Protein AF-0000000086763550 (afdb_homodimer)

Organism: NCBI:txid165716

Radius of gyration: 72.83 Å; Cα contacts (8 Å, |Δi|>4): 331; chains: 2; bounding box: 32×262×118 Å

Structure (mmCIF, N/CA/C/O backbone):
data_AF-0000000086763550-model_v1
#
loop_
_entity.id
_entity.type
_entity.pdbx_description
1 polymer 'Polyribonucleotide phosphorylase, putative'
#
loop_
_atom_site.group_PDB
_atom_site.id
_atom_site.type_symbol
_atom_site.label_atom_id
_atom_site.label_alt_id
_atom_site.label_comp_id
_atom_site.label_asym_id
_atom_site.label_entity_id
_atom_site.label_seq_id
_atom_site.pdbx_PDB_ins_code
_atom_site.Cartn_x
_atom_site.Cartn_y
_atom_site.Cartn_z
_atom_site.occupancy
_atom_site.B_iso_or_equiv
_atom_site.auth_seq_id
_atom_site.auth_comp_id
_atom_site.auth_asym_id
_atom_site.auth_atom_id
_atom_site.pdbx_PDB_model_num
ATOM 1 N N . MET A 1 1 ? -0.466 -129.5 -67.875 1 29.97 1 MET A N 1
ATOM 2 C CA . MET A 1 1 ? -0.306 -128.125 -68.312 1 29.97 1 MET A CA 1
ATOM 3 C C . MET A 1 1 ? -0.679 -127.188 -67.25 1 29.97 1 MET A C 1
ATOM 5 O O . MET A 1 1 ? -1.836 -127.125 -66.812 1 29.97 1 MET A O 1
ATOM 9 N N . TYR A 1 2 ? 0.276 -126.875 -66.25 1 31.41 2 TYR A N 1
ATOM 10 C CA . TYR A 1 2 ? 0.241 -126.25 -64.938 1 31.41 2 TYR A CA 1
ATOM 11 C C . TYR A 1 2 ? -0.113 -124.75 -65.062 1 31.41 2 TYR A C 1
ATOM 13 O O . TYR A 1 2 ? 0.456 -124.062 -65.938 1 31.41 2 TYR A O 1
ATOM 21 N N . VAL A 1 3 ? -1.407 -124.312 -64.75 1 32.66 3 VAL A N 1
ATOM 22 C CA . VAL A 1 3 ? -2.02 -123 -64.812 1 32.66 3 VAL A CA 1
ATOM 23 C C . VAL A 1 3 ? -1.313 -122.062 -63.875 1 32.66 3 VAL A C 1
ATOM 25 O O . VAL A 1 3 ? -1.359 -122.25 -62.656 1 32.66 3 VAL A O 1
ATOM 28 N N . ASP A 1 4 ? -0.134 -121.562 -64.188 1 29.72 4 ASP A N 1
ATOM 29 C CA . ASP A 1 4 ? 0.731 -120.75 -63.312 1 29.72 4 ASP A CA 1
ATOM 30 C C . ASP A 1 4 ? 0.117 -119.375 -63.031 1 29.72 4 ASP A C 1
ATOM 32 O O . ASP A 1 4 ? 0.32 -118.438 -63.812 1 29.72 4 ASP A O 1
ATOM 36 N N . ALA A 1 5 ? -1.202 -119.062 -63.062 1 32.97 5 ALA A N 1
ATOM 37 C CA . ALA A 1 5 ? -1.624 -117.688 -62.938 1 32.97 5 ALA A CA 1
ATOM 38 C C . ALA A 1 5 ? -1.071 -117.062 -61.656 1 32.97 5 ALA A C 1
ATOM 40 O O . ALA A 1 5 ? -1.042 -117.688 -60.625 1 32.97 5 ALA A O 1
ATOM 41 N N . CYS A 1 6 ? -0.292 -115.875 -61.812 1 31.69 6 CYS A N 1
ATOM 42 C CA . CYS A 1 6 ? 0.46 -114.75 -61.25 1 31.69 6 CYS A CA 1
ATOM 43 C C . CYS A 1 6 ? -0.348 -114 -60.156 1 31.69 6 CYS A C 1
ATOM 45 O O . CYS A 1 6 ? -1.503 -113.688 -60.406 1 31.69 6 CYS A O 1
ATOM 47 N N . ASN A 1 7 ? -0.096 -114.25 -58.938 1 28.45 7 ASN A N 1
ATOM 48 C CA . ASN A 1 7 ? -0.62 -113.625 -57.719 1 28.45 7 ASN A CA 1
ATOM 49 C C . ASN A 1 7 ? -0.439 -112.125 -57.75 1 28.45 7 ASN A C 1
ATOM 51 O O . ASN A 1 7 ? 0.687 -111.625 -57.812 1 28.45 7 ASN A O 1
ATOM 55 N N . GLY A 1 8 ? -1.292 -111.25 -58.344 1 27.84 8 GLY A N 1
ATOM 56 C CA . GLY A 1 8 ? -1.342 -109.812 -58.375 1 27.84 8 GLY A CA 1
ATOM 57 C C . GLY A 1 8 ? -1.235 -109.188 -57 1 27.84 8 GLY A C 1
ATOM 58 O O . GLY A 1 8 ? -2.186 -109.25 -56.219 1 27.84 8 GLY A O 1
ATOM 59 N N . ASN A 1 9 ? -0.075 -109.25 -56.25 1 28.41 9 ASN A N 1
ATOM 60 C CA . ASN A 1 9 ? 0.141 -108.625 -54.969 1 28.41 9 ASN A CA 1
ATOM 61 C C . ASN A 1 9 ? -0.168 -107.125 -55.062 1 28.41 9 ASN A C 1
ATOM 63 O O . ASN A 1 9 ? 0.519 -106.375 -55.781 1 28.41 9 ASN A O 1
ATOM 67 N N . ALA A 1 10 ? -1.388 -106.688 -54.938 1 32.94 10 ALA A N 1
ATOM 68 C CA . ALA A 1 10 ? -1.876 -105.312 -54.781 1 32.94 10 ALA A CA 1
ATOM 69 C C . ALA A 1 10 ? -1.142 -104.562 -53.656 1 32.94 10 ALA A C 1
ATOM 71 O O . ALA A 1 10 ? -1.272 -104.938 -52.469 1 32.94 10 ALA A O 1
ATOM 72 N N . ASP A 1 11 ? 0.169 -104.25 -53.781 1 31.52 11 ASP A N 1
ATOM 73 C CA . ASP A 1 11 ? 0.888 -103.375 -52.875 1 31.52 11 ASP A CA 1
ATOM 74 C C . ASP A 1 11 ? 0.04 -102.188 -52.5 1 31.52 11 ASP A C 1
ATOM 76 O O . ASP A 1 11 ? -0.298 -101.375 -53.375 1 31.52 11 ASP A O 1
ATOM 80 N N . ILE A 1 12 ? -0.885 -102.25 -51.625 1 34.03 12 ILE A N 1
ATOM 81 C CA . ILE A 1 12 ? -1.55 -101.188 -50.906 1 34.03 12 ILE A CA 1
ATOM 82 C C . ILE A 1 12 ? -0.507 -100.25 -50.344 1 34.03 12 ILE A C 1
ATOM 84 O O . ILE A 1 12 ? 0.128 -100.562 -49.312 1 34.03 12 ILE A O 1
ATOM 88 N N . GLY A 1 13 ? 0.462 -99.75 -51.031 1 33.81 13 GLY A N 1
ATOM 89 C CA . GLY A 1 13 ? 1.235 -98.625 -50.438 1 33.81 13 GLY A CA 1
ATOM 90 C C . GLY A 1 13 ? 0.395 -97.688 -49.594 1 33.81 13 GLY A C 1
ATOM 91 O O . GLY A 1 13 ? -0.793 -97.5 -49.875 1 33.81 13 GLY A O 1
ATOM 92 N N . SER A 1 14 ? 0.55 -97.625 -48.25 1 36.88 14 SER A N 1
ATOM 93 C CA . SER A 1 14 ? 0.006 -96.75 -47.188 1 36.88 14 SER A CA 1
ATOM 94 C C . SER A 1 14 ? -0.235 -95.375 -47.719 1 36.88 14 SER A C 1
ATOM 96 O O . SER A 1 14 ? 0.7 -94.688 -48.125 1 36.88 14 SER A O 1
ATOM 98 N N . ASP A 1 15 ? -1.229 -94.938 -48.344 1 38.06 15 ASP A N 1
ATOM 99 C CA . ASP A 1 15 ? -1.785 -93.688 -48.812 1 38.06 15 ASP A CA 1
ATOM 100 C C . ASP A 1 15 ? -1.676 -92.562 -47.75 1 38.06 15 ASP A C 1
ATOM 102 O O . ASP A 1 15 ? -2.68 -92.188 -47.156 1 38.06 15 ASP A O 1
ATOM 106 N N . ALA A 1 16 ? -0.923 -92.75 -46.75 1 44 16 ALA A N 1
ATOM 107 C CA . ALA A 1 16 ? -0.792 -91.688 -45.781 1 44 16 ALA A CA 1
ATOM 108 C C . ALA A 1 16 ? -0.787 -90.312 -46.5 1 44 16 ALA A C 1
ATOM 110 O O . ALA A 1 16 ? -0.871 -89.25 -45.875 1 44 16 ALA A O 1
ATOM 111 N N . ASN A 1 17 ? -0.381 -90.188 -47.75 1 47.38 17 ASN A N 1
ATOM 112 C CA . ASN A 1 17 ? -0.369 -89 -48.594 1 47.38 17 ASN A CA 1
ATOM 113 C C . ASN A 1 17 ? -1.782 -88.562 -48.969 1 47.38 17 ASN A C 1
ATOM 115 O O . ASN A 1 17 ? -1.975 -87.875 -49.969 1 47.38 17 ASN A O 1
ATOM 119 N N . GLN A 1 18 ? -2.768 -89.062 -48.5 1 54.84 18 GLN A N 1
ATOM 120 C CA . GLN A 1 18 ? -4.137 -88.812 -48.938 1 54.84 18 GLN A CA 1
ATOM 121 C C . GLN A 1 18 ? -4.594 -87.375 -48.562 1 54.84 18 GLN A C 1
ATOM 123 O O . GLN A 1 18 ? -4.559 -87 -47.375 1 54.84 18 GLN A O 1
ATOM 128 N N . GLY A 1 19 ? -4.406 -86.375 -49.438 1 77.81 19 GLY A N 1
ATOM 129 C CA . GLY A 1 19 ? -5.066 -85.062 -49.469 1 77.81 19 GLY A CA 1
ATOM 130 C C . GLY A 1 19 ? -4.129 -83.938 -49.812 1 77.81 19 GLY A C 1
ATOM 131 O O . GLY A 1 19 ? -4.535 -82.75 -49.781 1 77.81 19 GLY A O 1
ATOM 132 N N . LEU A 1 20 ? -2.826 -84.312 -50.031 1 88.25 20 LEU A N 1
ATOM 133 C CA . LEU A 1 20 ? -1.896 -83.25 -50.375 1 88.25 20 LEU A CA 1
ATOM 134 C C . LEU A 1 20 ? -1.926 -83 -51.875 1 88.25 20 LEU A C 1
ATOM 136 O O . LEU A 1 20 ? -2.113 -83.875 -52.688 1 88.25 20 LEU A O 1
ATOM 140 N N . PRO A 1 21 ? -1.755 -81.875 -52.281 1 92.31 21 PRO A N 1
ATOM 141 C CA . PRO A 1 21 ? -1.783 -81.5 -53.719 1 92.31 21 PRO A CA 1
ATOM 142 C C . PRO A 1 21 ? -0.464 -81.812 -54.438 1 92.31 21 PRO A C 1
ATOM 144 O O . PRO A 1 21 ? -0.236 -81.375 -55.562 1 92.31 21 PRO A O 1
ATOM 147 N N . PHE A 1 22 ? 0.459 -82.5 -53.812 1 92.25 22 PHE A N 1
ATOM 148 C CA . PHE A 1 22 ? 1.73 -82.938 -54.406 1 92.25 22 PHE A CA 1
ATOM 149 C C . PHE A 1 22 ? 2.18 -84.25 -53.812 1 92.25 22 PHE A C 1
ATOM 151 O O . PHE A 1 22 ? 1.569 -84.75 -52.875 1 92.25 22 PHE A O 1
ATOM 158 N N . VAL A 1 23 ? 3.203 -84.875 -54.406 1 90.62 23 VAL A N 1
ATOM 159 C CA . VAL A 1 23 ? 3.812 -86.125 -53.875 1 90.62 23 VAL A CA 1
ATOM 160 C C . VAL A 1 23 ? 5.141 -85.75 -53.219 1 90.62 23 VAL A C 1
ATOM 162 O O . VAL A 1 23 ? 5.953 -85 -53.75 1 90.62 23 VAL A O 1
ATOM 165 N N . LYS A 1 24 ? 5.266 -86.25 -52.031 1 91.38 24 LYS A N 1
ATOM 166 C CA . LYS A 1 24 ? 6.516 -86.062 -51.312 1 91.38 24 LYS A CA 1
ATOM 167 C C . LYS A 1 24 ? 7.648 -86.875 -51.906 1 91.38 24 LYS A C 1
ATOM 169 O O . LYS A 1 24 ? 7.688 -88.062 -51.719 1 91.38 24 LYS A O 1
ATOM 174 N N . THR A 1 25 ? 8.477 -86.188 -52.594 1 92.38 25 THR A N 1
ATOM 175 C CA . THR A 1 25 ? 9.57 -86.938 -53.219 1 92.38 25 THR A CA 1
ATOM 176 C C . THR A 1 25 ? 10.914 -86.438 -52.688 1 92.38 25 THR A C 1
ATOM 178 O O . THR A 1 25 ? 11.906 -87.188 -52.719 1 92.38 25 THR A O 1
ATOM 181 N N . SER A 1 26 ? 10.953 -85.312 -52.25 1 92.81 26 SER A N 1
ATOM 182 C CA . SER A 1 26 ? 12.203 -84.688 -51.844 1 92.81 26 SER A CA 1
ATOM 183 C C . SER A 1 26 ? 12.711 -85.312 -50.531 1 92.81 26 SER A C 1
ATOM 185 O O . SER A 1 26 ? 11.945 -85.438 -49.562 1 92.81 26 SER A O 1
ATOM 187 N N . PRO A 1 27 ? 13.984 -85.562 -50.469 1 92.62 27 PRO A N 1
ATOM 188 C CA . PRO A 1 27 ? 14.555 -86.062 -49.219 1 92.62 27 PRO A CA 1
ATOM 189 C C . PRO A 1 27 ? 14.586 -85 -48.125 1 92.62 27 PRO A C 1
ATOM 191 O O . PRO A 1 27 ? 14.766 -85.312 -46.938 1 92.62 27 PRO A O 1
ATOM 194 N N . LEU A 1 28 ? 14.273 -83.812 -48.5 1 94.06 28 LEU A N 1
ATOM 195 C CA . LEU A 1 28 ? 14.328 -82.75 -47.562 1 94.06 28 LEU A CA 1
ATOM 196 C C . LEU A 1 28 ? 13.203 -82.812 -46.531 1 94.06 28 LEU A C 1
ATOM 198 O O . LEU A 1 28 ? 13.281 -82.25 -45.469 1 94.06 28 LEU A O 1
ATOM 202 N N . TRP A 1 29 ? 12.242 -83.5 -46.844 1 94.44 29 TRP A N 1
ATOM 203 C CA . TRP A 1 29 ? 11.094 -83.625 -45.938 1 94.44 29 TRP A CA 1
ATOM 204 C C . TRP A 1 29 ? 11.508 -84.25 -44.594 1 94.44 29 TRP A C 1
ATOM 206 O O . TRP A 1 29 ? 11.094 -83.75 -43.531 1 94.44 29 TRP A O 1
ATOM 216 N N . GLU A 1 30 ? 12.32 -85.188 -44.719 1 92.56 30 GLU A N 1
ATOM 217 C CA . GLU A 1 30 ? 12.766 -85.812 -43.5 1 92.56 30 GLU A CA 1
ATOM 218 C C . GLU A 1 30 ? 13.523 -84.875 -42.594 1 92.56 30 GLU A C 1
ATOM 220 O O . GLU A 1 30 ? 13.289 -84.812 -41.375 1 92.56 30 GLU A O 1
ATOM 225 N N . THR A 1 31 ? 14.359 -84.125 -43.25 1 93.81 31 THR A N 1
ATOM 226 C CA . THR A 1 31 ? 15.141 -83.125 -42.5 1 93.81 31 THR A CA 1
ATOM 227 C C . THR A 1 31 ? 14.234 -82.062 -41.875 1 93.81 31 THR A C 1
ATOM 229 O O . THR A 1 31 ? 14.375 -81.75 -40.688 1 93.81 31 THR A O 1
ATOM 232 N N . ILE A 1 32 ? 13.352 -81.625 -42.562 1 92.75 32 ILE A N 1
ATOM 233 C CA . ILE A 1 32 ? 12.469 -80.5 -42.125 1 92.75 32 ILE A CA 1
ATOM 234 C C . ILE A 1 32 ? 11.547 -81 -41.031 1 92.75 32 ILE A C 1
ATOM 236 O O . ILE A 1 32 ? 11.398 -80.375 -39.969 1 92.75 32 ILE A O 1
ATOM 240 N N . GLU A 1 33 ? 10.984 -82.188 -41.25 1 90.94 33 GLU A N 1
ATOM 241 C CA . GLU A 1 33 ? 10.016 -82.75 -40.281 1 90.94 33 GLU A CA 1
ATOM 242 C C . GLU A 1 33 ? 10.688 -83.125 -38.969 1 90.94 33 GLU A C 1
ATOM 244 O O . GLU A 1 33 ? 10.023 -83.25 -37.938 1 90.94 33 GLU A O 1
ATOM 249 N N . SER A 1 34 ? 12.055 -83.25 -39.031 1 91.88 34 SER A N 1
ATOM 250 C CA . SER A 1 34 ? 12.805 -83.625 -37.844 1 91.88 34 SER A CA 1
ATOM 251 C C . SER A 1 34 ? 13.258 -82.438 -37.031 1 91.88 34 SER A C 1
ATOM 253 O O . SER A 1 34 ? 13.812 -82.562 -35.969 1 91.88 34 SER A O 1
ATOM 255 N N . MET A 1 35 ? 12.961 -81.312 -37.594 1 91.75 35 MET A N 1
ATOM 256 C CA . MET A 1 35 ? 13.336 -80.125 -36.875 1 91.75 35 MET A CA 1
ATOM 257 C C . MET A 1 35 ? 12.602 -80.062 -35.531 1 91.75 35 MET A C 1
ATOM 259 O O . MET A 1 35 ? 11.461 -80.5 -35.406 1 91.75 35 MET A O 1
ATOM 263 N N . GLU A 1 36 ? 13.211 -79.438 -34.562 1 88.94 36 GLU A N 1
ATOM 264 C CA . GLU A 1 36 ? 12.703 -79.375 -33.219 1 88.94 36 GLU A CA 1
ATOM 265 C C . GLU A 1 36 ? 11.32 -78.688 -33.156 1 88.94 36 GLU A C 1
ATOM 267 O O . GLU A 1 36 ? 10.43 -79.188 -32.438 1 88.94 36 GLU A O 1
ATOM 272 N N . VAL A 1 37 ? 11.109 -77.75 -33.969 1 91 37 VAL A N 1
ATOM 273 C CA . VAL A 1 37 ? 9.867 -76.938 -33.969 1 91 37 VAL A CA 1
ATOM 274 C C . VAL A 1 37 ? 8.695 -77.875 -34.312 1 91 37 VAL A C 1
ATOM 276 O O . VAL A 1 37 ? 7.613 -77.75 -33.719 1 91 37 VAL A O 1
ATOM 279 N N . PHE A 1 38 ? 8.883 -78.75 -35.156 1 93.25 38 PHE A N 1
ATOM 280 C CA . PHE A 1 38 ? 7.801 -79.625 -35.594 1 93.25 38 PHE A CA 1
ATOM 281 C C . PHE A 1 38 ? 7.621 -80.812 -34.656 1 93.25 38 PHE A C 1
ATOM 283 O O . PHE A 1 38 ? 6.605 -81.5 -34.719 1 93.25 38 PHE A O 1
ATOM 290 N N . GLN A 1 39 ? 8.633 -81 -33.781 1 90.62 39 GLN A N 1
ATOM 291 C CA . GLN A 1 39 ? 8.484 -82 -32.719 1 90.62 39 GLN A CA 1
ATOM 292 C C . GLN A 1 39 ? 7.621 -81.438 -31.578 1 90.62 39 GLN A C 1
ATOM 294 O O . GLN A 1 39 ? 6.789 -82.188 -31.031 1 90.62 39 GLN A O 1
ATOM 299 N N . VAL A 1 40 ? 7.801 -80.25 -31.344 1 88.44 40 VAL A N 1
ATOM 300 C CA . VAL A 1 40 ? 7.105 -79.625 -30.203 1 88.44 40 VAL A CA 1
ATOM 301 C C . VAL A 1 40 ? 5.754 -79.062 -30.656 1 88.44 40 VAL A C 1
ATOM 303 O O . VAL A 1 40 ? 4.824 -78.938 -29.859 1 88.44 40 VAL A O 1
ATOM 306 N N . MET A 1 41 ? 5.711 -78.812 -31.969 1 90.56 41 MET A N 1
ATOM 307 C CA . MET A 1 41 ? 4.469 -78.312 -32.562 1 90.56 41 MET A CA 1
ATOM 308 C C . MET A 1 41 ? 4.172 -79.062 -33.875 1 90.56 41 MET A C 1
ATOM 310 O O . MET A 1 41 ? 4.355 -78.5 -34.969 1 90.56 41 MET A O 1
ATOM 314 N N . PRO A 1 42 ? 3.641 -80.188 -33.688 1 90.75 42 PRO A N 1
ATOM 315 C CA . PRO A 1 42 ? 3.377 -80.938 -34.906 1 90.75 42 PRO A CA 1
ATOM 316 C C . PRO A 1 42 ? 2.359 -80.25 -35.812 1 90.75 42 PRO A C 1
ATOM 318 O O . PRO A 1 42 ? 1.391 -79.625 -35.344 1 90.75 42 PRO A O 1
ATOM 321 N N . GLN A 1 43 ? 2.699 -80.25 -37.062 1 93.38 43 GLN A N 1
ATOM 322 C CA . GLN A 1 43 ? 1.847 -79.625 -38.062 1 93.38 43 GLN A CA 1
ATOM 323 C C . GLN A 1 43 ? 1.411 -80.625 -39.125 1 93.38 43 GLN A C 1
ATOM 325 O O . GLN A 1 43 ? 2.168 -81.562 -39.5 1 93.38 43 GLN A O 1
ATOM 330 N N . LYS A 1 44 ? 0.159 -80.375 -39.5 1 91.88 44 LYS A N 1
ATOM 331 C CA . LYS A 1 44 ? -0.355 -81.125 -40.625 1 91.88 44 LYS A CA 1
ATOM 332 C C . LYS A 1 44 ? -1.051 -80.25 -41.656 1 91.88 44 LYS A C 1
ATOM 334 O O . LYS A 1 44 ? -2.26 -80.375 -41.844 1 91.88 44 LYS A O 1
ATOM 339 N N . PRO A 1 45 ? -0.238 -79.5 -42.312 1 94.75 45 PRO A N 1
ATOM 340 C CA . PRO A 1 45 ? -0.848 -78.625 -43.281 1 94.75 45 PRO A CA 1
ATOM 341 C C . PRO A 1 45 ? -1.436 -79.312 -44.5 1 94.75 45 PRO A C 1
ATOM 343 O O . PRO A 1 45 ? -0.908 -80.375 -44.906 1 94.75 45 PRO A O 1
ATOM 346 N N . HIS A 1 46 ? -2.496 -78.75 -44.969 1 93.88 46 HIS A N 1
ATOM 347 C CA . HIS A 1 46 ? -3.15 -79.375 -46.125 1 93.88 46 HIS A CA 1
ATOM 348 C C . HIS A 1 46 ? -2.611 -78.812 -47.438 1 93.88 46 HIS A C 1
ATOM 350 O O . HIS A 1 46 ? -2.775 -79.375 -48.5 1 93.88 46 HIS A O 1
ATOM 356 N N . PHE A 1 47 ? -2.039 -77.75 -47.5 1 95.81 47 PHE A N 1
ATOM 357 C CA . PHE A 1 47 ? -1.396 -77.062 -48.625 1 95.81 47 PHE A CA 1
ATOM 358 C C . PHE A 1 47 ? -2.365 -76.875 -49.812 1 95.81 47 PHE A C 1
ATOM 360 O O . PHE A 1 47 ? -1.958 -76.938 -50.969 1 95.81 47 PHE A O 1
ATOM 367 N N . ARG A 1 48 ? -3.574 -76.688 -49.531 1 94.12 48 ARG A N 1
ATOM 368 C CA . ARG A 1 48 ? -4.609 -76.688 -50.562 1 94.12 48 ARG A CA 1
ATOM 369 C C . ARG A 1 48 ? -4.383 -75.5 -51.531 1 94.12 48 ARG A C 1
ATOM 371 O O . ARG A 1 48 ? -4.508 -75.688 -52.75 1 94.12 48 ARG A O 1
ATOM 378 N N . PRO A 1 49 ? -4.008 -74.438 -51.031 1 93.94 49 PRO A N 1
ATOM 379 C CA . PRO A 1 49 ? -3.83 -73.312 -51.938 1 93.94 49 PRO A CA 1
ATOM 380 C C . PRO A 1 49 ? -2.766 -73.562 -53 1 93.94 49 PRO A C 1
ATOM 382 O O . PRO A 1 49 ? -2.766 -72.938 -54.031 1 93.94 49 PRO A O 1
ATOM 385 N N . LEU A 1 50 ? -1.923 -74.5 -52.812 1 94.19 50 LEU A N 1
ATOM 386 C CA . LEU A 1 50 ? -0.853 -74.75 -53.781 1 94.19 50 LEU A CA 1
ATOM 387 C C . LEU A 1 50 ? -1.396 -75.438 -55.031 1 94.19 50 LEU A C 1
ATOM 389 O O . LEU A 1 50 ? -0.696 -75.562 -56.031 1 94.19 50 LEU A O 1
ATOM 393 N N . GLY A 1 51 ? -2.602 -75.875 -54.938 1 92.06 51 GLY A N 1
ATOM 394 C CA . GLY A 1 51 ? -3.244 -76.5 -56.062 1 92.06 51 GLY A CA 1
ATOM 395 C C . GLY A 1 51 ? -3.363 -75.625 -57.281 1 92.06 51 GLY A C 1
ATOM 396 O O . GLY A 1 51 ? -3.51 -76.062 -58.406 1 92.06 51 GLY A O 1
ATOM 397 N N . THR A 1 52 ? -3.27 -74.375 -57.031 1 91.88 52 THR A N 1
ATOM 398 C CA . THR A 1 52 ? -3.42 -73.375 -58.125 1 91.88 52 THR A CA 1
ATOM 399 C C . THR A 1 52 ? -2.094 -73.188 -58.844 1 91.88 52 THR A C 1
ATOM 401 O O . THR A 1 52 ? -2.045 -72.562 -59.875 1 91.88 52 THR A O 1
ATOM 404 N N . TYR A 1 53 ? -1.023 -73.812 -58.344 1 93.12 53 TYR A N 1
ATOM 405 C CA . TYR A 1 53 ? 0.299 -73.688 -58.938 1 93.12 53 TYR A CA 1
ATOM 406 C C . TYR A 1 53 ? 0.626 -74.812 -59.875 1 93.12 53 TYR A C 1
ATOM 408 O O . TYR A 1 53 ? -0.082 -75.812 -59.875 1 93.12 53 TYR A O 1
ATOM 416 N N . LYS A 1 54 ? 1.742 -74.688 -60.531 1 94.75 54 LYS A N 1
ATOM 417 C CA . LYS A 1 54 ? 2.221 -75.75 -61.375 1 94.75 54 LYS A CA 1
ATOM 418 C C . LYS A 1 54 ? 2.635 -76.938 -60.531 1 94.75 54 LYS A C 1
ATOM 420 O O . LYS A 1 54 ? 3.264 -76.812 -59.5 1 94.75 54 LYS A O 1
ATOM 425 N N . LYS A 1 55 ? 2.408 -78.188 -61.062 1 90.69 55 LYS A N 1
ATOM 426 C CA . LYS A 1 55 ? 2.643 -79.375 -60.312 1 90.69 55 LYS A CA 1
ATOM 427 C C . LYS A 1 55 ? 4.105 -79.5 -59.906 1 90.69 55 LYS A C 1
ATOM 429 O O . LYS A 1 55 ? 4.402 -79.938 -58.781 1 90.69 55 LYS A O 1
ATOM 434 N N . GLY A 1 56 ? 4.996 -79.125 -60.688 1 90.44 56 GLY A N 1
ATOM 435 C CA . GLY A 1 56 ? 6.418 -79.25 -60.438 1 90.44 56 GLY A CA 1
ATOM 436 C C . GLY A 1 56 ? 6.914 -78.312 -59.344 1 90.44 56 GLY A C 1
ATOM 437 O O . GLY A 1 56 ? 7.988 -78.562 -58.781 1 90.44 56 GLY A O 1
ATOM 438 N N . SER A 1 57 ? 6.086 -77.375 -59.031 1 93.94 57 SER A N 1
ATOM 439 C CA . SER A 1 57 ? 6.539 -76.312 -58.094 1 93.94 57 SER A CA 1
ATOM 440 C C . SER A 1 57 ? 5.895 -76.5 -56.719 1 93.94 57 SER A C 1
ATOM 442 O O . SER A 1 57 ? 6.34 -75.938 -55.75 1 93.94 57 SER A O 1
ATOM 444 N N . ARG A 1 58 ? 4.922 -77.438 -56.688 1 95.88 58 ARG A N 1
ATOM 445 C CA . ARG A 1 58 ? 4.086 -77.5 -55.5 1 95.88 58 ARG A CA 1
ATOM 446 C C . ARG A 1 58 ? 4.879 -78.062 -54.312 1 95.88 58 ARG A C 1
ATOM 448 O O . ARG A 1 58 ? 4.793 -77.5 -53.188 1 95.88 58 ARG A O 1
ATOM 455 N N . GLU A 1 59 ? 5.609 -79.125 -54.531 1 95.62 59 GLU A N 1
ATOM 456 C CA . GLU A 1 59 ? 6.383 -79.688 -53.438 1 95.62 59 GLU A CA 1
ATOM 457 C C . GLU A 1 59 ? 7.387 -78.688 -52.875 1 95.62 59 GLU A C 1
ATOM 459 O O . GLU A 1 59 ? 7.527 -78.562 -51.656 1 95.62 59 GLU A O 1
ATOM 464 N N . GLY A 1 60 ? 8.062 -78 -53.75 1 94.56 60 GLY A N 1
ATOM 465 C CA . GLY A 1 60 ? 9.016 -77 -53.312 1 94.56 60 GLY A CA 1
ATOM 466 C C . GLY A 1 60 ? 8.375 -75.875 -52.531 1 94.56 60 GLY A C 1
ATOM 467 O O . GLY A 1 60 ? 8.938 -75.438 -51.5 1 94.56 60 GLY A O 1
ATOM 468 N N . LEU A 1 61 ? 7.242 -75.438 -53 1 95.81 61 LEU A N 1
ATOM 469 C CA . LEU A 1 61 ? 6.523 -74.375 -52.281 1 95.81 61 LEU A CA 1
ATOM 470 C C . LEU A 1 61 ? 6.074 -74.875 -50.906 1 95.81 61 LEU A C 1
ATOM 472 O O . LEU A 1 61 ? 6.113 -74.125 -49.938 1 95.81 61 LEU A O 1
ATOM 476 N N . ALA A 1 62 ? 5.66 -76.062 -50.875 1 96.25 62 ALA A N 1
ATOM 477 C CA . ALA A 1 62 ? 5.266 -76.625 -49.594 1 96.25 62 ALA A CA 1
ATOM 478 C C . ALA A 1 62 ? 6.441 -76.688 -48.625 1 96.25 62 ALA A C 1
ATOM 480 O O . ALA A 1 62 ? 6.301 -76.312 -47.438 1 96.25 62 ALA A O 1
ATOM 481 N N . ILE A 1 63 ? 7.566 -77.125 -49.094 1 95.88 63 ILE A N 1
ATOM 482 C CA . ILE A 1 63 ? 8.781 -77.125 -48.281 1 95.88 63 ILE A CA 1
ATOM 483 C C . ILE A 1 63 ? 9.102 -75.75 -47.812 1 95.88 63 ILE A C 1
ATOM 485 O O . ILE A 1 63 ? 9.469 -75.5 -46.625 1 95.88 63 ILE A O 1
ATOM 489 N N . GLY A 1 64 ? 8.93 -74.812 -48.688 1 96.06 64 GLY A N 1
ATOM 490 C CA . GLY A 1 64 ? 9.117 -73.438 -48.312 1 96.06 64 GLY A CA 1
ATOM 491 C C . GLY A 1 64 ? 8.234 -73 -47.156 1 96.06 64 GLY A C 1
ATOM 492 O O . GLY A 1 64 ? 8.688 -72.25 -46.25 1 96.06 64 GLY A O 1
ATOM 493 N N . CYS A 1 65 ? 7.023 -73.375 -47.219 1 97 65 CYS A N 1
ATOM 494 C CA . CYS A 1 65 ? 6.09 -73 -46.156 1 97 65 CYS A CA 1
ATOM 495 C C . CYS A 1 65 ? 6.543 -73.625 -44.812 1 97 65 CYS A C 1
ATOM 497 O O . CYS A 1 65 ? 6.48 -72.938 -43.781 1 97 65 CYS A O 1
ATOM 499 N N . MET A 1 66 ? 7.047 -74.875 -44.875 1 96.5 66 MET A N 1
ATOM 500 C CA . MET A 1 66 ? 7.539 -75.5 -43.688 1 96.5 66 MET A CA 1
ATOM 501 C C . MET A 1 66 ? 8.711 -74.75 -43.062 1 96.5 66 MET A C 1
ATOM 503 O O . MET A 1 66 ? 8.75 -74.5 -41.875 1 96.5 66 MET A O 1
ATOM 507 N N . VAL A 1 67 ? 9.539 -74.375 -43.938 1 95.94 67 VAL A N 1
ATOM 508 C CA . VAL A 1 67 ? 10.711 -73.625 -43.5 1 95.94 67 VAL A CA 1
ATOM 509 C C . VAL A 1 67 ? 10.281 -72.312 -42.938 1 95.94 67 VAL A C 1
ATOM 511 O O . VAL A 1 67 ? 10.781 -71.875 -41.875 1 95.94 67 VAL A O 1
ATOM 514 N N . THR A 1 68 ? 9.414 -71.625 -43.594 1 96.81 68 THR A N 1
ATOM 515 C CA . THR A 1 68 ? 8.898 -70.375 -43.125 1 96.81 68 THR A CA 1
ATOM 516 C C . THR A 1 68 ? 8.266 -70.5 -41.75 1 96.81 68 THR A C 1
ATOM 518 O O . THR A 1 68 ? 8.484 -69.688 -40.875 1 96.81 68 THR A O 1
ATOM 521 N N . PHE A 1 69 ? 7.465 -71.5 -41.562 1 96.62 69 PHE A N 1
ATOM 522 C CA . PHE A 1 69 ? 6.836 -71.75 -40.25 1 96.62 69 PHE A CA 1
ATOM 523 C C . PHE A 1 69 ? 7.887 -71.812 -39.156 1 96.62 69 PHE A C 1
ATOM 525 O O . PHE A 1 69 ? 7.773 -71.188 -38.125 1 96.62 69 PHE A O 1
ATOM 532 N N . SER A 1 70 ? 8.891 -72.625 -39.469 1 95 70 SER A N 1
ATOM 533 C CA . SER A 1 70 ? 9.945 -72.812 -38.5 1 95 70 SER A CA 1
ATOM 534 C C . SER A 1 70 ? 10.609 -71.5 -38.156 1 95 70 SER A C 1
ATOM 536 O O . SER A 1 70 ? 10.805 -71.188 -36.969 1 95 70 SER A O 1
ATOM 538 N N . SER A 1 71 ? 10.883 -70.688 -39.156 1 95.44 71 SER A N 1
ATOM 539 C CA . SER A 1 71 ? 11.555 -69.438 -38.969 1 95.44 71 SER A CA 1
ATOM 540 C C . SER A 1 71 ? 10.688 -68.438 -38.188 1 95.44 71 SER A C 1
ATOM 542 O O . SER A 1 71 ? 11.18 -67.75 -37.312 1 95.44 71 SER A O 1
ATOM 544 N N . ILE A 1 72 ? 9.438 -68.438 -38.531 1 95.69 72 ILE A N 1
ATOM 545 C CA . ILE A 1 72 ? 8.539 -67.438 -37.906 1 95.69 72 ILE A CA 1
ATOM 546 C C . ILE A 1 72 ? 8.312 -67.812 -36.438 1 95.69 72 ILE A C 1
ATOM 548 O O . ILE A 1 72 ? 8.18 -66.938 -35.594 1 95.69 72 ILE A O 1
ATOM 552 N N . ILE A 1 73 ? 8.289 -69.125 -36.125 1 94.38 73 ILE A N 1
ATOM 553 C CA . ILE A 1 73 ? 8.125 -69.5 -34.75 1 94.38 73 ILE A CA 1
ATOM 554 C C . ILE A 1 73 ? 9.352 -69.125 -33.938 1 94.38 73 ILE A C 1
ATOM 556 O O . ILE A 1 73 ? 9.219 -68.625 -32.812 1 94.38 73 ILE A O 1
ATOM 560 N N . THR A 1 74 ? 10.492 -69.25 -34.531 1 91.69 74 THR A N 1
ATOM 561 C CA . THR A 1 74 ? 11.711 -68.812 -33.875 1 91.69 74 THR A CA 1
ATOM 562 C C . THR A 1 74 ? 11.672 -67.312 -33.656 1 91.69 74 THR A C 1
ATOM 564 O O . THR A 1 74 ? 11.969 -66.812 -32.562 1 91.69 74 THR A O 1
ATOM 567 N N . LYS A 1 75 ? 11.273 -66.562 -34.625 1 93.38 75 LYS A N 1
ATOM 568 C CA . LYS A 1 75 ? 11.188 -65.125 -34.531 1 93.38 75 LYS A CA 1
ATOM 569 C C . LYS A 1 75 ? 10.211 -64.688 -33.438 1 93.38 75 LYS A C 1
ATOM 571 O O . LYS A 1 75 ? 10.438 -63.688 -32.75 1 93.38 75 LYS A O 1
ATOM 576 N N . THR A 1 76 ? 9.133 -65.375 -33.375 1 94 76 THR A N 1
ATOM 577 C CA . THR A 1 76 ? 8.117 -65.062 -32.375 1 94 76 THR A CA 1
ATOM 578 C C . THR A 1 76 ? 8.695 -65.188 -30.969 1 94 76 THR A C 1
ATOM 580 O O . THR A 1 76 ? 8.406 -64.375 -30.109 1 94 76 THR A O 1
ATOM 583 N N . SER A 1 77 ? 9.484 -66.188 -30.766 1 90.25 77 SER A N 1
ATOM 584 C CA . SER A 1 77 ? 10.055 -66.438 -29.438 1 90.25 77 SER A CA 1
ATOM 585 C C . SER A 1 77 ? 11.086 -65.375 -29.094 1 90.25 77 SER A C 1
ATOM 587 O O . SER A 1 77 ? 11.469 -65.25 -27.922 1 90.25 77 SER A O 1
ATOM 589 N N . GLU A 1 78 ? 11.539 -64.562 -30.016 1 92.56 78 GLU A N 1
ATOM 590 C CA . GLU A 1 78 ? 12.57 -63.562 -29.812 1 92.56 78 GLU A CA 1
ATOM 591 C C . GLU A 1 78 ? 11.969 -62.156 -29.688 1 92.56 78 GLU A C 1
ATOM 593 O O . GLU A 1 78 ? 12.695 -61.156 -29.5 1 92.56 78 GLU A O 1
ATOM 598 N N . VAL A 1 79 ? 10.672 -62.125 -29.766 1 94.62 79 VAL A N 1
ATOM 599 C CA . VAL A 1 79 ? 10 -60.812 -29.734 1 94.62 79 VAL A CA 1
ATOM 600 C C . VAL A 1 79 ? 10.25 -60.125 -28.391 1 94.62 79 VAL A C 1
ATOM 602 O O . VAL A 1 79 ? 10.172 -60.781 -27.328 1 94.62 79 VAL A O 1
ATOM 605 N N . GLN A 1 80 ? 10.586 -58.812 -28.438 1 94.31 80 GLN A N 1
ATOM 606 C CA . GLN A 1 80 ? 10.859 -58.031 -27.25 1 94.31 80 GLN A CA 1
ATOM 607 C C . GLN A 1 80 ? 9.945 -56.812 -27.172 1 94.31 80 GLN A C 1
ATOM 609 O O . GLN A 1 80 ? 9.391 -56.375 -28.188 1 94.31 80 GLN A O 1
ATOM 614 N N . PHE A 1 81 ? 9.914 -56.375 -25.984 1 93.94 81 PHE A N 1
ATOM 615 C CA . PHE A 1 81 ? 9.023 -55.219 -25.734 1 93.94 81 PHE A CA 1
ATOM 616 C C . PHE A 1 81 ? 9.438 -54.031 -26.578 1 93.94 81 PHE A C 1
ATOM 618 O O . PHE A 1 81 ? 8.578 -53.312 -27.094 1 93.94 81 PHE A O 1
ATOM 625 N N . ASP A 1 82 ? 10.727 -53.812 -26.766 1 92.31 82 ASP A N 1
ATOM 626 C CA . ASP A 1 82 ? 11.234 -52.625 -27.422 1 92.31 82 ASP A CA 1
ATOM 627 C C . ASP A 1 82 ? 11.195 -52.781 -28.938 1 92.31 82 ASP A C 1
ATOM 629 O O . ASP A 1 82 ? 11.492 -51.812 -29.672 1 92.31 82 ASP A O 1
ATOM 633 N N . ASP A 1 83 ? 10.742 -53.938 -29.422 1 93.88 83 ASP A N 1
ATOM 634 C CA . ASP A 1 83 ? 10.562 -54.062 -30.859 1 93.88 83 ASP A CA 1
ATOM 635 C C . ASP A 1 83 ? 9.414 -53.188 -31.359 1 93.88 83 ASP A C 1
ATOM 637 O O . ASP A 1 83 ? 8.438 -52.969 -30.641 1 93.88 83 ASP A O 1
ATOM 641 N N . PRO A 1 84 ? 9.609 -52.656 -32.531 1 93.88 84 PRO A N 1
ATOM 642 C CA . PRO A 1 84 ? 8.5 -51.875 -33.094 1 93.88 84 PRO A CA 1
ATOM 643 C C . PRO A 1 84 ? 7.219 -52.688 -33.25 1 93.88 84 PRO A C 1
ATOM 645 O O . PRO A 1 84 ? 7.277 -53.906 -33.438 1 93.88 84 PRO A O 1
ATOM 648 N N . ARG A 1 85 ? 6.117 -52.031 -33.062 1 92.94 85 ARG A N 1
ATOM 649 C CA . ARG A 1 85 ? 4.812 -52.656 -33.281 1 92.94 85 ARG A CA 1
ATOM 650 C C . ARG A 1 85 ? 4.75 -53.375 -34.625 1 92.94 85 ARG A C 1
ATOM 652 O O . ARG A 1 85 ? 4.16 -54.469 -34.719 1 92.94 85 ARG A O 1
ATOM 659 N N . SER A 1 86 ? 5.402 -52.844 -35.656 1 94.56 86 SER A N 1
ATOM 660 C CA . SER A 1 86 ? 5.391 -53.375 -37.031 1 94.56 86 SER A CA 1
ATOM 661 C C . SER A 1 86 ? 6.004 -54.781 -37.062 1 94.56 86 SER A C 1
ATOM 663 O O . SER A 1 86 ? 5.617 -55.594 -37.906 1 94.56 86 SER A O 1
ATOM 665 N N . THR A 1 87 ? 6.949 -54.969 -36.156 1 95.56 87 THR A N 1
ATOM 666 C CA . THR A 1 87 ? 7.578 -56.281 -36.094 1 95.56 87 THR A CA 1
ATOM 667 C C . THR A 1 87 ? 6.547 -57.375 -35.781 1 95.56 87 THR A C 1
ATOM 669 O O . THR A 1 87 ? 6.465 -58.375 -36.469 1 95.56 87 THR A O 1
ATOM 672 N N . ILE A 1 88 ? 5.746 -57.188 -34.75 1 96.5 88 ILE A N 1
ATOM 673 C CA . ILE A 1 88 ? 4.727 -58.156 -34.344 1 96.5 88 ILE A CA 1
ATOM 674 C C . ILE A 1 88 ? 3.664 -58.281 -35.438 1 96.5 88 ILE A C 1
ATOM 676 O O . ILE A 1 88 ? 3.217 -59.375 -35.75 1 96.5 88 ILE A O 1
ATOM 680 N N . GLU A 1 89 ? 3.34 -57.156 -36.062 1 96.31 89 GLU A N 1
ATOM 681 C CA . GLU A 1 89 ? 2.355 -57.188 -37.125 1 96.31 89 GLU A CA 1
ATOM 682 C C . GLU A 1 89 ? 2.836 -58 -38.312 1 96.31 89 GLU A C 1
ATOM 684 O O . GLU A 1 89 ? 2.055 -58.75 -38.938 1 96.31 89 GLU A O 1
ATOM 689 N N . ASP A 1 90 ? 4.117 -57.875 -38.625 1 96.69 90 ASP A N 1
ATOM 690 C CA . ASP A 1 90 ? 4.707 -58.625 -39.719 1 96.69 90 ASP A CA 1
ATOM 691 C C . ASP A 1 90 ? 4.637 -60.125 -39.438 1 96.69 90 ASP A C 1
ATOM 693 O O . ASP A 1 90 ? 4.309 -60.906 -40.312 1 96.69 90 ASP A O 1
ATOM 697 N N . ILE A 1 91 ? 4.984 -60.5 -38.25 1 97.62 91 ILE A N 1
ATOM 698 C CA . ILE A 1 91 ? 4.906 -61.906 -37.844 1 97.62 91 ILE A CA 1
ATOM 699 C C . ILE A 1 91 ? 3.467 -62.406 -37.969 1 97.62 91 ILE A C 1
ATOM 701 O O . ILE A 1 91 ? 3.213 -63.469 -38.562 1 97.62 91 ILE A O 1
ATOM 705 N N . LEU A 1 92 ? 2.557 -61.625 -37.469 1 97.19 92 LEU A N 1
ATOM 706 C CA . LEU A 1 92 ? 1.143 -62 -37.531 1 97.19 92 LEU A CA 1
ATOM 707 C C . LEU A 1 92 ? 0.693 -62.156 -39 1 97.19 92 LEU A C 1
ATOM 709 O O . LEU A 1 92 ? -0.04 -63.094 -39.312 1 97.19 92 LEU A O 1
ATOM 713 N N . GLY A 1 93 ? 1.137 -61.312 -39.844 1 96.75 93 GLY A N 1
ATOM 714 C CA . GLY A 1 93 ? 0.827 -61.406 -41.281 1 96.75 93 GLY A CA 1
ATOM 715 C C . GLY A 1 93 ? 1.325 -62.688 -41.875 1 96.75 93 GLY A C 1
ATOM 716 O O . GLY A 1 93 ? 0.599 -63.344 -42.625 1 96.75 93 GLY A O 1
ATOM 717 N N . THR A 1 94 ? 2.543 -63.094 -41.562 1 97.56 94 THR A N 1
ATOM 718 C CA . THR A 1 94 ? 3.125 -64.312 -42.062 1 97.56 94 THR A CA 1
ATOM 719 C C . THR A 1 94 ? 2.357 -65.562 -41.562 1 97.56 94 THR A C 1
ATOM 721 O O . THR A 1 94 ? 2.088 -66.5 -42.312 1 97.56 94 THR A O 1
ATOM 724 N N . LEU A 1 95 ? 1.96 -65.5 -40.281 1 97.06 95 LEU A N 1
ATOM 725 C CA . LEU A 1 95 ? 1.189 -66.562 -39.719 1 97.06 95 LEU A CA 1
ATOM 726 C C . LEU A 1 95 ? -0.167 -66.75 -40.375 1 97.06 95 LEU A C 1
ATOM 728 O O . LEU A 1 95 ? -0.64 -67.812 -40.625 1 97.06 95 LEU A O 1
ATOM 732 N N . LEU A 1 96 ? -0.754 -65.625 -40.656 1 96.31 96 LEU A N 1
ATOM 733 C CA . LEU A 1 96 ? -2.035 -65.625 -41.375 1 96.31 96 LEU A CA 1
ATOM 734 C C . LEU A 1 96 ? -1.905 -66.312 -42.719 1 96.31 96 LEU A C 1
ATOM 736 O O . LEU A 1 96 ? -2.752 -67.125 -43.094 1 96.31 96 LEU A O 1
ATOM 740 N N . ASP A 1 97 ? -0.832 -66.062 -43.438 1 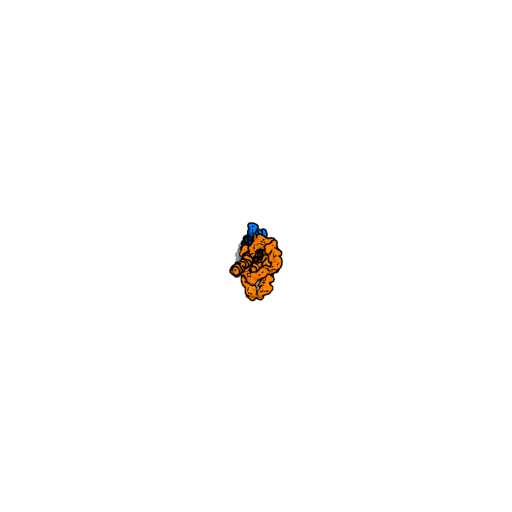96.44 97 ASP A N 1
ATOM 741 C CA . ASP A 1 97 ? -0.565 -66.688 -44.719 1 96.44 97 ASP A CA 1
ATOM 742 C C . ASP A 1 97 ? -0.395 -68.25 -44.562 1 96.44 97 ASP A C 1
ATOM 744 O O . ASP A 1 97 ? -0.931 -69 -45.344 1 96.44 97 ASP A O 1
ATOM 748 N N . LEU A 1 98 ? 0.301 -68.625 -43.531 1 97.69 98 LEU A N 1
ATOM 749 C CA . LEU A 1 98 ? 0.552 -70.062 -43.281 1 97.69 98 LEU A CA 1
ATOM 750 C C . LEU A 1 98 ? -0.73 -70.75 -42.875 1 97.69 98 LEU A C 1
ATOM 752 O O . LEU A 1 98 ? -0.947 -71.938 -43.25 1 97.69 98 LEU A O 1
ATOM 756 N N . GLU A 1 99 ? -1.499 -70.062 -42.094 1 97.06 99 GLU A N 1
ATOM 757 C CA . GLU A 1 99 ? -2.779 -70.625 -41.688 1 97.06 99 GLU A CA 1
ATOM 758 C C . GLU A 1 99 ? -3.633 -71 -42.906 1 97.06 99 GLU A C 1
ATOM 760 O O . GLU A 1 99 ? -4.352 -72 -42.875 1 97.06 99 GLU A O 1
ATOM 765 N N . ALA A 1 100 ? -3.566 -70.25 -43.938 1 95.19 100 ALA A N 1
ATOM 766 C CA . ALA A 1 100 ? -4.297 -70.5 -45.156 1 95.19 100 ALA A CA 1
ATOM 767 C C . ALA A 1 100 ? -3.861 -71.812 -45.781 1 95.19 100 ALA A C 1
ATOM 769 O O . ALA A 1 100 ? -4.633 -72.5 -46.5 1 95.19 100 ALA A O 1
ATOM 770 N N . HIS A 1 101 ? -2.615 -72.25 -45.5 1 96.25 101 HIS A N 1
ATOM 771 C CA . HIS A 1 101 ? -2.086 -73.5 -46.031 1 96.25 101 HIS A CA 1
ATOM 772 C C . HIS A 1 101 ? -2.34 -74.625 -45.062 1 96.25 101 HIS A C 1
ATOM 774 O O . HIS A 1 101 ? -1.929 -75.75 -45.344 1 96.25 101 HIS A O 1
ATOM 780 N N . GLY A 1 102 ? -3.035 -74.312 -43.906 1 96.06 102 GLY A N 1
ATOM 781 C CA . GLY A 1 102 ? -3.467 -75.375 -43 1 96.06 102 GLY A CA 1
ATOM 782 C C . GLY A 1 102 ? -2.588 -75.5 -41.781 1 96.06 102 GLY A C 1
ATOM 783 O O . GLY A 1 102 ? -2.736 -76.438 -41 1 96.06 102 GLY A O 1
ATOM 784 N N . PHE A 1 103 ? -1.61 -74.562 -41.656 1 96.5 103 PHE A N 1
ATOM 785 C CA . PHE A 1 103 ? -0.814 -74.625 -40.438 1 96.5 103 PHE A CA 1
ATOM 786 C C . PHE A 1 103 ? -1.659 -74.25 -39.219 1 96.5 103 PHE A C 1
ATOM 788 O O . PHE A 1 103 ? -2.498 -73.312 -39.312 1 96.5 103 PHE A O 1
ATOM 795 N N . ASP A 1 104 ? -1.484 -74.938 -38.125 1 95.38 104 ASP A N 1
ATOM 796 C CA . ASP A 1 104 ? -2.105 -74.5 -36.875 1 95.38 104 ASP A CA 1
ATOM 797 C C . ASP A 1 104 ? -1.281 -73.438 -36.156 1 95.38 104 ASP A C 1
ATOM 799 O O . ASP A 1 104 ? -0.274 -73.75 -35.531 1 95.38 104 ASP A O 1
ATOM 803 N N . VAL A 1 105 ? -1.752 -72.25 -36.281 1 94.75 105 VAL A N 1
ATOM 804 C CA . VAL A 1 105 ? -0.976 -71.125 -35.75 1 94.75 105 VAL A CA 1
ATOM 805 C C . VAL A 1 105 ? -1.794 -70.375 -34.688 1 94.75 105 VAL A C 1
ATOM 807 O O . VAL A 1 105 ? -1.412 -69.312 -34.25 1 94.75 105 VAL A O 1
ATOM 810 N N . LYS A 1 106 ? -2.951 -70.875 -34.281 1 94.38 106 LYS A N 1
ATOM 811 C CA . LYS A 1 106 ? -3.916 -70.188 -33.438 1 94.38 106 LYS A CA 1
ATOM 812 C C . LYS A 1 106 ? -3.279 -69.688 -32.125 1 94.38 106 LYS A C 1
ATOM 814 O O . LYS A 1 106 ? -3.381 -68.562 -31.75 1 94.38 106 LYS A O 1
ATOM 819 N N . MET A 1 107 ? -2.59 -70.562 -31.453 1 92.75 107 MET A N 1
ATOM 820 C CA . MET A 1 107 ? -2.008 -70.25 -30.156 1 92.75 107 MET A CA 1
ATOM 821 C C . MET A 1 107 ? -0.995 -69.125 -30.25 1 92.75 107 MET A C 1
ATOM 823 O O . MET A 1 107 ? -1.021 -68.188 -29.453 1 92.75 107 MET A O 1
ATOM 827 N N . VAL A 1 108 ? -0.151 -69.25 -31.297 1 95.06 108 VAL A N 1
ATOM 828 C CA . VAL A 1 108 ? 0.895 -68.25 -31.484 1 95.06 108 VAL A CA 1
ATOM 829 C C . VAL A 1 108 ? 0.266 -66.938 -31.891 1 95.06 108 VAL A C 1
ATOM 831 O O . VAL A 1 108 ? 0.63 -65.875 -31.359 1 95.06 108 VAL A O 1
ATOM 834 N N . ARG A 1 109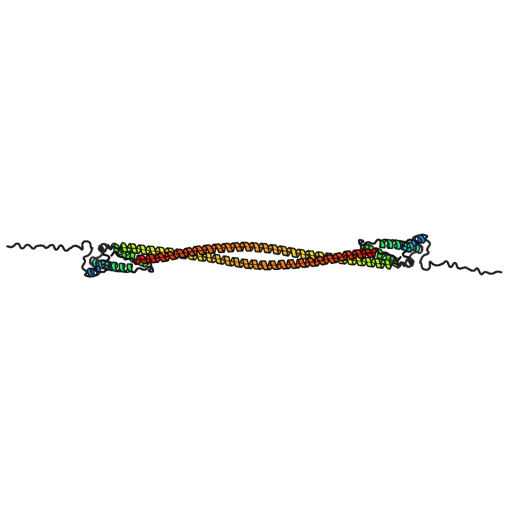 ? -0.691 -67 -32.75 1 96.06 109 ARG A N 1
ATOM 835 C CA . ARG A 1 109 ? -1.398 -65.812 -33.219 1 96.06 109 ARG A CA 1
ATOM 836 C C . ARG A 1 109 ? -2.086 -65.125 -32.031 1 96.06 109 ARG A C 1
ATOM 838 O O . ARG A 1 109 ? -1.974 -63.906 -31.906 1 96.06 109 ARG A O 1
ATOM 845 N N . ASP A 1 110 ? -2.766 -65.875 -31.219 1 95.88 110 ASP A N 1
ATOM 846 C CA . ASP A 1 110 ? -3.494 -65.312 -30.094 1 95.88 110 ASP A CA 1
ATOM 847 C C . ASP A 1 110 ? -2.543 -64.625 -29.125 1 95.88 110 ASP A C 1
ATOM 849 O O . ASP A 1 110 ? -2.836 -63.531 -28.625 1 95.88 110 ASP A O 1
ATOM 853 N N . ARG A 1 111 ? -1.419 -65.25 -28.906 1 96.12 111 ARG A N 1
ATOM 854 C CA . ARG A 1 111 ? -0.457 -64.688 -27.984 1 96.12 111 ARG A CA 1
ATOM 855 C C . ARG A 1 111 ? 0.154 -63.406 -28.547 1 96.12 111 ARG A C 1
ATOM 857 O O . ARG A 1 111 ? 0.299 -62.406 -27.828 1 96.12 111 ARG A O 1
ATOM 864 N N . LEU A 1 112 ? 0.47 -63.438 -29.797 1 97.12 112 LEU A N 1
ATOM 865 C CA . LEU A 1 112 ? 1.008 -62.25 -30.438 1 97.12 112 LEU A CA 1
ATOM 866 C C . LEU A 1 112 ? -0.006 -61.094 -30.406 1 97.12 112 LEU A C 1
ATOM 868 O O . LEU A 1 112 ? 0.36 -59.938 -30.188 1 97.12 112 LEU A O 1
ATOM 872 N N . THR A 1 113 ? -1.248 -61.438 -30.625 1 96.94 113 THR A N 1
ATOM 873 C CA . THR A 1 113 ? -2.309 -60.438 -30.578 1 96.94 113 THR A CA 1
ATOM 874 C C . THR A 1 113 ? -2.398 -59.844 -29.188 1 96.94 113 THR A C 1
ATOM 876 O O . THR A 1 113 ? -2.559 -58.625 -29.047 1 96.94 113 THR A O 1
ATOM 879 N N . SER A 1 114 ? -2.275 -60.688 -28.141 1 97.06 114 SER A N 1
ATOM 880 C CA . SER A 1 114 ? -2.281 -60.188 -26.766 1 97.06 114 SER A CA 1
ATOM 881 C C . SER A 1 114 ? -1.098 -59.25 -26.516 1 97.06 114 SER A C 1
ATOM 883 O O . SER A 1 114 ? -1.247 -58.219 -25.875 1 97.06 114 SER A O 1
ATOM 885 N N . LEU A 1 115 ? 0.08 -59.625 -27.031 1 97.38 115 LEU A N 1
ATOM 886 C CA . LEU A 1 115 ? 1.267 -58.812 -26.891 1 97.38 115 LEU A CA 1
ATOM 887 C C . LEU A 1 115 ? 1.064 -57.438 -27.562 1 97.38 115 LEU A C 1
ATOM 889 O O . LEU A 1 115 ? 1.447 -56.406 -27 1 97.38 115 LEU A O 1
ATOM 893 N N . LEU A 1 116 ? 0.438 -57.469 -28.688 1 96.69 116 LEU A N 1
ATOM 894 C CA . LEU A 1 116 ? 0.155 -56.25 -29.406 1 96.69 116 LEU A CA 1
ATOM 895 C C . LEU A 1 116 ? -0.792 -55.344 -28.609 1 96.69 116 LEU A C 1
ATOM 897 O O . LEU A 1 116 ? -0.607 -54.125 -28.562 1 96.69 116 LEU A O 1
ATOM 901 N N . LEU A 1 117 ? -1.793 -55.969 -27.984 1 96.81 117 LEU A N 1
ATOM 902 C CA . LEU A 1 117 ? -2.752 -55.219 -27.172 1 96.81 117 LEU A CA 1
ATOM 903 C C . LEU A 1 117 ? -2.064 -54.562 -25.984 1 96.81 117 LEU A C 1
ATOM 905 O O . LEU A 1 117 ? -2.381 -53.406 -25.641 1 96.81 117 LEU A O 1
ATOM 909 N N . ILE A 1 118 ? -1.124 -55.188 -25.375 1 97.25 118 ILE A N 1
ATOM 910 C CA . ILE A 1 118 ? -0.368 -54.625 -24.266 1 97.25 118 ILE A CA 1
ATOM 911 C C . ILE A 1 118 ? 0.434 -53.438 -24.734 1 97.25 118 ILE A C 1
ATOM 913 O O . ILE A 1 118 ? 0.471 -52.406 -24.062 1 97.25 118 ILE A O 1
ATOM 917 N N . LYS A 1 119 ? 0.997 -53.562 -25.906 1 95.62 119 LYS A N 1
ATOM 918 C CA . LYS A 1 119 ? 1.771 -52.438 -26.469 1 95.62 119 LYS A CA 1
ATOM 919 C C . LYS A 1 119 ? 0.882 -51.25 -26.75 1 95.62 119 LYS A C 1
ATOM 921 O O . LYS A 1 119 ? 1.272 -50.094 -26.484 1 95.62 119 LYS A O 1
ATOM 926 N N . ASP A 1 120 ? -0.241 -51.5 -27.312 1 95.75 120 ASP A N 1
ATOM 927 C CA . ASP A 1 120 ? -1.189 -50.438 -27.578 1 95.75 120 ASP A CA 1
ATOM 928 C C . ASP A 1 120 ? -1.576 -49.688 -26.297 1 95.75 120 ASP A C 1
ATOM 930 O O . ASP A 1 120 ? -1.655 -48.469 -26.266 1 95.75 120 ASP A O 1
ATOM 934 N N . TRP A 1 121 ? -1.783 -50.438 -25.266 1 96.69 121 TRP A N 1
ATOM 935 C CA . TRP A 1 121 ? -2.156 -49.875 -23.969 1 96.69 121 TRP A CA 1
ATOM 936 C C . TRP A 1 121 ? -1.017 -49.031 -23.391 1 96.69 121 TRP A C 1
ATOM 938 O O . TRP A 1 121 ? -1.244 -47.969 -22.844 1 96.69 121 TRP A O 1
ATOM 948 N N . GLN A 1 122 ? 0.186 -49.562 -23.547 1 96.25 122 GLN A N 1
ATOM 949 C CA . GLN A 1 122 ? 1.36 -48.812 -23.094 1 96.25 122 GLN A CA 1
ATOM 950 C C . GLN A 1 122 ? 1.445 -47.469 -23.797 1 96.25 122 GLN A C 1
ATOM 952 O O . GLN A 1 122 ? 1.734 -46.438 -23.156 1 96.25 122 GLN A O 1
ATOM 957 N N . GLU A 1 123 ? 1.218 -47.438 -25.078 1 94.62 123 GLU A N 1
ATOM 958 C CA . GLU A 1 123 ? 1.248 -46.188 -25.844 1 94.62 123 GLU A CA 1
ATOM 959 C C . GLU A 1 123 ? 0.179 -45.219 -25.344 1 94.62 123 GLU A C 1
ATOM 961 O O . GLU A 1 123 ? 0.435 -44.031 -25.219 1 94.62 123 GLU A O 1
ATOM 966 N N . HIS A 1 124 ? -0.977 -45.812 -25.062 1 96.88 124 HIS A N 1
ATOM 967 C CA . HIS A 1 124 ? -2.072 -45 -24.531 1 96.88 124 HIS A CA 1
ATOM 968 C C . HIS A 1 124 ? -1.7 -44.375 -23.203 1 96.88 124 HIS A C 1
ATOM 970 O O . HIS A 1 124 ? -1.929 -43.156 -22.984 1 96.88 124 HIS A O 1
ATOM 976 N N . LEU A 1 125 ? -1.082 -45.062 -22.328 1 97.94 125 LEU A N 1
ATOM 977 C CA . LEU A 1 125 ? -0.65 -44.562 -21.016 1 97.94 125 LEU A CA 1
ATOM 978 C C . LEU A 1 125 ? 0.417 -43.5 -21.172 1 97.94 125 LEU A C 1
ATOM 980 O O . LEU A 1 125 ? 0.405 -42.5 -20.453 1 97.94 125 LEU A O 1
ATOM 984 N N . GLN A 1 126 ? 1.321 -43.719 -22.109 1 97.06 126 GLN A N 1
ATOM 985 C CA . GLN A 1 126 ? 2.361 -42.719 -22.375 1 97.06 126 GLN A CA 1
ATOM 986 C C . GLN A 1 126 ? 1.759 -41.406 -22.828 1 97.06 126 GLN A C 1
ATOM 988 O O . GLN A 1 126 ? 2.189 -40.312 -22.375 1 97.06 126 GLN A O 1
ATOM 993 N N . ASP A 1 127 ? 0.781 -41.438 -23.672 1 97.5 127 ASP A N 1
ATOM 994 C CA . ASP A 1 127 ? 0.1 -40.25 -24.141 1 97.5 127 ASP A CA 1
ATOM 995 C C . ASP A 1 127 ? -0.581 -39.5 -22.984 1 97.5 127 ASP A C 1
ATOM 997 O O . ASP A 1 127 ? -0.517 -38.281 -22.891 1 97.5 127 ASP A O 1
ATOM 1001 N N . GLN A 1 128 ? -1.182 -40.281 -22.156 1 97.88 128 GLN A N 1
ATOM 1002 C CA . GLN A 1 128 ? -1.842 -39.688 -20.984 1 97.88 128 GLN A CA 1
ATOM 1003 C C . GLN A 1 128 ? -0.833 -39 -20.062 1 97.88 128 GLN A C 1
ATOM 1005 O O . GLN A 1 128 ? -1.095 -37.938 -19.547 1 97.88 128 GLN A O 1
ATOM 1010 N N . SER A 1 129 ? 0.26 -39.625 -19.875 1 98 129 SER A N 1
ATOM 1011 C CA . SER A 1 129 ? 1.315 -39.062 -19.047 1 98 129 SER A CA 1
ATOM 1012 C C . SER A 1 129 ? 1.807 -37.75 -19.609 1 98 129 SER A C 1
ATOM 1014 O O . SER A 1 129 ? 1.973 -36.75 -18.875 1 98 129 SER A O 1
ATOM 1016 N N . LYS A 1 130 ? 2.012 -37.688 -20.891 1 97.38 130 LYS A N 1
ATOM 1017 C CA . LYS A 1 130 ? 2.461 -36.469 -21.547 1 97.38 130 LYS A CA 1
ATOM 1018 C C . LYS A 1 130 ? 1.443 -35.344 -21.375 1 97.38 130 LYS A C 1
ATOM 1020 O O . LYS A 1 130 ? 1.818 -34.188 -21.172 1 97.38 130 LYS A O 1
ATOM 1025 N N . GLU A 1 131 ? 0.217 -35.719 -21.5 1 97.94 131 GLU A N 1
ATOM 1026 C CA . GLU A 1 131 ? -0.845 -34.719 -21.328 1 97.94 131 GLU A CA 1
ATOM 1027 C C . GLU A 1 131 ? -0.849 -34.156 -19.922 1 97.94 131 GLU A C 1
ATOM 1029 O O . GLU A 1 131 ? -0.967 -32.938 -19.75 1 97.94 131 GLU A O 1
ATOM 1034 N N . LEU A 1 132 ? -0.684 -35 -18.938 1 98.38 132 LEU A N 1
ATOM 1035 C CA . LEU A 1 132 ? -0.65 -34.562 -17.547 1 98.38 132 LEU A CA 1
ATOM 1036 C C . LEU A 1 132 ? 0.564 -33.656 -17.281 1 98.38 132 LEU A C 1
ATOM 1038 O O . LEU A 1 132 ? 0.458 -32.625 -16.609 1 98.38 132 LEU A O 1
ATOM 1042 N N . GLU A 1 133 ? 1.664 -34.031 -17.844 1 98.06 133 GLU A N 1
ATOM 1043 C CA . GLU A 1 133 ? 2.875 -33.219 -17.688 1 98.06 133 GLU A CA 1
ATOM 1044 C C . GLU A 1 133 ? 2.699 -31.828 -18.297 1 98.06 133 GLU A C 1
ATOM 1046 O O . GLU A 1 133 ? 3.172 -30.844 -17.734 1 98.06 133 GLU A O 1
ATOM 1051 N N . SER A 1 134 ? 2.035 -31.812 -19.391 1 97.94 134 SER A N 1
ATOM 1052 C CA . SER A 1 134 ? 1.747 -30.531 -20.031 1 97.94 134 SER A CA 1
ATOM 1053 C C . SER A 1 134 ? 0.863 -29.656 -19.156 1 97.94 134 SER A C 1
ATOM 1055 O O . SER A 1 134 ? 1.094 -28.453 -19.031 1 97.94 134 SER A O 1
ATOM 1057 N N . GLN A 1 135 ? -0.098 -30.25 -18.516 1 98.06 135 GLN A N 1
ATOM 1058 C CA . GLN A 1 135 ? -0.976 -29.516 -17.609 1 98.06 135 GLN A CA 1
ATOM 1059 C C . GLN A 1 135 ? -0.203 -28.984 -16.406 1 98.06 135 GLN A C 1
ATOM 1061 O O . GLN A 1 135 ? -0.433 -27.859 -15.961 1 98.06 135 GLN A O 1
ATOM 1066 N N . ILE A 1 136 ? 0.684 -29.734 -15.883 1 98.5 136 ILE A N 1
ATOM 1067 C CA . ILE A 1 136 ? 1.522 -29.312 -14.766 1 98.5 136 ILE A CA 1
ATOM 1068 C C . ILE A 1 136 ? 2.328 -28.078 -15.164 1 98.5 136 ILE A C 1
ATOM 1070 O O . ILE A 1 136 ? 2.422 -27.109 -14.398 1 98.5 136 ILE A O 1
ATOM 1074 N N . MET A 1 137 ? 2.838 -28.094 -16.375 1 97.94 137 MET A N 1
ATOM 1075 C CA . MET A 1 137 ? 3.627 -26.969 -16.875 1 97.94 137 MET A CA 1
ATOM 1076 C C . MET A 1 137 ? 2.773 -25.719 -16.969 1 97.94 137 MET A C 1
ATOM 1078 O O . MET A 1 137 ? 3.217 -24.625 -16.594 1 97.94 137 MET A O 1
ATOM 1082 N N . VAL A 1 138 ? 1.574 -25.859 -17.406 1 97.56 138 VAL A N 1
ATOM 1083 C CA . VAL A 1 138 ? 0.674 -24.719 -17.547 1 97.56 138 VAL A CA 1
ATOM 1084 C C . VAL A 1 138 ? 0.35 -24.141 -16.188 1 97.56 138 VAL A C 1
ATOM 1086 O O . VAL A 1 138 ? 0.461 -22.922 -15.977 1 97.56 138 VAL A O 1
ATOM 1089 N N . HIS A 1 139 ? 0.047 -25 -15.258 1 97.69 139 HIS A N 1
ATOM 1090 C CA . HIS A 1 139 ? -0.256 -24.531 -13.906 1 97.69 139 HIS A CA 1
ATOM 1091 C C . HIS A 1 139 ? 0.977 -23.922 -13.242 1 97.69 139 HIS A C 1
ATOM 1093 O O . HIS A 1 139 ? 0.867 -22.969 -12.477 1 97.69 139 HIS A O 1
ATOM 1099 N N . GLY A 1 140 ? 2.1 -24.469 -13.578 1 97.88 140 GLY A N 1
ATOM 1100 C CA . GLY A 1 140 ? 3.346 -23.906 -13.086 1 97.88 140 GLY A CA 1
ATOM 1101 C C . GLY A 1 140 ? 3.586 -22.484 -13.562 1 97.88 140 GLY A C 1
ATOM 1102 O O . GLY A 1 140 ? 4.035 -21.641 -12.789 1 97.88 140 GLY A O 1
ATOM 1103 N N . ARG A 1 141 ? 3.27 -22.234 -14.773 1 97.38 141 ARG A N 1
ATOM 1104 C CA . ARG A 1 141 ? 3.41 -20.891 -15.328 1 97.38 141 ARG A CA 1
ATOM 1105 C C . ARG A 1 141 ? 2.441 -19.922 -14.664 1 97.38 141 ARG A C 1
ATOM 1107 O O . ARG A 1 141 ? 2.805 -18.781 -14.367 1 97.38 141 ARG A O 1
ATOM 1114 N N . GLU A 1 142 ? 1.3 -20.359 -14.398 1 96.81 142 GLU A N 1
ATOM 1115 C CA . GLU A 1 142 ? 0.313 -19.531 -13.711 1 96.81 142 GLU A CA 1
ATOM 1116 C C . GLU A 1 142 ? 0.748 -19.219 -12.281 1 96.81 142 GLU A C 1
ATOM 1118 O O . GLU A 1 142 ? 0.574 -18.109 -11.805 1 96.81 142 GLU A O 1
ATOM 1123 N N . LYS A 1 143 ? 1.33 -20.203 -11.625 1 97.38 143 LYS A N 1
ATOM 1124 C CA . LYS A 1 143 ? 1.883 -20 -1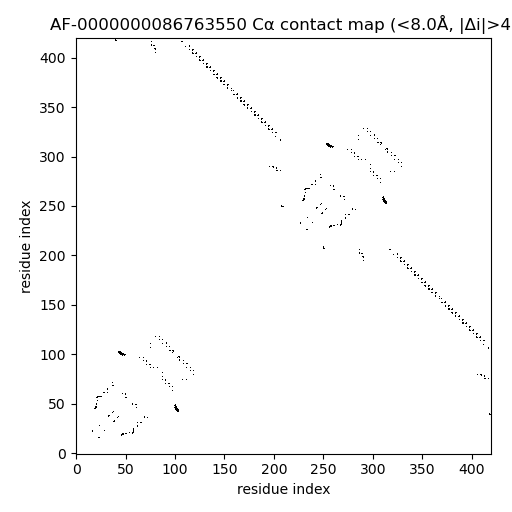0.289 1 97.38 143 LYS A CA 1
ATOM 1125 C C . LYS A 1 143 ? 2.988 -18.953 -10.297 1 97.38 143 LYS A C 1
ATOM 1127 O O . LYS A 1 143 ? 3.02 -18.062 -9.43 1 97.38 143 LYS A O 1
ATOM 1132 N N . THR A 1 144 ? 3.805 -19.031 -11.242 1 97.25 144 THR A N 1
ATOM 1133 C CA . THR A 1 144 ? 4.902 -18.078 -11.375 1 97.25 144 THR A CA 1
ATOM 1134 C C . THR A 1 144 ? 4.371 -16.672 -11.586 1 97.25 144 THR A C 1
ATOM 1136 O O . THR A 1 144 ? 4.883 -15.711 -11 1 97.25 144 THR A O 1
ATOM 1139 N N . ARG A 1 145 ? 3.35 -16.547 -12.367 1 97.12 145 ARG A N 1
ATOM 1140 C CA . ARG A 1 145 ? 2.721 -15.25 -12.594 1 97.12 145 ARG A CA 1
ATOM 1141 C C . ARG A 1 145 ? 2.148 -14.68 -11.305 1 97.12 145 ARG A C 1
ATOM 1143 O O . ARG A 1 145 ? 2.279 -13.484 -11.031 1 97.12 145 ARG A O 1
ATOM 1150 N N . SER A 1 146 ? 1.564 -15.492 -10.562 1 97.56 146 SER A N 1
ATOM 1151 C CA . SER A 1 146 ? 1.034 -15.062 -9.273 1 97.56 146 SER A CA 1
ATOM 1152 C C . SER A 1 146 ? 2.15 -14.609 -8.344 1 97.56 146 SER A C 1
ATOM 1154 O O . SER A 1 146 ? 2.01 -13.602 -7.645 1 97.56 146 SER A O 1
ATOM 1156 N N . ASP A 1 147 ? 3.25 -15.273 -8.328 1 97.88 147 ASP A N 1
ATOM 1157 C CA . ASP A 1 147 ? 4.406 -14.875 -7.535 1 97.88 147 ASP A CA 1
ATOM 1158 C C . ASP A 1 147 ? 4.906 -13.492 -7.945 1 97.88 147 ASP A C 1
ATOM 1160 O O . ASP A 1 147 ? 5.211 -12.656 -7.09 1 97.88 147 ASP A O 1
ATOM 1164 N N . GLU A 1 148 ? 4.996 -13.328 -9.188 1 97.81 148 GLU A N 1
ATOM 1165 C CA . GLU A 1 148 ? 5.445 -12.039 -9.711 1 97.81 148 GLU A CA 1
ATOM 1166 C C . GLU A 1 148 ? 4.484 -10.922 -9.312 1 97.81 148 GLU A C 1
ATOM 1168 O O . GLU A 1 148 ? 4.914 -9.82 -8.961 1 97.81 148 GLU A O 1
ATOM 1173 N N . GLU A 1 149 ? 3.236 -11.227 -9.359 1 98.19 149 GLU A N 1
ATOM 1174 C CA . GLU A 1 149 ? 2.223 -10.258 -8.953 1 98.19 149 GLU A CA 1
ATOM 1175 C C . GLU A 1 149 ? 2.354 -9.906 -7.477 1 98.19 149 GLU A C 1
ATOM 1177 O O . GLU A 1 149 ? 2.289 -8.734 -7.102 1 98.19 149 GLU A O 1
ATOM 1182 N N . ILE A 1 150 ? 2.531 -10.828 -6.633 1 98.5 150 ILE A N 1
ATOM 1183 C CA . ILE A 1 150 ? 2.691 -10.625 -5.195 1 98.5 150 ILE A CA 1
ATOM 1184 C C . ILE A 1 150 ? 3.924 -9.758 -4.934 1 98.5 150 ILE A C 1
ATOM 1186 O O . ILE A 1 150 ? 3.865 -8.805 -4.152 1 98.5 150 ILE A O 1
ATOM 1190 N N . ASP A 1 151 ? 4.961 -10.094 -5.664 1 98.5 151 ASP A N 1
ATOM 1191 C CA . ASP A 1 151 ? 6.191 -9.32 -5.52 1 98.5 151 ASP A CA 1
ATOM 1192 C C . ASP A 1 151 ? 5.969 -7.863 -5.91 1 98.5 151 ASP A C 1
ATOM 1194 O O . ASP A 1 151 ? 6.457 -6.953 -5.23 1 98.5 151 ASP A O 1
ATOM 1198 N N . ALA A 1 152 ? 5.289 -7.688 -6.984 1 98.56 152 ALA A N 1
ATOM 1199 C CA . ALA A 1 152 ? 5.008 -6.336 -7.453 1 98.56 152 ALA A CA 1
ATOM 1200 C C . ALA A 1 152 ? 4.148 -5.574 -6.449 1 98.56 152 ALA A C 1
ATOM 1202 O O . ALA A 1 152 ? 4.398 -4.398 -6.176 1 98.56 152 ALA A O 1
ATOM 1203 N N . ILE A 1 153 ? 3.201 -6.184 -5.875 1 98.75 153 ILE A N 1
ATOM 1204 C CA . ILE A 1 153 ? 2.318 -5.574 -4.883 1 98.75 153 ILE A CA 1
ATOM 1205 C C . ILE A 1 153 ? 3.121 -5.207 -3.637 1 98.75 153 ILE A C 1
ATOM 1207 O O . ILE A 1 153 ? 2.969 -4.109 -3.094 1 98.75 153 ILE A O 1
ATOM 1211 N N . ASP A 1 154 ? 3.945 -6.105 -3.221 1 98.69 154 ASP A N 1
ATOM 1212 C CA . ASP A 1 154 ? 4.766 -5.852 -2.041 1 98.69 154 ASP A CA 1
ATOM 1213 C C . ASP A 1 154 ? 5.656 -4.629 -2.242 1 98.69 154 ASP A C 1
ATOM 1215 O O . ASP A 1 154 ? 5.832 -3.822 -1.326 1 98.69 154 ASP A O 1
ATOM 1219 N N . LYS A 1 155 ? 6.207 -4.559 -3.426 1 98.62 155 LYS A N 1
ATOM 1220 C CA . LYS A 1 155 ? 7.023 -3.391 -3.742 1 98.62 155 LYS A CA 1
ATOM 1221 C C . LYS A 1 155 ? 6.191 -2.111 -3.693 1 98.62 155 LYS A C 1
ATOM 1223 O O . LYS A 1 155 ? 6.633 -1.098 -3.15 1 98.62 155 LYS A O 1
ATOM 1228 N N . GLN A 1 156 ? 4.988 -2.135 -4.176 1 98.69 156 GLN A N 1
ATOM 1229 C CA . GLN A 1 156 ? 4.094 -0.982 -4.164 1 98.69 156 GLN A CA 1
ATOM 1230 C C . GLN A 1 156 ? 3.707 -0.601 -2.738 1 98.69 156 GLN A C 1
ATOM 1232 O O . GLN A 1 156 ? 3.684 0.582 -2.391 1 98.69 156 GLN A O 1
ATOM 1237 N N . ILE A 1 157 ? 3.43 -1.572 -1.94 1 98.75 157 ILE A N 1
ATOM 1238 C CA . ILE A 1 157 ? 3.045 -1.327 -0.555 1 98.75 157 ILE A CA 1
ATOM 1239 C C . ILE A 1 157 ? 4.203 -0.672 0.195 1 98.75 157 ILE A C 1
ATOM 1241 O O . ILE A 1 157 ? 4 0.28 0.953 1 98.75 157 ILE A O 1
ATOM 1245 N N . LYS A 1 158 ? 5.367 -1.143 -0.091 1 98.62 158 LYS A N 1
ATOM 1246 C CA . LYS A 1 158 ? 6.543 -0.565 0.548 1 98.62 158 LYS A CA 1
ATOM 1247 C C . LYS A 1 158 ? 6.715 0.903 0.167 1 98.62 158 LYS A C 1
ATOM 1249 O O . LYS A 1 158 ? 6.984 1.746 1.025 1 98.62 158 LYS A O 1
ATOM 1254 N N . GLU A 1 159 ? 6.52 1.175 -1.081 1 98.62 159 GLU A N 1
ATOM 1255 C CA . GLU A 1 159 ? 6.617 2.551 -1.559 1 98.62 159 GLU A CA 1
ATOM 1256 C C . GLU A 1 159 ? 5.555 3.438 -0.912 1 98.62 159 GLU A C 1
ATOM 1258 O O . GLU A 1 159 ? 5.844 4.566 -0.506 1 98.62 159 GLU A O 1
ATOM 1263 N N . LEU A 1 160 ? 4.371 2.965 -0.751 1 98.81 160 LEU A N 1
ATOM 1264 C CA . LEU A 1 160 ? 3.279 3.707 -0.13 1 98.81 160 LEU A CA 1
ATOM 1265 C C . LEU A 1 160 ? 3.541 3.916 1.357 1 98.81 160 LEU A C 1
ATOM 1267 O O . LEU A 1 160 ? 3.236 4.98 1.902 1 98.81 160 LEU A O 1
ATOM 1271 N N . GLN A 1 161 ? 4.137 2.908 1.924 1 98.69 161 GLN A N 1
ATOM 1272 C CA . GLN A 1 161 ? 4.477 3.033 3.336 1 98.69 161 GLN A CA 1
ATOM 1273 C C . GLN A 1 161 ? 5.527 4.117 3.555 1 98.69 161 GLN A C 1
ATOM 1275 O O . GLN 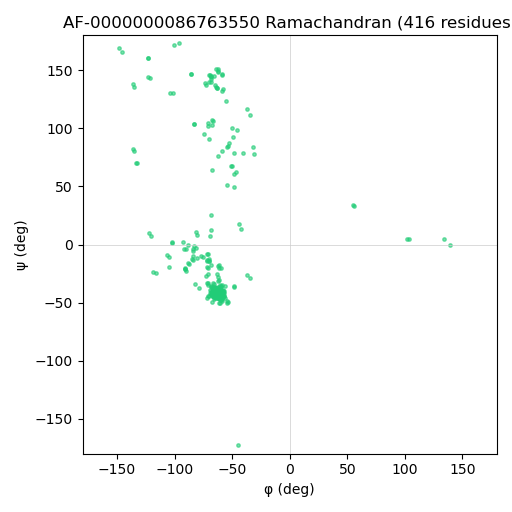A 1 161 ? 5.48 4.844 4.551 1 98.69 161 GLN A O 1
ATOM 1280 N N . GLU A 1 162 ? 6.48 4.254 2.662 1 98.5 162 GLU A N 1
ATOM 1281 C CA . GLU A 1 162 ? 7.477 5.316 2.736 1 98.5 162 GLU A CA 1
ATOM 1282 C C . GLU A 1 162 ? 6.832 6.691 2.557 1 98.5 162 GLU A C 1
ATOM 1284 O O . GLU A 1 162 ? 7.148 7.629 3.291 1 98.5 162 GLU A O 1
ATOM 1289 N N . LYS A 1 163 ? 5.906 6.789 1.648 1 98.44 163 LYS A N 1
ATOM 1290 C CA . LYS A 1 163 ? 5.164 8.031 1.446 1 98.44 163 LYS A CA 1
ATOM 1291 C C . LYS A 1 163 ? 4.324 8.375 2.672 1 98.44 163 LYS A C 1
ATOM 1293 O O . LYS A 1 163 ? 4.23 9.539 3.059 1 98.44 163 LYS A O 1
ATOM 1298 N N . ARG A 1 164 ? 3.754 7.367 3.277 1 98.56 164 ARG A N 1
ATOM 1299 C CA . ARG A 1 164 ? 2.961 7.539 4.492 1 98.56 164 ARG A CA 1
ATOM 1300 C C . ARG A 1 164 ? 3.811 8.102 5.625 1 98.56 164 ARG A C 1
ATOM 1302 O O . ARG A 1 164 ? 3.389 9.023 6.328 1 98.56 164 ARG A O 1
ATOM 1309 N N . ALA A 1 165 ? 4.941 7.531 5.754 1 98.44 165 ALA A N 1
ATOM 1310 C CA . ALA A 1 165 ? 5.852 7.969 6.809 1 98.44 165 ALA A CA 1
ATOM 1311 C C . ALA A 1 165 ? 6.258 9.422 6.613 1 98.44 165 ALA A C 1
ATOM 1313 O O . ALA A 1 165 ? 6.324 10.195 7.578 1 98.44 165 ALA A O 1
ATOM 1314 N N . LEU A 1 166 ? 6.488 9.797 5.371 1 98.19 166 LEU A N 1
ATOM 1315 C CA . LEU A 1 166 ? 6.84 11.18 5.059 1 98.19 166 LEU A CA 1
ATOM 1316 C C . LEU A 1 166 ? 5.684 12.117 5.379 1 98.19 166 LEU A C 1
ATOM 1318 O O . LEU A 1 166 ? 5.887 13.188 5.961 1 98.19 166 LEU A O 1
ATOM 1322 N N . ALA A 1 167 ? 4.516 11.711 5.027 1 97.94 167 ALA A N 1
ATOM 1323 C CA . ALA A 1 167 ? 3.328 12.516 5.309 1 97.94 167 ALA A CA 1
ATOM 1324 C C . ALA A 1 167 ? 3.113 12.672 6.812 1 97.94 167 ALA A C 1
ATOM 1326 O O . ALA A 1 167 ? 2.787 13.766 7.289 1 97.94 167 ALA A O 1
ATOM 1327 N N . ILE A 1 168 ? 3.35 11.648 7.566 1 98.12 168 ILE A N 1
ATOM 1328 C CA . ILE A 1 168 ? 3.217 11.68 9.023 1 98.12 168 ILE A CA 1
ATOM 1329 C C . ILE A 1 168 ? 4.25 12.641 9.609 1 98.12 168 ILE A C 1
ATOM 1331 O O . ILE A 1 168 ? 3.922 13.453 10.477 1 98.12 168 ILE A O 1
ATOM 1335 N N . SER A 1 169 ? 5.461 12.531 9.078 1 97.81 169 SER A N 1
ATOM 1336 C CA . SER A 1 169 ? 6.52 13.406 9.555 1 97.81 169 SER A CA 1
ATOM 1337 C C . SER A 1 169 ? 6.18 14.875 9.297 1 97.81 169 SER A C 1
ATOM 1339 O O . SER A 1 169 ? 6.379 15.727 10.172 1 97.81 169 SER A O 1
ATOM 1341 N N . THR A 1 170 ? 5.68 15.133 8.141 1 96.88 170 THR A N 1
ATOM 1342 C CA . THR A 1 170 ? 5.266 16.484 7.793 1 96.88 170 THR A CA 1
ATOM 1343 C C . THR A 1 170 ? 4.168 16.984 8.734 1 96.88 170 THR A C 1
ATOM 1345 O O . THR A 1 170 ? 4.211 18.109 9.211 1 96.88 170 THR A O 1
ATOM 1348 N N . LYS A 1 171 ? 3.227 16.109 9.023 1 97.38 171 LYS A N 1
ATOM 1349 C CA . LYS A 1 171 ? 2.133 16.438 9.938 1 97.38 171 LYS A CA 1
ATOM 1350 C C . LYS A 1 171 ? 2.66 16.781 11.328 1 97.38 171 LYS A C 1
ATOM 1352 O O . LYS A 1 171 ? 2.227 17.766 11.938 1 97.38 171 LYS A O 1
ATOM 1357 N N . VAL A 1 172 ? 3.613 16.031 11.773 1 97.38 172 VAL A N 1
ATOM 1358 C CA . VAL A 1 172 ? 4.191 16.219 13.102 1 97.38 172 VAL A CA 1
ATOM 1359 C C . VAL A 1 172 ? 4.906 17.578 13.156 1 97.38 172 VAL A C 1
ATOM 1361 O O . VAL A 1 172 ? 4.789 18.297 14.141 1 97.38 172 VAL A O 1
ATOM 1364 N N . ILE A 1 173 ? 5.59 17.953 12.102 1 97.25 173 ILE A N 1
ATOM 1365 C CA . ILE A 1 173 ? 6.297 19.234 12.016 1 97.25 173 ILE A CA 1
ATOM 1366 C C . ILE A 1 173 ? 5.297 20.391 12.07 1 97.25 173 ILE A C 1
ATOM 1368 O O . ILE A 1 173 ? 5.484 21.344 12.812 1 97.25 173 ILE A O 1
ATOM 1372 N N . LYS A 1 174 ? 4.203 20.297 11.352 1 97.31 174 LYS A N 1
ATOM 1373 C CA . LYS A 1 174 ? 3.176 21.328 11.344 1 97.31 174 LYS A CA 1
ATOM 1374 C C . LYS A 1 174 ? 2.525 21.469 12.719 1 97.31 174 LYS A C 1
ATOM 1376 O O . LYS A 1 174 ? 2.268 22.594 13.172 1 97.31 174 LYS A O 1
ATOM 1381 N N . ASP A 1 175 ? 2.332 20.344 13.352 1 97.5 175 ASP A N 1
ATOM 1382 C CA . ASP A 1 175 ? 1.776 20.375 14.695 1 97.5 175 ASP A CA 1
ATOM 1383 C C . ASP A 1 175 ? 2.674 21.172 15.648 1 97.5 175 ASP A C 1
ATOM 1385 O O . ASP A 1 175 ? 2.191 22 16.422 1 97.5 175 ASP A O 1
ATOM 1389 N N . SER A 1 176 ? 3.963 20.922 15.516 1 97.88 176 SER A N 1
ATOM 1390 C CA . SER A 1 176 ? 4.93 21.609 16.375 1 97.88 176 SER A CA 1
ATOM 1391 C C . SER A 1 176 ? 4.969 23.109 16.062 1 97.88 176 SER A C 1
ATOM 1393 O O . SER A 1 176 ? 5.039 23.922 16.984 1 97.88 176 SER A O 1
ATOM 1395 N N . GLN A 1 177 ? 4.902 23.453 14.828 1 97.94 177 GLN A N 1
ATOM 1396 C CA . GLN A 1 177 ? 4.895 24.859 14.414 1 97.94 177 GLN A CA 1
ATOM 1397 C C . GLN A 1 177 ? 3.643 25.562 14.914 1 97.94 177 GLN A C 1
ATOM 1399 O O . GLN A 1 177 ? 3.721 26.688 15.438 1 97.94 177 GLN A O 1
ATOM 1404 N N . ILE A 1 178 ? 2.5 24.938 14.781 1 98.44 178 ILE A N 1
ATOM 1405 C CA . ILE A 1 178 ? 1.233 25.5 15.25 1 98.44 178 ILE A CA 1
ATOM 1406 C C . ILE A 1 178 ? 1.293 25.719 16.75 1 98.44 178 ILE A C 1
ATOM 1408 O O . ILE A 1 178 ? 0.917 26.781 17.25 1 98.44 178 ILE A O 1
ATOM 1412 N N . ALA A 1 179 ? 1.856 24.781 17.484 1 98.19 179 ALA A N 1
ATOM 1413 C CA . ALA A 1 179 ? 1.972 24.891 18.938 1 98.19 179 ALA A CA 1
ATOM 1414 C C . ALA A 1 179 ? 2.852 26.078 19.328 1 98.19 179 ALA A C 1
ATOM 1416 O O . ALA A 1 179 ? 2.512 26.828 20.234 1 98.19 179 ALA A O 1
ATOM 1417 N N . SER A 1 180 ? 3.963 26.25 18.625 1 98.38 180 SER A N 1
ATOM 1418 C CA . SER A 1 180 ? 4.875 27.359 18.891 1 98.38 180 SER A CA 1
ATOM 1419 C C . SER A 1 180 ? 4.203 28.703 18.625 1 98.38 180 SER A C 1
ATOM 1421 O O . SER A 1 180 ? 4.297 29.625 19.438 1 98.38 180 SER A O 1
ATOM 1423 N N . LEU A 1 181 ? 3.496 28.828 17.547 1 98.56 181 LEU A N 1
ATOM 1424 C CA . LEU A 1 181 ? 2.811 30.062 17.172 1 98.56 181 LEU A CA 1
ATOM 1425 C C . LEU A 1 181 ? 1.689 30.375 18.156 1 98.56 181 LEU A C 1
ATOM 1427 O O . LEU A 1 181 ? 1.467 31.531 18.5 1 98.56 181 LEU A O 1
ATOM 1431 N N . GLN A 1 182 ? 1.007 29.297 18.609 1 98.25 182 GLN A N 1
ATOM 1432 C CA . GLN A 1 182 ? -0.039 29.484 19.609 1 98.25 182 GLN A CA 1
ATOM 1433 C C . GLN A 1 182 ? 0.536 30.062 20.906 1 98.25 182 GLN A C 1
ATOM 1435 O O . GLN A 1 182 ? -0.079 30.922 21.531 1 98.25 182 GLN A O 1
ATOM 1440 N N . SER A 1 183 ? 1.747 29.625 21.25 1 98.44 183 SER A N 1
ATOM 1441 C CA . SER A 1 183 ? 2.43 30.156 22.406 1 98.44 183 SER A CA 1
ATOM 1442 C C . SER A 1 183 ? 2.775 31.641 22.219 1 98.44 183 SER A C 1
ATOM 1444 O O . SER A 1 183 ? 2.588 32.438 23.125 1 98.44 183 SER A O 1
ATOM 1446 N N . ASP A 1 184 ? 3.164 31.984 21.094 1 98.38 184 ASP A N 1
ATOM 1447 C CA . ASP A 1 184 ? 3.5 33.375 20.766 1 98.38 184 ASP A CA 1
ATOM 1448 C C . ASP A 1 184 ? 2.266 34.25 20.844 1 98.38 184 ASP A C 1
ATOM 1450 O O . ASP A 1 184 ? 2.332 35.375 21.359 1 98.38 184 ASP A O 1
ATOM 1454 N N . VAL A 1 185 ? 1.161 33.75 20.266 1 98.19 185 VAL A N 1
ATOM 1455 C CA . VAL A 1 185 ? -0.094 34.469 20.312 1 98.19 185 VAL A CA 1
ATOM 1456 C C . VAL A 1 185 ? -0.489 34.75 21.766 1 98.19 185 VAL A C 1
ATOM 1458 O O . VAL A 1 185 ? -0.924 35.844 22.125 1 98.19 185 VAL A O 1
ATOM 1461 N N . CYS A 1 186 ? -0.272 33.781 22.625 1 97.5 186 CYS A N 1
ATOM 1462 C CA . CYS A 1 186 ? -0.586 33.938 24.047 1 97.5 186 CYS A CA 1
ATOM 1463 C C . CYS A 1 186 ? 0.268 35.031 24.688 1 97.5 186 CYS A C 1
ATOM 1465 O O . CYS A 1 186 ? -0.243 35.844 25.438 1 97.5 186 CYS A O 1
ATOM 1467 N N . ILE A 1 187 ? 1.527 35.094 24.328 1 98.12 187 ILE A N 1
ATOM 1468 C CA . ILE A 1 187 ? 2.459 36.062 24.875 1 98.12 187 ILE A CA 1
ATOM 1469 C C . ILE A 1 187 ? 2.043 37.469 24.422 1 98.12 187 ILE A C 1
ATOM 1471 O O . ILE A 1 187 ? 1.989 38.406 25.25 1 98.12 187 ILE A O 1
ATOM 1475 N N . ILE A 1 188 ? 1.701 37.625 23.188 1 98.38 188 ILE A N 1
ATOM 1476 C CA . ILE A 1 188 ? 1.323 38.906 22.625 1 98.38 188 ILE A CA 1
ATOM 1477 C C . ILE A 1 188 ? 0.004 39.375 23.25 1 98.38 188 ILE A C 1
ATOM 1479 O O . ILE A 1 188 ? -0.162 40.562 23.562 1 98.38 188 ILE A O 1
ATOM 1483 N N . ASN A 1 189 ? -0.896 38.438 23.453 1 96.94 189 ASN A N 1
ATOM 1484 C CA . ASN A 1 189 ? -2.176 38.781 24.047 1 96.94 189 ASN A CA 1
ATOM 1485 C C . ASN A 1 189 ? -2.006 39.281 25.484 1 96.94 189 ASN A C 1
ATOM 1487 O O . ASN A 1 189 ? -2.682 40.219 25.922 1 96.94 189 ASN A O 1
ATOM 1491 N N . LYS A 1 190 ? -1.066 38.688 26.234 1 97.69 190 LYS A N 1
ATOM 1492 C CA . LYS A 1 190 ? -0.754 39.156 27.578 1 97.69 190 LYS A CA 1
ATOM 1493 C C . LYS A 1 190 ? -0.153 40.562 27.547 1 97.69 190 LYS A C 1
ATOM 1495 O O . LYS A 1 190 ? -0.475 41.406 28.391 1 97.69 190 LYS A O 1
ATOM 1500 N N . ALA A 1 191 ? 0.662 40.844 26.547 1 98.06 191 ALA A N 1
ATOM 1501 C CA . ALA A 1 191 ? 1.255 42.156 26.375 1 98.06 191 ALA A CA 1
ATOM 1502 C C . ALA A 1 191 ? 0.187 43.188 26.047 1 98.06 191 ALA A C 1
ATOM 1504 O O . ALA A 1 191 ? 0.248 44.344 26.531 1 98.06 191 ALA A O 1
ATOM 1505 N N . ILE A 1 192 ? -0.798 42.812 25.266 1 97.12 192 ILE A N 1
ATOM 1506 C CA . ILE A 1 192 ? -1.896 43.688 24.906 1 97.12 192 ILE A CA 1
ATOM 1507 C C . ILE A 1 192 ? -2.688 44.062 26.156 1 97.12 192 ILE A C 1
ATOM 1509 O O . ILE A 1 192 ? -2.984 45.25 26.391 1 97.12 192 ILE A O 1
ATOM 1513 N N . GLU A 1 193 ? -2.914 43.156 27.016 1 96.38 193 GLU A N 1
ATOM 1514 C CA . GLU A 1 193 ? -3.635 43.406 28.25 1 96.38 193 GLU A CA 1
ATOM 1515 C C . GLU A 1 193 ? -2.824 44.312 29.188 1 96.38 193 GLU A C 1
ATOM 1517 O O . GLU A 1 193 ? -3.371 45.219 29.812 1 96.38 193 GLU A O 1
ATOM 1522 N N . SER A 1 194 ? -1.595 44.031 29.234 1 96.75 194 SER A N 1
ATOM 1523 C CA . SER A 1 194 ? -0.721 44.844 30.078 1 96.75 194 SER A CA 1
ATOM 1524 C C . SER A 1 194 ? -0.666 46.281 29.594 1 96.75 194 SER A C 1
ATOM 1526 O O . SER A 1 194 ? -0.663 47.219 30.406 1 96.75 194 SER A O 1
ATOM 1528 N N . THR A 1 195 ? -0.615 46.438 28.266 1 96.62 195 THR A N 1
ATOM 1529 C CA . THR A 1 195 ? -0.581 47.781 27.688 1 96.62 195 THR A CA 1
ATOM 1530 C C . THR A 1 195 ? -1.852 48.562 28.031 1 96.62 195 THR A C 1
ATOM 1532 O O . THR A 1 195 ? -1.798 49.75 28.312 1 96.62 195 THR A O 1
ATOM 1535 N N . LYS A 1 196 ? -2.977 47.906 28.031 1 95.69 196 LYS A N 1
ATOM 1536 C CA . LYS A 1 196 ? -4.242 48.531 28.422 1 95.69 196 LYS A CA 1
ATOM 1537 C C . LYS A 1 196 ? -4.211 48.969 29.875 1 95.69 196 LYS A C 1
ATOM 1539 O O . LYS A 1 196 ? -4.652 50.062 30.188 1 95.69 196 LYS A O 1
ATOM 1544 N N . LEU A 1 197 ? -3.633 48.219 30.688 1 96.44 197 LEU A N 1
ATOM 1545 C CA . LEU A 1 197 ? -3.516 48.531 32.094 1 96.44 197 LEU A CA 1
ATOM 1546 C C . LEU A 1 197 ? -2.584 49.719 32.312 1 96.44 197 LEU A C 1
ATOM 1548 O O . LEU A 1 197 ? -2.867 50.625 33.125 1 96.44 197 LEU A O 1
ATOM 1552 N N . ASP A 1 198 ? -1.512 49.75 31.547 1 96.75 198 ASP A N 1
ATOM 1553 C CA . ASP A 1 198 ? -0.581 50.844 31.609 1 96.75 198 ASP A CA 1
ATOM 1554 C C . ASP A 1 198 ? -1.276 52.156 31.25 1 96.75 198 ASP A C 1
ATOM 1556 O O . ASP A 1 198 ? -1.076 53.188 31.906 1 96.75 198 ASP A O 1
ATOM 1560 N N . PHE A 1 199 ? -2.082 52.062 30.188 1 97.31 199 PHE A N 1
ATOM 1561 C CA . PHE A 1 199 ? -2.83 53.25 29.766 1 97.31 199 PHE A CA 1
ATOM 1562 C C . PHE A 1 199 ? -3.75 53.719 30.891 1 97.31 199 PHE A C 1
ATOM 1564 O O . PHE A 1 199 ? -3.758 54.906 31.219 1 97.31 199 PHE A O 1
ATOM 1571 N N . GLN A 1 200 ? -4.477 52.812 31.484 1 95.81 200 GLN A N 1
ATOM 1572 C CA . GLN A 1 200 ? -5.457 53.156 32.531 1 95.81 200 GLN A CA 1
ATOM 1573 C C . GLN A 1 200 ? -4.781 53.719 33.75 1 95.81 200 GLN A C 1
ATOM 1575 O O . GLN A 1 200 ? -5.27 54.688 34.344 1 95.81 200 GLN A O 1
ATOM 1580 N N . GLU A 1 201 ? -3.676 53.188 34.125 1 95.31 201 GLU A N 1
ATOM 1581 C CA . GLU A 1 201 ? -2.936 53.688 35.281 1 95.31 201 GLU A CA 1
ATOM 1582 C C . GLU A 1 201 ? -2.43 55.094 35.031 1 95.31 201 GLU A C 1
ATOM 1584 O O . GLU A 1 201 ? -2.547 55.969 35.906 1 95.31 201 GLU A O 1
ATOM 1589 N N . LEU A 1 202 ? -1.878 55.312 33.844 1 95.25 202 LEU A N 1
ATOM 1590 C CA . LEU A 1 202 ? -1.363 56.625 33.5 1 95.25 202 LEU A CA 1
ATOM 1591 C C . LEU A 1 202 ? -2.496 57.625 33.406 1 95.25 202 LEU A C 1
ATOM 1593 O O . LEU A 1 202 ? -2.348 58.781 33.844 1 95.25 202 LEU A O 1
ATOM 1597 N N . ALA A 1 203 ? -3.631 57.188 32.875 1 93.38 203 ALA A N 1
ATOM 1598 C CA . ALA A 1 203 ? -4.777 58.062 32.688 1 93.38 203 ALA A CA 1
ATOM 1599 C C . ALA A 1 203 ? -5.434 58.375 34.031 1 93.38 203 ALA A C 1
ATOM 1601 O O . ALA A 1 203 ? -6.055 59.438 34.219 1 93.38 203 ALA A O 1
ATOM 1602 N N . ALA A 1 204 ? -5.281 57.5 34.938 1 91.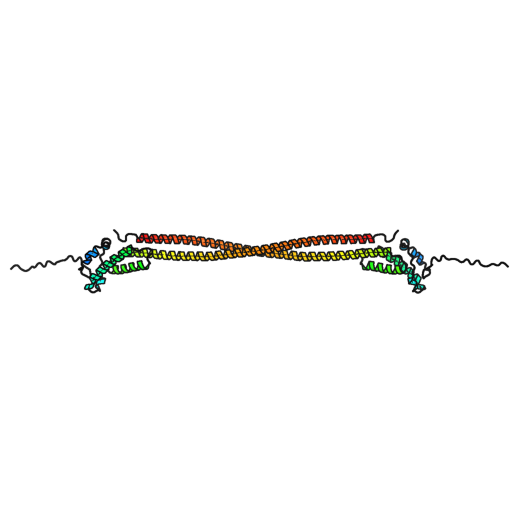5 204 ALA A N 1
ATOM 1603 C CA . ALA A 1 204 ? -5.949 57.656 36.219 1 91.5 204 ALA A CA 1
ATOM 1604 C C . ALA A 1 204 ? -5.098 58.469 37.188 1 91.5 204 ALA A C 1
ATOM 1606 O O . ALA A 1 204 ? -5.598 58.938 38.219 1 91.5 204 ALA A O 1
ATOM 1607 N N . ALA A 1 205 ? -3.826 58.656 36.938 1 90.69 205 ALA A N 1
ATOM 1608 C CA . ALA A 1 205 ? -2.965 59.469 37.781 1 90.69 205 ALA A CA 1
ATOM 1609 C C . ALA A 1 205 ? -3.416 60.906 37.812 1 90.69 205 ALA A C 1
ATOM 1611 O O . ALA A 1 205 ? -4.004 61.406 36.844 1 90.69 205 ALA A O 1
ATOM 1612 N N . PRO A 1 206 ? -3.178 61.625 38.969 1 88.44 206 PRO A N 1
ATOM 1613 C CA . PRO A 1 206 ? -3.584 63.031 39.031 1 88.44 206 PRO A CA 1
ATOM 1614 C C . PRO A 1 206 ? -2.936 63.875 37.938 1 88.44 206 PRO A C 1
ATOM 1616 O O . PRO A 1 206 ? -1.745 63.719 37.656 1 88.44 206 PRO A O 1
ATOM 1619 N N . TRP A 1 207 ? -3.705 64.625 37.344 1 86.69 207 TRP A N 1
ATOM 1620 C CA . TRP A 1 207 ? -3.256 65.438 36.219 1 86.69 207 TRP A CA 1
ATOM 1621 C C . TRP A 1 207 ? -2.617 66.75 36.719 1 86.69 207 TRP A C 1
ATOM 1623 O O . TRP A 1 207 ? -2.076 67.5 35.906 1 86.69 207 TRP A O 1
ATOM 1633 N N . TYR A 1 208 ? -2.729 67.062 37.969 1 76.88 208 TYR A N 1
ATOM 1634 C CA . TYR A 1 208 ? -2.111 68.25 38.531 1 76.88 208 TYR A CA 1
ATOM 1635 C C . TYR A 1 208 ? -1.454 67.875 39.875 1 76.88 208 TYR A C 1
ATOM 1637 O O . TYR A 1 208 ? -1.791 66.875 40.5 1 76.88 208 TYR A O 1
ATOM 1645 N N . VAL A 1 209 ? -0.096 68.5 40.062 1 61.94 209 VAL A N 1
ATOM 1646 C CA . VAL A 1 209 ? 0.582 68.312 41.344 1 61.94 209 VAL A CA 1
ATOM 1647 C C . VAL A 1 209 ? -0.188 69.062 42.438 1 61.94 209 VAL A C 1
ATOM 1649 O O . VAL A 1 209 ? -0.535 70.25 42.25 1 61.94 209 VAL A O 1
ATOM 1652 N N . ALA A 1 210 ? -0.922 68.25 43.344 1 51.53 210 ALA A N 1
ATOM 1653 C CA . ALA A 1 210 ? -1.387 68.938 44.562 1 51.53 210 ALA A CA 1
ATOM 1654 C C . ALA A 1 210 ? -0.23 69.625 45.281 1 51.53 210 ALA A C 1
ATOM 1656 O O . ALA A 1 210 ? 0.902 69.125 45.25 1 51.53 210 ALA A O 1
ATOM 1657 N N . MET B 1 1 ? 2.314 134.625 50.094 1 29.23 1 MET B N 1
ATOM 1658 C CA . MET B 1 1 ? 1.843 134.25 48.781 1 29.23 1 MET B CA 1
ATOM 1659 C C . MET B 1 1 ? 2.264 132.75 48.438 1 29.23 1 MET B C 1
ATOM 1661 O O . MET B 1 1 ? 3.447 132.5 48.25 1 29.23 1 MET B O 1
ATOM 1665 N N . TYR B 1 2 ? 1.727 131.75 49.25 1 31.62 2 TYR B N 1
ATOM 1666 C CA . TYR B 1 2 ? 1.946 130.375 49.469 1 31.62 2 TYR B CA 1
ATOM 1667 C C . TYR B 1 2 ? 1.761 129.5 48.188 1 31.62 2 TYR B C 1
ATOM 1669 O O . TYR B 1 2 ? 0.69 129.625 47.562 1 31.62 2 TYR B O 1
ATOM 1677 N N . VAL B 1 3 ? 2.908 129.625 47.5 1 29.69 3 VAL B N 1
ATOM 1678 C CA . VAL B 1 3 ? 2.941 129 46.188 1 29.69 3 VAL B CA 1
ATOM 1679 C C . VAL B 1 3 ? 2.312 127.562 46.281 1 29.69 3 VAL B C 1
ATOM 1681 O O . VAL B 1 3 ? 2.152 127.062 47.375 1 29.69 3 VAL B O 1
ATOM 1684 N N . ASP B 1 4 ? 2.441 126.812 45.125 1 29.67 4 ASP B N 1
ATOM 1685 C CA . ASP B 1 4 ? 1.969 126.062 44 1 29.67 4 ASP B CA 1
ATOM 1686 C C . ASP B 1 4 ? 2.184 124.562 44.25 1 29.67 4 ASP B C 1
ATOM 1688 O O . ASP B 1 4 ? 1.723 123.75 43.438 1 29.67 4 ASP B O 1
ATOM 1692 N N . ALA B 1 5 ? 3.039 124.125 45.156 1 33.91 5 ALA B N 1
ATOM 1693 C CA . ALA B 1 5 ? 3.561 122.812 44.844 1 33.91 5 ALA B CA 1
ATOM 1694 C C . ALA B 1 5 ? 2.467 121.75 44.938 1 33.91 5 ALA B C 1
ATOM 1696 O O . ALA B 1 5 ? 2.01 121.375 46.031 1 33.91 5 ALA B O 1
ATOM 1697 N N . CYS B 1 6 ? 1.446 121.875 44.031 1 32.31 6 CYS B N 1
ATOM 1698 C CA . CYS B 1 6 ? 0.461 120.75 44 1 32.31 6 CYS B CA 1
ATOM 1699 C C . CYS B 1 6 ? 1.141 119.438 43.844 1 32.31 6 CYS B C 1
ATOM 1701 O O . CYS B 1 6 ? 1.932 119.188 42.938 1 32.31 6 CYS B O 1
ATOM 1703 N N . ASN B 1 7 ? 1.553 118.812 44.969 1 28.27 7 ASN B N 1
ATOM 1704 C CA . ASN B 1 7 ? 2.102 117.5 45.031 1 28.27 7 ASN B CA 1
ATOM 1705 C C . ASN B 1 7 ? 1.26 116.5 44.25 1 28.27 7 ASN B C 1
ATOM 1707 O O . ASN B 1 7 ? 0.088 116.25 44.562 1 28.27 7 ASN B O 1
ATOM 1711 N N . GLY B 1 8 ? 1.36 116.438 42.875 1 29.22 8 GLY B N 1
ATOM 1712 C CA . GLY B 1 8 ? 0.755 115.5 41.938 1 29.22 8 GLY B CA 1
ATOM 1713 C C . GLY B 1 8 ? 0.954 114.062 42.375 1 29.22 8 GLY B C 1
ATOM 1714 O O . GLY B 1 8 ? 2.061 113.562 42.25 1 29.22 8 GLY B O 1
ATOM 1715 N N . ASN B 1 9 ? 0.464 113.625 43.531 1 29.86 9 ASN B N 1
ATOM 1716 C CA . ASN B 1 9 ? 0.567 112.25 43.938 1 29.86 9 ASN B CA 1
ATOM 1717 C C . ASN B 1 9 ? 0.104 111.312 42.812 1 29.86 9 ASN B C 1
ATOM 1719 O O . ASN B 1 9 ? -1.06 111.312 42.438 1 29.86 9 ASN B O 1
ATOM 1723 N N . ALA B 1 10 ? 1.003 110.875 42 1 34.56 10 ALA B N 1
ATOM 1724 C CA . ALA B 1 10 ? 0.951 109.812 40.969 1 34.56 10 ALA B CA 1
ATOM 1725 C C . ALA B 1 10 ? 0.269 108.562 41.531 1 34.56 10 ALA B C 1
ATOM 1727 O O . ALA B 1 10 ? 0.643 108.062 42.562 1 34.56 10 ALA B O 1
ATOM 1728 N N . ASP B 1 11 ? -0.994 108.312 41.281 1 32.38 11 ASP B N 1
ATOM 1729 C CA . ASP B 1 11 ? -1.792 107.125 41.406 1 32.38 11 ASP B CA 1
ATOM 1730 C C . ASP B 1 11 ? -1.042 105.938 40.812 1 32.38 11 ASP B C 1
ATOM 1732 O O . ASP B 1 11 ? -0.894 105.812 39.594 1 32.38 11 ASP B O 1
ATOM 1736 N N . ILE B 1 12 ? 0.085 105.562 41.312 1 33.69 12 ILE B N 1
ATOM 1737 C CA . ILE B 1 12 ? 0.704 104.312 40.938 1 33.69 12 ILE B CA 1
ATOM 1738 C C . ILE B 1 12 ? -0.291 103.188 41.156 1 33.69 12 ILE B C 1
ATOM 1740 O O . ILE B 1 12 ? -0.515 102.75 42.281 1 33.69 12 ILE B O 1
ATOM 1744 N N . GLY B 1 13 ? -1.51 103.25 40.656 1 33.16 13 GLY B N 1
ATOM 1745 C CA . GLY B 1 13 ? -2.227 102 40.688 1 33.16 13 GLY B CA 1
ATOM 1746 C C . GLY B 1 13 ? -1.334 100.75 40.406 1 33.16 13 GLY B C 1
ATOM 1747 O O . GLY B 1 13 ? -0.312 100.875 39.719 1 33.16 13 GLY B O 1
ATOM 1748 N N . SER B 1 14 ? -1.136 99.812 41.312 1 36.25 14 SER B N 1
ATOM 1749 C CA . SER B 1 14 ? -0.514 98.5 41.281 1 36.25 14 SER B CA 1
ATOM 1750 C C . SER B 1 14 ? -0.693 97.875 39.906 1 36.25 14 SER B C 1
ATOM 1752 O O . SER B 1 14 ? -1.819 97.562 39.469 1 36.25 14 SER B O 1
ATOM 1754 N N . ASP B 1 15 ? -0.055 98.125 38.844 1 38.56 15 ASP B N 1
ATOM 1755 C CA . ASP B 1 15 ? 0.052 97.625 37.5 1 38.56 15 ASP B CA 1
ATOM 1756 C C . ASP B 1 15 ? 0.122 96.062 37.5 1 38.56 15 ASP B C 1
ATOM 1758 O O . ASP B 1 15 ? 1.21 95.5 37.469 1 38.56 15 ASP B O 1
ATOM 1762 N N . ALA B 1 16 ? -0.246 95.5 38.531 1 43.62 16 ALA B N 1
ATOM 1763 C CA . ALA B 1 16 ? -0.267 94 38.406 1 43.62 16 ALA B CA 1
ATOM 1764 C C . ALA B 1 16 ? -0.656 93.562 37 1 43.62 16 ALA B C 1
ATOM 1766 O O . ALA B 1 16 ? -0.563 92.438 36.656 1 43.62 16 ALA B O 1
ATOM 1767 N N . ASN B 1 17 ? -1.425 94.312 36.281 1 46.41 17 ASN B N 1
ATOM 1768 C CA . ASN B 1 17 ? -1.825 94.125 34.875 1 46.41 17 ASN B CA 1
ATOM 1769 C C . ASN B 1 17 ? -0.643 94.312 33.938 1 46.41 17 ASN B C 1
ATOM 1771 O O . ASN B 1 17 ? -0.825 94.562 32.75 1 46.41 17 ASN B O 1
ATOM 1775 N N . GLN B 1 18 ? 0.521 94.375 34.25 1 54.44 18 GLN B N 1
ATOM 1776 C CA . GLN B 1 18 ? 1.683 94.688 33.438 1 54.44 18 GLN B CA 1
ATOM 1777 C C . GLN B 1 18 ? 2.053 93.5 32.531 1 54.44 18 GLN B C 1
ATOM 1779 O O . GLN B 1 18 ? 2.244 92.375 33 1 54.44 18 GLN B O 1
ATOM 1784 N N . GLY B 1 19 ? 1.55 93.5 31.234 1 77.06 19 GLY B N 1
ATOM 1785 C CA . GLY B 1 19 ? 2.012 92.812 30.062 1 77.06 19 GLY B CA 1
ATOM 1786 C C . GLY B 1 19 ? 0.883 92.125 29.281 1 77.06 19 GLY B C 1
ATOM 1787 O O . GLY B 1 19 ? 1.128 91.375 28.344 1 77.06 19 GLY B O 1
ATOM 1788 N N . LEU B 1 20 ? -0.364 92.375 29.766 1 88 20 LEU B N 1
ATOM 1789 C CA . LEU B 1 20 ? -1.48 91.812 29.016 1 88 20 LEU B CA 1
ATOM 1790 C C . LEU B 1 20 ? -1.899 92.75 27.875 1 88 20 LEU B C 1
ATOM 1792 O O . LEU B 1 20 ? -1.826 94 28.016 1 88 20 LEU B O 1
ATOM 1796 N N . PRO B 1 21 ? -2.322 92.25 26.828 1 92.31 21 PRO B N 1
ATOM 1797 C CA . PRO B 1 21 ? -2.729 93.125 25.703 1 92.31 21 PRO B CA 1
ATOM 1798 C C . PRO B 1 21 ? -4.145 93.688 25.859 1 92.31 21 PRO B C 1
ATOM 1800 O O . PRO B 1 21 ? -4.723 94.125 24.891 1 92.31 21 PRO B O 1
ATOM 1803 N N . PHE B 1 22 ? -4.773 93.562 26.984 1 92.12 22 PHE B N 1
ATOM 1804 C CA . PHE B 1 22 ? -6.098 94.062 27.281 1 92.12 22 PHE B CA 1
ATOM 1805 C C . PHE B 1 22 ? -6.207 94.5 28.734 1 92.12 22 PHE B C 1
ATOM 1807 O O . PHE B 1 22 ? -5.305 94.188 29.531 1 92.12 22 PHE B O 1
ATOM 1814 N N . VAL B 1 23 ? -7.27 95.25 29.094 1 90.5 23 VAL B N 1
ATOM 1815 C CA . VAL B 1 23 ? -7.57 95.562 30.484 1 90.5 23 VAL B CA 1
ATOM 1816 C C . VAL B 1 23 ? -8.688 94.688 31.016 1 90.5 23 VAL B C 1
ATOM 1818 O O . VAL B 1 23 ? -9.695 94.5 30.328 1 90.5 23 VAL B O 1
ATOM 1821 N N . LYS B 1 24 ? -8.422 94.125 32.125 1 91.38 24 LYS B N 1
ATOM 1822 C CA . LYS B 1 24 ? -9.445 93.312 32.75 1 91.38 24 LYS B CA 1
ATOM 1823 C C . LYS B 1 24 ? -10.594 94.125 33.312 1 91.38 24 LYS B C 1
ATOM 1825 O O . LYS B 1 24 ? -10.438 94.812 34.312 1 91.38 24 LYS B O 1
ATOM 1830 N N . THR B 1 25 ? -11.656 94.125 32.594 1 92.25 25 THR B N 1
ATOM 1831 C CA . THR B 1 25 ? -12.789 94.938 33.031 1 92.25 25 THR B CA 1
ATOM 1832 C C . THR B 1 25 ? -13.984 94 33.344 1 92.25 25 THR B C 1
ATOM 1834 O O . THR B 1 25 ? -14.859 94.438 34.125 1 92.25 25 THR B O 1
ATOM 1837 N N . SER B 1 26 ? -14.016 92.938 32.812 1 92.81 26 SER B N 1
ATOM 1838 C CA . SER B 1 26 ? -15.172 92.062 32.969 1 92.81 26 SER B CA 1
ATOM 1839 C C . SER B 1 26 ? -15.227 91.438 34.344 1 92.81 26 SER B C 1
ATOM 1841 O O . SER B 1 26 ? -14.219 90.938 34.875 1 92.81 26 SER B O 1
ATOM 1843 N N . PRO B 1 27 ? -16.406 91.375 34.906 1 92.5 27 PRO B N 1
ATOM 1844 C CA . PRO B 1 27 ? -16.562 90.75 36.219 1 92.5 27 PRO B CA 1
ATOM 1845 C C . PRO B 1 27 ? -16.406 89.188 36.125 1 92.5 27 PRO B C 1
ATOM 1847 O O . PRO B 1 27 ? -16.219 88.562 37.156 1 92.5 27 PRO B O 1
ATOM 1850 N N . LEU B 1 28 ? -16.344 88.75 34.906 1 93.94 28 LEU B N 1
ATOM 1851 C CA . LEU B 1 28 ? -16.266 87.312 34.719 1 93.94 28 LEU B CA 1
ATOM 1852 C C . LEU B 1 28 ? -14.898 86.75 35.156 1 93.94 28 LEU B C 1
ATOM 1854 O O . LEU B 1 28 ? -14.75 85.562 35.375 1 93.94 28 LEU B O 1
ATOM 1858 N N . TRP B 1 29 ? -13.992 87.562 35.219 1 94.44 29 TRP B N 1
ATOM 1859 C CA . TRP B 1 29 ? -12.633 87.188 35.562 1 94.44 29 TRP B CA 1
ATOM 1860 C C . TRP B 1 29 ? -12.586 86.5 36.938 1 94.44 29 TRP B C 1
ATOM 1862 O O . TRP B 1 29 ? -11.961 85.5 37.125 1 94.44 29 TRP B O 1
ATOM 1872 N N . GLU B 1 30 ? -13.297 87.125 37.75 1 92.44 30 GLU B N 1
ATOM 1873 C CA . GLU B 1 30 ? -13.312 86.625 39.125 1 92.44 30 GLU B CA 1
ATOM 1874 C C . GLU B 1 30 ? -13.898 85.188 39.188 1 92.44 30 GLU B C 1
ATOM 1876 O O . GLU B 1 30 ? -13.367 84.312 39.844 1 92.44 30 GLU B O 1
ATOM 1881 N N . THR B 1 31 ? -14.945 85.062 38.406 1 93.69 31 THR B N 1
ATOM 1882 C CA . THR B 1 31 ? -15.609 83.75 38.375 1 93.69 31 THR B CA 1
ATOM 1883 C C . THR B 1 31 ? -14.688 82.688 37.75 1 93.69 31 THR B C 1
ATOM 1885 O O . THR B 1 31 ? -14.539 81.562 38.281 1 93.69 31 THR B O 1
ATOM 1888 N N . ILE B 1 32 ? -14.094 83 36.75 1 92.62 32 ILE B N 1
ATOM 1889 C CA . ILE B 1 32 ? -13.258 82.062 35.969 1 92.62 32 ILE B CA 1
ATOM 1890 C C . ILE B 1 32 ? -12.016 81.75 36.781 1 92.62 32 ILE B C 1
ATOM 1892 O O . ILE B 1 32 ? -11.672 80.562 36.906 1 92.62 32 ILE B O 1
ATOM 1896 N N . GLU B 1 33 ? -11.398 82.75 37.375 1 90.81 33 GLU B N 1
ATOM 1897 C CA . GLU B 1 33 ? -10.156 82.5 38.094 1 90.81 33 GLU B CA 1
ATOM 1898 C C . GLU B 1 33 ? -10.398 81.75 39.375 1 90.81 33 GLU B C 1
ATOM 1900 O O . GLU B 1 33 ? -9.469 81.188 39.938 1 90.81 33 GLU B O 1
ATOM 1905 N N . SER B 1 34 ? -11.719 81.688 39.781 1 91.81 34 SER B N 1
ATOM 1906 C CA . SER B 1 34 ? -12.062 81 41.031 1 91.81 34 SER B CA 1
ATOM 1907 C C . SER B 1 34 ? -12.414 79.5 40.75 1 91.81 34 SER B C 1
ATOM 1909 O O . SER B 1 34 ? -12.633 78.75 41.688 1 91.81 34 SER B O 1
ATOM 1911 N N . MET B 1 35 ? -12.398 79.25 39.5 1 91.88 35 MET B N 1
ATOM 1912 C CA . MET B 1 35 ? -12.688 77.812 39.156 1 91.88 35 MET B CA 1
ATOM 1913 C C . MET B 1 35 ? -11.633 76.875 39.75 1 91.88 35 MET B C 1
ATOM 1915 O O . MET B 1 35 ? -10.453 77.25 39.844 1 91.88 35 MET B O 1
ATOM 1919 N N . GLU B 1 36 ? -12.023 75.75 40.062 1 89.06 36 GLU B N 1
ATOM 1920 C CA . GLU B 1 36 ? -11.172 74.75 40.719 1 89.06 36 GLU B CA 1
ATOM 1921 C C . GLU B 1 36 ? -9.922 74.438 39.875 1 89.06 36 GLU B C 1
ATOM 1923 O O . GLU B 1 36 ? -8.82 74.375 40.438 1 89.06 36 GLU B O 1
ATOM 1928 N N . VAL B 1 37 ? -10.062 74.375 38.594 1 91.06 37 VAL B N 1
ATOM 1929 C CA . VAL B 1 37 ? -8.969 74.062 37.719 1 91.06 37 VAL B CA 1
ATOM 1930 C C . VAL B 1 37 ? -7.836 75.062 37.844 1 91.06 37 VAL B C 1
ATOM 1932 O O . VAL B 1 37 ? -6.66 74.688 37.812 1 91.06 37 VAL B O 1
ATOM 1935 N N . PHE B 1 38 ? -8.133 76.25 38.031 1 93.25 38 PHE B N 1
ATOM 1936 C CA . PHE B 1 38 ? -7.125 77.312 38.094 1 93.25 38 PHE B CA 1
ATOM 1937 C C . PHE B 1 38 ? -6.547 77.438 39.5 1 93.25 38 PHE B C 1
ATOM 1939 O O . PHE B 1 38 ? -5.504 78.062 39.719 1 93.25 38 PHE B O 1
ATOM 1946 N N . GLN B 1 39 ? -7.25 76.75 40.469 1 90.62 39 GLN B N 1
ATOM 1947 C CA . GLN B 1 39 ? -6.691 76.688 41.812 1 90.62 39 GLN B CA 1
ATOM 1948 C C . GLN B 1 39 ? -5.621 75.562 41.906 1 90.62 39 GLN B C 1
ATOM 1950 O O . GLN B 1 39 ? -4.59 75.75 42.531 1 90.62 39 GLN B O 1
ATOM 1955 N N . VAL B 1 40 ? -5.887 74.562 41.188 1 88.56 40 VAL B N 1
ATOM 1956 C CA . VAL B 1 40 ? -4.988 73.438 41.25 1 88.56 40 VAL B CA 1
ATOM 1957 C C . VAL B 1 40 ? -3.893 73.562 40.188 1 88.56 40 VAL B C 1
ATOM 1959 O O . VAL B 1 40 ? -2.801 73 40.344 1 88.56 40 VAL B O 1
ATOM 1962 N N . MET B 1 41 ? -4.242 74.375 39.188 1 90.69 41 MET B N 1
ATOM 1963 C CA . MET B 1 41 ? -3.281 74.625 38.125 1 90.69 41 MET B CA 1
ATOM 1964 C C . MET B 1 41 ? -3.264 76.125 37.781 1 90.69 41 MET B C 1
ATOM 1966 O O . MET B 1 41 ? -3.799 76.5 36.719 1 90.69 41 MET B O 1
ATOM 1970 N N . PRO B 1 42 ? -2.555 76.812 38.562 1 90.88 42 PRO B N 1
ATOM 1971 C CA . PRO B 1 42 ? -2.545 78.25 38.281 1 90.88 42 PRO B CA 1
ATOM 1972 C C . PRO B 1 42 ? -1.911 78.562 36.938 1 90.88 42 PRO B C 1
ATOM 1974 O O . PRO B 1 42 ? -0.931 77.938 36.531 1 90.88 42 PRO B O 1
ATOM 1977 N N . GLN B 1 43 ? -2.564 79.438 36.312 1 93.56 43 GLN B N 1
ATOM 1978 C CA . GLN B 1 43 ? -2.107 79.875 34.969 1 93.56 43 GLN B CA 1
ATOM 1979 C C . GLN B 1 43 ? -1.868 81.375 34.938 1 93.56 43 GLN B C 1
ATOM 1981 O O . GLN B 1 43 ? -2.57 82.188 35.594 1 93.56 43 GLN B O 1
ATOM 1986 N N . LYS B 1 44 ? -0.807 81.688 34.156 1 91.75 44 LYS B N 1
ATOM 1987 C CA . LYS B 1 44 ? -0.533 83.062 33.906 1 91.75 44 LYS B CA 1
ATOM 1988 C C . LYS B 1 44 ? -0.26 83.312 32.406 1 91.75 44 LYS B C 1
ATOM 1990 O O . LYS B 1 44 ? 0.847 83.688 32.031 1 91.75 44 LYS B O 1
ATOM 1995 N N . PRO B 1 45 ? -1.311 83.188 31.703 1 94.75 45 PRO B N 1
ATOM 1996 C CA . PRO B 1 45 ? -1.104 83.375 30.266 1 94.75 45 PRO B CA 1
ATOM 1997 C C . PRO B 1 45 ? -0.796 84.812 29.875 1 94.75 45 PRO B C 1
ATOM 1999 O O . PRO B 1 45 ? -1.308 85.75 30.516 1 94.75 45 PRO B O 1
ATOM 2002 N N . HIS B 1 46 ? 0.016 84.938 28.891 1 93.88 46 HIS B N 1
ATOM 2003 C CA . HIS B 1 46 ? 0.393 86.25 28.438 1 93.88 46 HIS B CA 1
ATOM 2004 C C . HIS B 1 46 ? -0.548 86.75 27.344 1 93.88 46 HIS B C 1
ATOM 2006 O O . HIS B 1 46 ? -0.613 88 27.078 1 93.88 46 HIS B O 1
ATOM 2012 N N . PHE B 1 47 ? -1.243 86.062 26.656 1 95.81 47 PHE B N 1
ATOM 2013 C CA . PHE B 1 47 ? -2.244 86.312 25.641 1 95.81 47 PHE B CA 1
ATOM 2014 C C . PHE B 1 47 ? -1.658 87.188 24.547 1 95.81 47 PHE B C 1
ATOM 2016 O O . PHE B 1 47 ? -2.359 88.062 23.984 1 95.81 47 PHE B O 1
ATOM 2023 N N . ARG B 1 48 ? -0.441 87.062 24.25 1 94 48 ARG B N 1
ATOM 2024 C CA . ARG B 1 48 ? 0.262 87.938 23.312 1 94 48 ARG B CA 1
ATOM 2025 C C . ARG B 1 48 ? -0.363 87.812 21.922 1 94 48 ARG B C 1
ATOM 2027 O O . ARG B 1 48 ? -0.556 88.875 21.25 1 94 48 ARG B O 1
ATOM 2034 N N . PRO B 1 49 ? -0.718 86.75 21.547 1 94.06 49 PRO B N 1
ATOM 2035 C CA . PRO B 1 49 ? -1.271 86.625 20.188 1 94.06 49 PRO B CA 1
ATOM 2036 C C . PRO B 1 49 ? -2.551 87.438 20 1 94.06 49 PRO B C 1
ATOM 2038 O O . PRO B 1 49 ? -2.918 87.75 18.875 1 94.06 49 PRO B O 1
ATOM 2041 N N . LEU B 1 50 ? -3.188 87.812 21.047 1 94.12 50 LEU B N 1
ATOM 2042 C CA . LEU B 1 50 ? -4.438 88.5 20.938 1 94.12 50 LEU B CA 1
ATOM 2043 C C . LEU B 1 50 ? -4.184 90 20.531 1 94.12 50 LEU B C 1
ATOM 2045 O O . LEU B 1 50 ? -5.117 90.688 20.172 1 94.12 50 LEU B O 1
ATOM 2049 N N . GLY B 1 51 ? -2.957 90.375 20.562 1 91.94 51 GLY B N 1
ATOM 2050 C CA . GLY B 1 51 ? -2.578 91.688 20.156 1 91.94 51 GLY B CA 1
ATOM 2051 C C . GLY B 1 51 ? -2.902 92 18.703 1 91.94 51 GLY B C 1
ATOM 2052 O O . GLY B 1 51 ? -3.012 93.188 18.328 1 91.94 51 GLY B O 1
ATOM 2053 N N . THR B 1 52 ? -3.072 90.938 17.953 1 91.69 52 THR B N 1
ATOM 2054 C CA . THR B 1 52 ? -3.34 91.125 16.531 1 91.69 52 THR B CA 1
ATOM 2055 C C . THR B 1 52 ? -4.828 91.375 16.297 1 91.69 52 THR B C 1
ATOM 2057 O O . THR B 1 52 ? -5.238 91.688 15.172 1 91.69 52 THR B O 1
ATOM 2060 N N . TYR B 1 53 ? -5.652 91.312 17.344 1 93 53 TYR B N 1
ATOM 2061 C CA . TYR B 1 53 ? -7.094 91.438 17.219 1 93 53 TYR B CA 1
ATOM 2062 C C . TYR B 1 53 ? -7.512 92.875 17.609 1 93 53 TYR B C 1
ATOM 2064 O O . TYR B 1 53 ? -6.707 93.625 18.156 1 93 53 TYR B O 1
ATOM 2072 N N . LYS B 1 54 ? -8.789 93.125 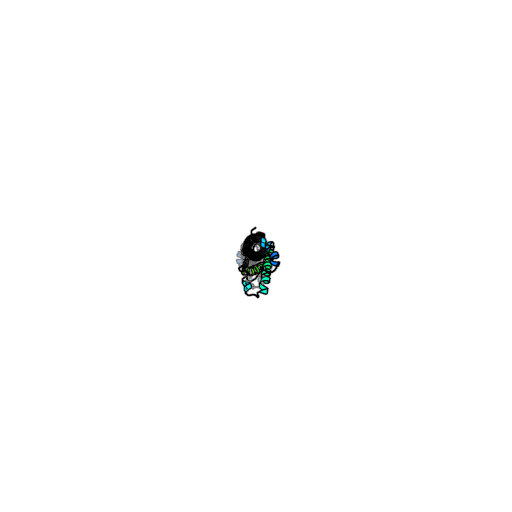17.359 1 94.62 54 LYS B N 1
ATOM 2073 C CA . LYS B 1 54 ? -9.344 94.438 17.781 1 94.62 54 LYS B CA 1
ATOM 2074 C C . LYS B 1 54 ? -9.359 94.562 19.297 1 94.62 54 LYS B C 1
ATOM 2076 O O . LYS B 1 54 ? -9.688 93.625 20 1 94.62 54 LYS B O 1
ATOM 2081 N N . LYS B 1 55 ? -9.125 95.75 19.797 1 90.62 55 LYS B N 1
ATOM 2082 C CA . LYS B 1 55 ? -9.008 96 21.234 1 90.62 55 LYS B CA 1
ATOM 2083 C C . LYS B 1 55 ? -10.273 95.625 21.969 1 90.62 55 LYS B C 1
ATOM 2085 O O . LYS B 1 55 ? -10.211 95 23.047 1 90.62 55 LYS B O 1
ATOM 2090 N N . GLY B 1 56 ? -11.398 95.812 21.422 1 90.31 56 GLY B N 1
ATOM 2091 C CA . GLY B 1 56 ? -12.672 95.5 22.062 1 90.31 56 GLY B CA 1
ATOM 2092 C C . GLY B 1 56 ? -12.961 94 22.172 1 90.31 56 GLY B C 1
ATOM 2093 O O . GLY B 1 56 ? -13.805 93.625 22.969 1 90.31 56 GLY B O 1
ATOM 2094 N N . SER B 1 57 ? -12.188 93.25 21.422 1 93.88 57 SER B N 1
ATOM 2095 C CA . SER B 1 57 ? -12.484 91.812 21.375 1 93.88 57 SER B CA 1
ATOM 2096 C C . SER B 1 57 ? -11.469 91 22.203 1 93.88 57 SER B C 1
ATOM 2098 O O . SER B 1 57 ? -11.695 89.875 22.516 1 93.88 57 SER B O 1
ATOM 2100 N N . ARG B 1 58 ? -10.43 91.688 22.609 1 95.69 58 ARG B N 1
ATOM 2101 C CA . ARG B 1 58 ? -9.289 91 23.188 1 95.69 58 ARG B CA 1
ATOM 2102 C C . ARG B 1 58 ? -9.664 90.375 24.531 1 95.69 58 ARG B C 1
ATOM 2104 O O . ARG B 1 58 ? -9.344 89.188 24.797 1 95.69 58 ARG B O 1
ATOM 2111 N N . GLU B 1 59 ? -10.297 91.188 25.391 1 95.5 59 GLU B N 1
ATOM 2112 C CA . GLU B 1 59 ? -10.672 90.625 26.703 1 95.5 59 GLU B CA 1
ATOM 2113 C C . GLU B 1 59 ? -11.594 89.438 26.578 1 95.5 59 GLU B C 1
ATOM 2115 O O . GLU B 1 59 ? -11.406 88.438 27.266 1 95.5 59 GLU B O 1
ATOM 2120 N N . GLY B 1 60 ? -12.57 89.562 25.734 1 94.56 60 GLY B N 1
ATOM 2121 C CA . GLY B 1 60 ? -13.484 88.438 25.516 1 94.56 60 GLY B CA 1
ATOM 2122 C C . GLY B 1 60 ? -12.789 87.188 25.016 1 94.56 60 GLY B C 1
ATOM 2123 O O . GLY B 1 60 ? -13.094 86.062 25.469 1 94.56 60 GLY B O 1
ATOM 2124 N N . LEU B 1 61 ? -11.875 87.375 24.094 1 95.81 61 LEU B N 1
ATOM 2125 C CA . LEU B 1 61 ? -11.125 86.25 23.562 1 95.81 61 LEU B CA 1
ATOM 2126 C C . LEU B 1 61 ? -10.258 85.625 24.641 1 95.81 61 LEU B C 1
ATOM 2128 O O . LEU B 1 61 ? -10.117 84.375 24.688 1 95.81 61 LEU B O 1
ATOM 2132 N N . ALA B 1 62 ? -9.703 86.438 25.453 1 96.19 62 ALA B N 1
ATOM 2133 C CA . ALA B 1 62 ? -8.898 85.938 26.562 1 96.19 62 ALA B CA 1
ATOM 2134 C C . ALA B 1 62 ? -9.75 85.062 27.516 1 96.19 62 ALA B C 1
ATOM 2136 O O . ALA B 1 62 ? -9.336 84 27.938 1 96.19 62 ALA B O 1
ATOM 2137 N N . ILE B 1 63 ? -10.914 85.562 27.828 1 95.75 63 ILE B N 1
ATOM 2138 C CA . ILE B 1 63 ? -11.844 84.812 28.672 1 95.75 63 ILE B CA 1
ATOM 2139 C C . ILE B 1 63 ? -12.195 83.5 28.016 1 95.75 63 ILE B C 1
ATOM 2141 O O . ILE B 1 63 ? -12.25 82.438 28.672 1 95.75 63 ILE B O 1
ATOM 2145 N N . GLY B 1 64 ? -12.367 83.562 26.75 1 96.06 64 GLY B N 1
ATOM 2146 C CA . GLY B 1 64 ? -12.617 82.312 26 1 96.06 64 GLY B CA 1
ATOM 2147 C C . GLY B 1 64 ? -11.508 81.312 26.156 1 96.06 64 GLY B C 1
ATOM 2148 O O . GLY B 1 64 ? -11.773 80.125 26.312 1 96.06 64 GLY B O 1
ATOM 2149 N N . CYS B 1 65 ? -10.32 81.75 26.062 1 96.94 65 CYS B N 1
ATOM 2150 C CA . CYS B 1 65 ? -9.172 80.875 26.234 1 96.94 65 CYS B CA 1
ATOM 2151 C C . CYS B 1 65 ? -9.172 80.25 27.625 1 96.94 65 CYS B C 1
ATOM 2153 O O . CYS B 1 65 ? -8.906 79.062 27.766 1 96.94 65 CYS B O 1
ATOM 2155 N N . MET B 1 66 ? -9.523 81.062 28.625 1 96.5 66 MET B N 1
ATOM 2156 C CA . MET B 1 66 ? -9.586 80.5 30 1 96.5 66 MET B CA 1
ATOM 2157 C C . MET B 1 66 ? -10.633 79.438 30.125 1 96.5 66 MET B C 1
ATOM 2159 O O . MET B 1 66 ? -10.367 78.375 30.719 1 96.5 66 MET B O 1
ATOM 2163 N N . VAL B 1 67 ? -11.703 79.688 29.516 1 95.94 67 VAL B N 1
ATOM 2164 C CA . VAL B 1 67 ? -12.789 78.75 29.562 1 95.94 67 VAL B CA 1
ATOM 2165 C C . VAL B 1 67 ? -12.383 77.5 28.812 1 95.94 67 VAL B C 1
ATOM 2167 O O . VAL B 1 67 ? -12.625 76.375 29.281 1 95.94 67 VAL B O 1
ATOM 2170 N N . THR B 1 68 ? -11.805 77.625 27.703 1 96.69 68 THR B N 1
ATOM 2171 C CA . THR B 1 68 ? -11.344 76.5 26.906 1 96.69 68 THR B CA 1
ATOM 2172 C C . THR B 1 68 ? -10.344 75.688 27.688 1 96.69 68 THR B C 1
ATOM 2174 O O . THR B 1 68 ? -10.414 74.438 27.672 1 96.69 68 THR B O 1
ATOM 2177 N N . PHE B 1 69 ? -9.391 76.25 28.328 1 96.44 69 PHE B N 1
ATOM 2178 C CA . PHE B 1 69 ? -8.414 75.562 29.141 1 96.44 69 PHE B CA 1
ATOM 2179 C C . PHE B 1 69 ? -9.102 74.688 30.188 1 96.44 69 PHE B C 1
ATOM 2181 O O . PHE B 1 69 ? -8.781 73.5 30.328 1 96.44 69 PHE B O 1
ATOM 2188 N N . SER B 1 70 ? -10.07 75.375 30.859 1 95.06 70 SER B N 1
ATOM 2189 C CA . SER B 1 70 ? -10.797 74.625 31.891 1 95.06 70 SER B CA 1
ATOM 2190 C C . SER B 1 70 ? -11.484 73.375 31.281 1 95.06 70 SER B C 1
ATOM 2192 O O . SER B 1 70 ? -11.406 72.312 31.828 1 95.06 70 SER B O 1
ATOM 2194 N N . SER B 1 71 ? -12.117 73.562 30.156 1 95.44 71 SER B N 1
ATOM 2195 C CA . SER B 1 71 ? -12.859 72.5 29.484 1 95.44 71 SER B CA 1
ATOM 2196 C C . SER B 1 71 ? -11.93 71.375 29.031 1 95.44 71 SER B C 1
ATOM 2198 O O . SER B 1 71 ? -12.25 70.188 29.203 1 95.44 71 SER B O 1
ATOM 2200 N N . ILE B 1 72 ? -10.828 71.75 28.484 1 95.62 72 ILE B N 1
ATOM 2201 C CA . ILE B 1 72 ? -9.93 70.75 27.891 1 95.62 72 ILE B CA 1
ATOM 2202 C C . ILE B 1 72 ? -9.266 69.938 29 1 95.62 72 ILE B C 1
ATOM 2204 O O . ILE B 1 72 ? -9.008 68.75 28.828 1 95.62 72 ILE B O 1
ATOM 2208 N N . ILE B 1 73 ? -9 70.625 30.172 1 94.31 73 ILE B N 1
ATOM 2209 C CA . ILE B 1 73 ? -8.422 69.875 31.297 1 94.31 73 ILE B CA 1
ATOM 2210 C C . ILE B 1 73 ? -9.422 68.875 31.812 1 94.31 73 ILE B C 1
ATOM 2212 O O . ILE B 1 73 ? -9.055 67.75 32.094 1 94.31 73 ILE B O 1
ATOM 2216 N N . THR B 1 74 ? -10.664 69.25 31.844 1 91.69 74 THR B N 1
ATOM 2217 C CA . THR B 1 74 ? -1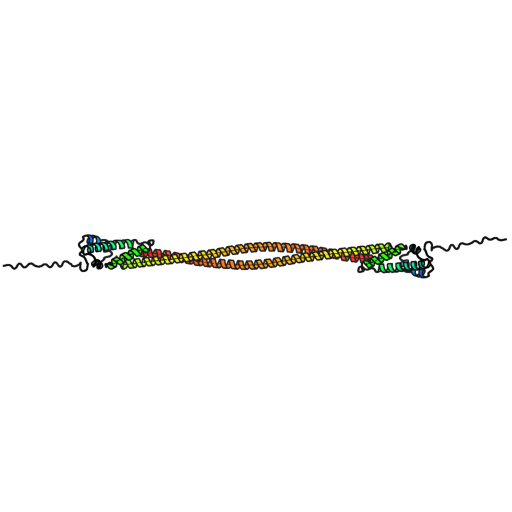1.703 68.312 32.25 1 91.69 74 THR B CA 1
ATOM 2218 C C . THR B 1 74 ? -11.781 67.125 31.25 1 91.69 74 THR B C 1
ATOM 2220 O O . THR B 1 74 ? -11.844 66 31.656 1 91.69 74 THR B O 1
ATOM 2223 N N . LYS B 1 75 ? -11.742 67.438 30.016 1 93.38 75 LYS B N 1
ATOM 2224 C CA . LYS B 1 75 ? -11.812 66.375 28.969 1 93.38 75 LYS B CA 1
ATOM 2225 C C . LYS B 1 75 ? -10.625 65.438 29.062 1 93.38 75 LYS B C 1
ATOM 2227 O O . LYS B 1 75 ? -10.773 64.25 28.828 1 93.38 75 LYS B O 1
ATOM 2232 N N . THR B 1 76 ? -9.492 66 29.344 1 94.06 76 THR B N 1
ATOM 2233 C CA . THR B 1 76 ? -8.289 65.188 29.469 1 94.06 76 THR B CA 1
ATOM 2234 C C . THR B 1 76 ? -8.453 64.188 30.578 1 94.06 76 THR B C 1
ATOM 2236 O O . THR B 1 76 ? -8.039 63 30.406 1 94.06 76 THR B O 1
ATOM 2239 N N . SER B 1 77 ? -9.039 64.562 31.656 1 90.06 77 SER B N 1
ATOM 2240 C CA . SER B 1 77 ? -9.195 63.688 32.812 1 90.06 77 SER B CA 1
ATOM 2241 C C . SER B 1 77 ? -10.203 62.594 32.5 1 90.06 77 SER B C 1
ATOM 2243 O O . SER B 1 77 ? -10.266 61.594 33.25 1 90.06 77 SER B O 1
ATOM 2245 N N . GLU B 1 78 ? -10.984 62.688 31.469 1 92.56 78 GLU B N 1
ATOM 2246 C CA . GLU B 1 78 ? -12.031 61.719 31.141 1 92.56 78 GLU B CA 1
ATOM 2247 C C . GLU B 1 78 ? -11.586 60.781 30.016 1 92.56 78 GLU B C 1
ATOM 2249 O O . GLU B 1 78 ? -12.336 59.875 29.609 1 92.56 78 GLU B O 1
ATOM 2254 N N . VAL B 1 79 ? -10.367 60.969 29.594 1 94.56 79 VAL B N 1
ATOM 2255 C CA . VAL B 1 79 ? -9.867 60.156 28.484 1 94.56 79 VAL B CA 1
ATOM 2256 C C . VAL B 1 79 ? -9.828 58.688 28.875 1 94.56 79 VAL B C 1
ATOM 2258 O O . VAL B 1 79 ? -9.391 58.344 29.984 1 94.56 79 VAL B O 1
ATOM 2261 N N . GLN B 1 80 ? -10.32 57.781 27.969 1 94.25 80 GLN B N 1
ATOM 2262 C CA . GLN B 1 80 ? -10.359 56.344 28.203 1 94.25 80 GLN B CA 1
ATOM 2263 C C . GLN B 1 80 ? -9.602 55.594 27.109 1 94.25 80 GLN B C 1
ATOM 2265 O O . GLN B 1 80 ? -9.406 56.125 26.016 1 94.25 80 GLN B O 1
ATOM 2270 N N . PHE B 1 81 ? -9.289 54.438 27.484 1 93.81 81 PHE B N 1
ATOM 2271 C CA . PHE B 1 81 ? -8.508 53.594 26.578 1 93.81 81 PHE B CA 1
ATOM 2272 C C . PHE B 1 81 ? -9.266 53.375 25.281 1 93.81 81 PHE B C 1
ATOM 2274 O O . PHE B 1 81 ? -8.68 53.375 24.203 1 93.81 81 PHE B O 1
ATOM 2281 N N . ASP B 1 82 ? -10.578 53.188 25.359 1 92.38 82 ASP B N 1
ATOM 2282 C CA . ASP B 1 82 ? -11.383 52.812 24.219 1 92.38 82 ASP B CA 1
ATOM 2283 C C . ASP B 1 82 ? -11.734 54.031 23.359 1 92.38 82 ASP B C 1
ATOM 2285 O O . ASP B 1 82 ? -12.32 53.906 22.281 1 92.38 82 ASP B O 1
ATOM 2289 N N . ASP B 1 83 ? -11.305 55.219 23.812 1 93.88 83 ASP B N 1
ATOM 2290 C CA . ASP B 1 83 ? -11.508 56.406 22.969 1 93.88 83 ASP B CA 1
ATOM 2291 C C . ASP B 1 83 ? -10.641 56.344 21.719 1 93.88 83 ASP B C 1
ATOM 2293 O O . ASP B 1 83 ? -9.531 55.781 21.75 1 93.88 83 ASP B O 1
ATOM 2297 N N . PRO B 1 84 ? -11.203 56.812 20.625 1 93.94 84 PRO B N 1
ATOM 2298 C CA . PRO B 1 84 ? -10.391 56.844 19.406 1 93.94 84 PRO B CA 1
ATOM 2299 C C . PRO B 1 84 ? -9.117 57.688 19.578 1 93.94 84 PRO B C 1
ATOM 2301 O O . PRO B 1 84 ? -9.086 58.625 20.359 1 93.94 84 PRO B O 1
ATOM 2304 N N . ARG B 1 85 ? -8.094 57.25 18.906 1 93 85 ARG B N 1
ATOM 2305 C CA . ARG B 1 85 ? -6.828 57.969 18.875 1 93 85 ARG B CA 1
ATOM 2306 C C . ARG B 1 85 ? -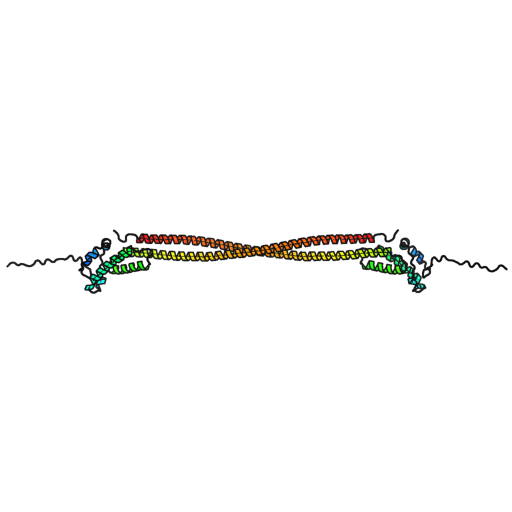7.055 59.469 18.562 1 93 85 ARG B C 1
ATOM 2308 O O . ARG B 1 85 ? -6.391 60.312 19.125 1 93 85 ARG B O 1
ATOM 2315 N N . SER B 1 86 ? -8.023 59.781 17.688 1 94.5 86 SER B N 1
ATOM 2316 C CA . SER B 1 86 ? -8.328 61.125 17.234 1 94.5 86 SER B CA 1
ATOM 2317 C C . SER B 1 86 ? -8.766 62.031 18.391 1 94.5 86 SER B C 1
ATOM 2319 O O . SER B 1 86 ? -8.523 63.25 18.375 1 94.5 86 SER B O 1
ATOM 2321 N N . THR B 1 87 ? -9.391 61.375 19.375 1 95.56 87 THR B N 1
ATOM 2322 C CA . THR B 1 87 ? -9.828 62.125 20.547 1 95.56 87 THR B CA 1
ATOM 2323 C C . THR B 1 87 ? -8.625 62.75 21.266 1 95.56 87 THR B C 1
ATOM 2325 O O . THR B 1 87 ? -8.625 63.938 21.578 1 95.56 87 THR B O 1
ATOM 2328 N N . ILE B 1 88 ? -7.59 61.969 21.547 1 96.44 88 ILE B N 1
ATOM 2329 C CA . ILE B 1 88 ? -6.395 62.438 22.25 1 96.44 88 ILE B CA 1
ATOM 2330 C C . ILE B 1 88 ? -5.664 63.469 21.375 1 96.44 88 ILE B C 1
ATOM 2332 O O . ILE B 1 88 ? -5.191 64.5 21.859 1 96.44 88 ILE B O 1
ATOM 2336 N N . GLU B 1 89 ? -5.68 63.219 20.078 1 96.38 89 GLU B N 1
ATOM 2337 C CA . GLU B 1 89 ? -5.035 64.125 19.156 1 96.38 89 GLU B CA 1
ATOM 2338 C C . GLU B 1 89 ? -5.719 65.5 19.156 1 96.38 89 GLU B C 1
ATOM 2340 O O . GLU B 1 89 ? -5.055 66.562 19.109 1 96.38 89 GLU B O 1
ATOM 2345 N N . ASP B 1 90 ? -7.043 65.5 19.219 1 96.75 90 ASP B N 1
ATOM 2346 C CA . ASP B 1 90 ? -7.816 66.75 19.25 1 96.75 90 ASP B CA 1
ATOM 2347 C C . ASP B 1 90 ? -7.5 67.5 20.516 1 96.75 90 ASP B C 1
ATOM 2349 O O . ASP B 1 90 ? -7.344 68.75 20.453 1 96.75 90 ASP B O 1
ATOM 2353 N N . ILE B 1 91 ? -7.441 66.875 21.625 1 97.62 91 ILE B N 1
ATOM 2354 C CA . ILE B 1 91 ? -7.098 67.5 22.891 1 97.62 91 ILE B CA 1
ATOM 2355 C C . ILE B 1 91 ? -5.699 68.125 22.781 1 97.62 91 ILE B C 1
ATOM 2357 O O . ILE B 1 91 ? -5.492 69.312 23.141 1 97.62 91 ILE B O 1
ATOM 2361 N N . LEU B 1 92 ? -4.785 67.375 22.281 1 97.12 92 LEU B N 1
ATOM 2362 C CA . LEU B 1 92 ? -3.412 67.812 22.109 1 97.12 92 LEU B CA 1
ATOM 2363 C C . LEU B 1 92 ? -3.359 69.062 21.219 1 97.12 92 LEU B C 1
ATOM 2365 O O . LEU B 1 92 ? -2.639 70 21.516 1 97.12 92 LEU B O 1
ATOM 2369 N N . GLY B 1 93 ? -4.125 69.062 20.188 1 96.69 93 GLY B N 1
ATOM 2370 C CA . GLY B 1 93 ? -4.203 70.188 19.297 1 96.69 93 GLY B CA 1
ATOM 2371 C C . GLY B 1 93 ? -4.695 71.438 20 1 96.69 93 GLY B C 1
ATOM 2372 O O . GLY B 1 93 ? -4.133 72.562 19.812 1 96.69 93 GLY B O 1
ATOM 2373 N N . THR B 1 94 ? -5.707 71.312 20.812 1 97.56 94 THR B N 1
ATOM 2374 C CA . THR B 1 94 ? -6.254 72.438 21.562 1 97.56 94 THR B CA 1
ATOM 2375 C C . THR B 1 94 ? -5.238 73 22.562 1 97.56 94 THR B C 1
ATOM 2377 O O . THR B 1 94 ? -5.082 74.188 22.719 1 97.56 94 THR B O 1
ATOM 2380 N N . LEU B 1 95 ? -4.52 72.062 23.203 1 97.06 95 LEU B N 1
ATOM 2381 C CA . LEU B 1 95 ? -3.494 72.5 24.172 1 97.06 95 LEU B CA 1
ATOM 2382 C C . LEU B 1 95 ? -2.367 73.25 23.484 1 97.06 95 LEU B C 1
ATOM 2384 O O . LEU B 1 95 ? -1.845 74.188 24.031 1 97.06 95 LEU B O 1
ATOM 2388 N N . LEU B 1 96 ? -2.033 72.75 22.328 1 96.25 96 LEU B N 1
ATOM 2389 C CA . LEU B 1 96 ? -0.999 73.5 21.562 1 96.25 96 LEU B CA 1
ATOM 2390 C C . LEU B 1 96 ? -1.412 74.938 21.266 1 96.25 96 LEU B C 1
ATOM 2392 O O . LEU B 1 96 ? -0.603 75.812 21.391 1 96.25 96 LEU B O 1
ATOM 2396 N N . ASP B 1 97 ? -2.643 75.125 20.938 1 96.38 97 ASP B N 1
ATOM 2397 C CA . ASP B 1 97 ? -3.172 76.5 20.688 1 96.38 97 ASP B CA 1
ATOM 2398 C C . ASP B 1 97 ? -3.109 77.312 21.953 1 96.38 97 ASP B C 1
ATOM 2400 O O . ASP B 1 97 ? -2.727 78.5 21.891 1 96.38 97 ASP B O 1
ATOM 2404 N N . LEU B 1 98 ? -3.447 76.75 23.062 1 97.69 98 LEU B N 1
ATOM 2405 C CA . LEU B 1 98 ? -3.451 77.5 24.328 1 97.69 98 LEU B CA 1
ATOM 2406 C C . LEU B 1 98 ? -2.029 77.812 24.781 1 97.69 98 LEU B C 1
ATOM 2408 O O . LEU B 1 98 ? -1.786 78.875 25.344 1 97.69 98 LEU B O 1
ATOM 2412 N N . GLU B 1 99 ? -1.177 76.875 24.5 1 97.06 99 GLU B N 1
ATOM 2413 C CA . GLU B 1 99 ? 0.225 77.125 24.828 1 97.06 99 GLU B CA 1
ATOM 2414 C C . GLU B 1 99 ? 0.756 78.375 24.125 1 97.06 99 GLU B C 1
ATOM 2416 O O . GLU B 1 99 ? 1.572 79.125 24.688 1 97.06 99 GLU B O 1
ATOM 2421 N N . ALA B 1 100 ? 0.305 78.625 22.953 1 95.12 100 ALA B N 1
ATOM 2422 C CA . ALA B 1 100 ? 0.7 79.812 22.203 1 95.12 100 ALA B CA 1
ATOM 2423 C C . ALA B 1 100 ? 0.271 81.062 22.922 1 95.12 100 ALA B C 1
ATOM 2425 O O . ALA B 1 100 ? 0.897 82.125 22.75 1 95.12 100 ALA B O 1
ATOM 2426 N N . HIS B 1 101 ? -0.792 81 23.703 1 96.25 101 HIS B N 1
ATOM 2427 C CA . HIS B 1 101 ? -1.297 82.125 24.438 1 96.25 101 HIS B CA 1
ATOM 2428 C C . HIS B 1 101 ? -0.648 82.25 25.812 1 96.25 101 HIS B C 1
ATOM 2430 O O . HIS B 1 101 ? -0.973 83.125 26.594 1 96.25 101 HIS B O 1
ATOM 2436 N N . GLY B 1 102 ? 0.293 81.25 26.094 1 95.94 102 GLY B N 1
ATOM 2437 C CA . GLY B 1 102 ? 1.079 81.375 27.312 1 95.94 102 GLY B CA 1
ATOM 2438 C C . GLY B 1 102 ? 0.603 80.438 28.422 1 95.94 102 GLY B C 1
ATOM 2439 O O . GLY B 1 102 ? 1.084 80.5 29.547 1 95.94 102 GLY B O 1
ATOM 2440 N N . PHE B 1 103 ? -0.412 79.562 28.094 1 96.44 103 PHE B N 1
ATOM 2441 C CA . PHE B 1 103 ? -0.83 78.625 29.094 1 96.44 103 PHE B CA 1
ATOM 2442 C C . PHE B 1 103 ? 0.262 77.562 29.328 1 96.44 103 PHE B C 1
ATOM 2444 O O . PHE B 1 103 ? 0.93 77.125 28.375 1 96.44 103 PHE B O 1
ATOM 2451 N N . ASP B 1 104 ? 0.477 77.188 30.562 1 95.44 104 ASP B N 1
ATOM 2452 C CA . ASP B 1 104 ? 1.366 76.062 30.875 1 95.44 104 ASP B CA 1
ATOM 2453 C C . ASP B 1 104 ? 0.644 74.75 30.75 1 95.44 104 ASP B C 1
ATOM 2455 O O . ASP B 1 104 ? -0.101 74.312 31.641 1 95.44 104 ASP B O 1
ATOM 2459 N N . VAL B 1 105 ? 0.917 74.062 29.656 1 94.88 105 VAL B N 1
ATOM 2460 C CA . VAL B 1 105 ? 0.191 72.812 29.391 1 94.88 105 VAL B CA 1
ATOM 2461 C C . VAL B 1 105 ? 1.174 71.688 29.266 1 94.88 105 VAL B C 1
ATOM 2463 O O . VAL B 1 105 ? 0.802 70.562 28.844 1 94.88 105 VAL B O 1
ATOM 2466 N N . LYS B 1 106 ? 2.453 71.812 29.578 1 94.31 106 LYS B N 1
ATOM 2467 C CA . LYS B 1 106 ? 3.516 70.875 29.312 1 94.31 106 LYS B CA 1
ATOM 2468 C C . LYS B 1 106 ? 3.213 69.562 29.969 1 94.31 106 LYS B C 1
ATOM 2470 O O . LYS B 1 106 ? 3.273 68.5 29.312 1 94.31 106 LYS B O 1
ATOM 2475 N N . MET B 1 107 ? 2.822 69.562 31.219 1 92.62 107 MET B N 1
ATOM 2476 C CA . MET B 1 107 ? 2.584 68.312 31.953 1 92.62 107 MET B CA 1
ATOM 2477 C C . MET B 1 107 ? 1.456 67.5 31.328 1 92.62 107 MET B C 1
ATOM 2479 O O . MET B 1 107 ? 1.587 66.312 31.141 1 92.62 107 MET B O 1
ATOM 2483 N N . VAL B 1 108 ? 0.391 68.25 31.016 1 95.06 108 VAL B N 1
ATOM 2484 C CA . VAL B 1 108 ? -0.78 67.625 30.438 1 95.06 108 VAL B CA 1
ATOM 2485 C C . VAL B 1 108 ? -0.446 67.062 29.047 1 95.06 108 VAL B C 1
ATOM 2487 O O . VAL B 1 108 ? -0.777 65.938 28.703 1 95.06 108 VAL B O 1
ATOM 2490 N N . ARG B 1 109 ? 0.252 67.875 28.312 1 96.06 109 ARG B N 1
ATOM 2491 C CA . ARG B 1 109 ? 0.661 67.5 26.969 1 96.06 109 ARG B CA 1
ATOM 2492 C C . ARG B 1 109 ? 1.552 66.25 26.984 1 96.06 109 ARG B C 1
ATOM 2494 O O . ARG B 1 109 ? 1.341 65.312 26.203 1 96.06 109 ARG B O 1
ATOM 2501 N N . ASP B 1 110 ? 2.51 66.25 27.859 1 95.81 110 ASP B N 1
ATOM 2502 C CA . ASP B 1 110 ? 3.443 65.125 27.938 1 95.81 110 ASP B CA 1
ATOM 2503 C C . ASP B 1 110 ? 2.719 63.844 28.297 1 95.81 110 ASP B C 1
ATOM 2505 O O . ASP B 1 110 ? 3.004 62.781 27.734 1 95.81 110 ASP B O 1
ATOM 2509 N N . ARG B 1 111 ? 1.781 63.969 29.203 1 96 111 ARG B N 1
ATOM 2510 C CA . ARG B 1 111 ? 1.046 62.781 29.609 1 96 111 ARG B CA 1
ATOM 2511 C C . ARG B 1 111 ? 0.161 62.25 28.484 1 96 111 ARG B C 1
ATOM 2513 O O . ARG B 1 111 ? 0.098 61.062 28.234 1 96 111 ARG B O 1
ATOM 2520 N N . LEU B 1 112 ? -0.489 63.156 27.812 1 97.12 112 LEU B N 1
ATOM 2521 C CA . LEU B 1 112 ? -1.317 62.781 26.672 1 97.12 112 LEU B CA 1
ATOM 2522 C C . LEU B 1 112 ? -0.474 62.125 25.594 1 97.12 112 LEU B C 1
ATOM 2524 O O . LEU B 1 112 ? -0.901 61.156 24.969 1 97.12 112 LEU B O 1
ATOM 2528 N N . THR B 1 113 ? 0.693 62.688 25.359 1 96.88 113 THR B N 1
ATOM 2529 C CA . THR B 1 113 ? 1.602 62.125 24.375 1 96.88 113 THR B CA 1
ATOM 2530 C C . THR B 1 113 ? 1.995 60.688 24.766 1 96.88 113 THR B C 1
ATOM 2532 O O . THR B 1 113 ? 2.037 59.812 23.906 1 96.88 113 THR B O 1
ATOM 2535 N N . SER B 1 114 ? 2.26 60.469 26.078 1 97.06 114 SER B N 1
ATOM 2536 C CA . SER B 1 114 ? 2.58 59.125 26.562 1 97.06 114 SER B CA 1
ATOM 2537 C C . SER B 1 114 ? 1.411 58.188 26.344 1 97.06 114 SER B C 1
ATOM 2539 O O . SER B 1 114 ? 1.605 57.031 25.953 1 97.06 114 SER B O 1
ATOM 2541 N N . LEU B 1 115 ? 0.184 58.688 26.625 1 97.38 115 LEU B N 1
ATOM 2542 C CA . LEU B 1 115 ? -1.006 57.844 26.422 1 97.38 115 LEU B CA 1
ATOM 2543 C C . LEU B 1 115 ? -1.156 57.469 24.969 1 97.38 115 LEU B C 1
ATOM 2545 O O . LEU B 1 115 ? -1.494 56.312 24.641 1 97.38 115 LEU B O 1
ATOM 2549 N N . LEU B 1 116 ? -0.865 58.406 24.109 1 96.75 116 LEU B N 1
ATOM 2550 C CA . LEU B 1 116 ? -0.934 58.156 22.672 1 96.75 116 LEU B CA 1
ATOM 2551 C C . LEU B 1 116 ? 0.082 57.094 22.266 1 96.75 116 LEU B C 1
ATOM 2553 O O . LEU B 1 116 ? -0.223 56.219 21.453 1 96.75 116 LEU B O 1
ATOM 2557 N N . LEU B 1 117 ? 1.289 57.156 22.844 1 96.94 117 LEU B N 1
ATOM 2558 C CA . LEU B 1 117 ? 2.334 56.188 22.531 1 96.94 117 LEU B CA 1
ATOM 2559 C C . LEU B 1 117 ? 1.917 54.781 22.969 1 96.94 117 LEU B C 1
ATOM 2561 O O . LEU B 1 117 ? 2.172 53.812 22.25 1 96.94 117 LEU B O 1
ATOM 2565 N N . ILE B 1 118 ? 1.268 54.625 24.078 1 97.38 118 ILE B N 1
ATOM 2566 C CA . ILE B 1 118 ? 0.782 53.344 24.562 1 97.38 118 ILE B CA 1
ATOM 2567 C C . ILE B 1 118 ? -0.256 52.781 23.594 1 97.38 118 ILE B C 1
ATOM 2569 O O . ILE B 1 118 ? -0.232 51.594 23.266 1 97.38 118 ILE B O 1
ATOM 2573 N N . LYS B 1 119 ? -1.109 53.656 23.109 1 95.75 119 LYS B N 1
ATOM 2574 C CA . LYS B 1 119 ? -2.131 53.25 22.156 1 95.75 119 LYS B CA 1
ATOM 2575 C C . LYS B 1 119 ? -1.502 52.75 20.859 1 95.75 119 LYS B C 1
ATOM 2577 O O . LYS B 1 119 ? -1.938 51.75 20.281 1 95.75 119 LYS B O 1
ATOM 2582 N N . ASP B 1 120 ? -0.547 53.469 20.391 1 95.69 120 ASP B N 1
ATOM 2583 C CA . ASP B 1 120 ? 0.159 53.062 19.172 1 95.69 120 ASP B CA 1
ATOM 2584 C C . ASP B 1 120 ? 0.786 51.688 19.344 1 95.69 120 ASP B C 1
ATOM 2586 O O . ASP B 1 120 ? 0.717 50.844 18.438 1 95.69 120 ASP B O 1
ATOM 2590 N N . TRP B 1 121 ? 1.371 51.469 20.469 1 96.69 121 TRP B N 1
ATOM 2591 C CA . TRP B 1 121 ? 2.004 50.156 20.75 1 96.69 121 TRP B CA 1
ATOM 2592 C C . TRP B 1 121 ? 0.97 49.062 20.797 1 96.69 121 TRP B C 1
ATOM 2594 O O . TRP B 1 121 ? 1.2 47.969 20.281 1 96.69 121 TRP B O 1
ATOM 2604 N N . GLN B 1 122 ? -0.172 49.375 21.438 1 96.44 122 GLN B N 1
ATOM 2605 C CA . GLN B 1 122 ? -1.265 48.406 21.469 1 96.44 122 GLN B CA 1
ATOM 2606 C C . GLN B 1 122 ? -1.697 48 20.062 1 96.44 122 GLN B C 1
ATOM 2608 O O . GLN B 1 122 ? -1.931 46.812 19.797 1 96.44 122 GLN B O 1
ATOM 2613 N N . GLU B 1 123 ? -1.825 48.969 19.188 1 94.81 123 GLU B N 1
ATOM 2614 C CA . GLU B 1 123 ? -2.209 48.688 17.812 1 94.81 123 GLU B CA 1
ATOM 2615 C C . GLU B 1 123 ? -1.175 47.812 17.109 1 94.81 123 GLU B C 1
ATOM 2617 O O . GLU B 1 123 ? -1.532 46.875 16.375 1 94.81 123 GLU B O 1
ATOM 2622 N N . HIS B 1 124 ? 0.084 48.125 17.406 1 96.94 124 HIS B N 1
ATOM 2623 C CA . HIS B 1 124 ? 1.172 47.312 16.844 1 96.94 124 HIS B CA 1
ATOM 2624 C C . HIS B 1 124 ? 1.097 45.875 17.312 1 96.94 124 HIS B C 1
ATOM 2626 O O . HIS B 1 124 ? 1.225 44.938 16.5 1 96.94 124 HIS B O 1
ATOM 2632 N N . LEU B 1 125 ? 0.833 45.625 18.547 1 98 125 LEU B N 1
ATOM 2633 C CA . LEU B 1 125 ? 0.71 44.281 19.109 1 98 125 LEU B CA 1
ATOM 2634 C C . LEU B 1 125 ? -0.483 43.562 18.516 1 98 125 LEU B C 1
ATOM 2636 O O . LEU B 1 125 ? -0.399 42.344 18.219 1 98 125 LEU B O 1
ATOM 2640 N N . GLN B 1 126 ? -1.582 44.281 18.328 1 97.06 126 GLN B N 1
ATOM 2641 C CA . GLN B 1 126 ? -2.766 43.688 17.734 1 97.06 126 GLN B CA 1
ATOM 2642 C C . GLN B 1 126 ? -2.477 43.188 16.312 1 97.06 126 GLN B C 1
ATOM 2644 O O . GLN B 1 126 ? -2.9 42.094 15.922 1 97.06 126 GLN B O 1
ATOM 2649 N N . ASP B 1 127 ? -1.78 43.969 15.531 1 97.56 127 ASP B N 1
ATOM 2650 C CA . ASP B 1 127 ? -1.405 43.594 14.18 1 97.56 127 ASP B CA 1
ATOM 2651 C C . ASP B 1 127 ? -0.533 42.312 14.18 1 97.56 127 ASP B C 1
ATOM 2653 O O . ASP B 1 127 ? -0.723 41.438 13.359 1 97.56 127 ASP B O 1
ATOM 2657 N N . GLN B 1 128 ? 0.381 42.312 15.086 1 97.88 128 GLN B N 1
ATOM 2658 C CA . GLN B 1 128 ? 1.254 41.156 15.203 1 97.88 128 GLN B CA 1
ATOM 2659 C C . GLN B 1 128 ? 0.455 39.875 15.555 1 97.88 128 GLN B C 1
ATOM 2661 O O . GLN B 1 128 ? 0.703 38.812 15 1 97.88 128 GLN B O 1
ATOM 2666 N N . SER B 1 129 ? -0.46 40 16.453 1 98.06 129 SER B N 1
ATOM 2667 C CA . SER B 1 129 ? -1.312 38.906 16.828 1 98.06 129 SER B CA 1
ATOM 2668 C C . SER B 1 129 ? -2.102 38.375 15.641 1 98.06 129 SER B C 1
ATOM 2670 O O . SER B 1 129 ? -2.176 37.156 15.422 1 98.06 129 SER B O 1
ATOM 2672 N N . LYS B 1 130 ? -2.654 39.25 14.883 1 97.38 130 LYS B N 1
ATOM 2673 C CA . LYS B 1 130 ? -3.416 38.875 13.695 1 97.38 130 LYS B CA 1
ATOM 2674 C C . LYS B 1 130 ? -2.539 38.125 12.695 1 97.38 130 LYS B C 1
ATOM 2676 O O . LYS B 1 130 ? -2.982 37.156 12.078 1 97.38 130 LYS B O 1
ATOM 2681 N N . GLU B 1 131 ? -1.365 38.594 12.531 1 98 131 GLU B N 1
ATOM 2682 C CA . GLU B 1 131 ? -0.433 37.938 11.617 1 98 131 GLU B CA 1
ATOM 2683 C C . GLU B 1 131 ? -0.117 36.531 12.062 1 98 131 GLU B C 1
ATOM 2685 O O . GLU B 1 131 ? -0.108 35.594 11.25 1 98 131 GLU B O 1
ATOM 2690 N N . LEU B 1 132 ? 0.124 36.344 13.344 1 98.44 132 LEU B N 1
ATOM 2691 C CA . LEU B 1 132 ? 0.415 35.031 13.883 1 98.44 132 LEU B CA 1
ATOM 2692 C C . LEU B 1 132 ? -0.786 34.094 13.727 1 98.44 132 LEU B C 1
ATOM 2694 O O . LEU B 1 132 ? -0.629 32.938 13.359 1 98.44 132 LEU B O 1
ATOM 2698 N N . GLU B 1 133 ? -1.955 34.594 13.969 1 98.06 133 GLU B N 1
ATOM 2699 C CA . GLU B 1 133 ? -3.172 33.812 13.805 1 98.06 133 GLU B CA 1
ATOM 2700 C C . GLU B 1 133 ? -3.342 33.344 12.359 1 98.06 133 GLU B C 1
ATOM 2702 O O . GLU B 1 133 ? -3.762 32.219 12.109 1 98.06 133 GLU B O 1
ATOM 2707 N N . SER B 1 134 ? -3.012 34.25 11.469 1 98.06 134 SER B N 1
ATOM 2708 C CA . SER B 1 134 ? -3.072 33.875 10.055 1 98.06 134 SER B CA 1
ATOM 2709 C C . SER B 1 134 ? -2.098 32.75 9.719 1 98.06 134 SER B C 1
ATOM 2711 O O . SER B 1 134 ? -2.438 31.844 8.977 1 98.06 134 SER B O 1
ATOM 2713 N N . GLN B 1 135 ? -0.92 32.812 10.281 1 98.06 135 GLN B N 1
ATOM 2714 C CA . GLN B 1 135 ? 0.074 31.766 10.07 1 98.06 135 GLN B CA 1
ATOM 2715 C C . GLN B 1 135 ? -0.404 30.422 10.633 1 98.06 135 GLN B C 1
ATOM 2717 O O . GLN B 1 135 ? -0.207 29.375 10.016 1 98.06 135 GLN B O 1
ATOM 2722 N N . ILE B 1 136 ? -1.005 30.438 11.758 1 98.5 136 ILE B N 1
ATOM 2723 C CA . ILE B 1 136 ? -1.554 29.219 12.367 1 98.5 136 ILE B CA 1
ATOM 2724 C C . ILE B 1 136 ? -2.582 28.594 11.43 1 98.5 136 ILE B C 1
ATOM 2726 O O . ILE B 1 136 ? -2.58 27.375 11.219 1 98.5 136 ILE B O 1
ATOM 2730 N N . MET B 1 137 ? -3.398 29.438 10.836 1 98 137 MET B N 1
ATOM 2731 C CA . MET B 1 137 ? -4.426 28.953 9.922 1 98 137 MET B CA 1
ATOM 2732 C C . MET B 1 137 ? -3.793 28.297 8.695 1 98 137 MET B C 1
ATOM 2734 O O . MET B 1 137 ? -4.246 27.234 8.258 1 98 137 MET B O 1
ATOM 2738 N N . VAL B 1 138 ? -2.764 28.859 8.195 1 97.62 138 VAL B N 1
ATOM 2739 C CA . VAL B 1 138 ? -2.09 28.328 7.016 1 97.62 138 VAL B CA 1
ATOM 2740 C C . VAL B 1 138 ? -1.478 26.969 7.344 1 97.62 138 VAL B C 1
ATOM 2742 O O . VAL B 1 138 ? -1.676 25.984 6.605 1 97.62 138 VAL B O 1
ATOM 2745 N N . HIS B 1 139 ? -0.812 26.891 8.453 1 97.75 139 HIS B N 1
ATOM 2746 C CA . HIS B 1 139 ? -0.213 25.625 8.859 1 97.75 139 HIS B CA 1
ATOM 2747 C C . HIS B 1 139 ? -1.282 24.578 9.164 1 97.75 139 HIS B C 1
ATOM 2749 O O . HIS B 1 139 ? -1.09 23.391 8.891 1 97.75 139 HIS B O 1
ATOM 2755 N N . GLY B 1 140 ? -2.389 25.047 9.688 1 97.94 140 GLY B N 1
ATOM 2756 C CA . GLY B 1 140 ? -3.512 24.141 9.914 1 97.94 140 GLY B CA 1
ATOM 2757 C C . GLY B 1 140 ? -4.047 23.516 8.641 1 97.94 140 GLY B C 1
ATOM 2758 O O . GLY B 1 140 ? -4.367 22.328 8.617 1 97.94 140 GLY B O 1
ATOM 2759 N N . ARG B 1 141 ? -4.121 24.281 7.625 1 97.44 141 ARG B N 1
ATOM 2760 C CA . ARG B 1 141 ? -4.574 23.781 6.332 1 97.44 141 ARG B CA 1
ATOM 2761 C C . ARG B 1 141 ? -3.588 22.766 5.762 1 97.44 141 ARG B C 1
ATOM 2763 O O . ARG B 1 141 ? -3.994 21.75 5.207 1 97.44 141 ARG B O 1
ATOM 2770 N N . GLU B 1 142 ? -2.355 23.016 5.918 1 96.94 142 GLU B N 1
ATOM 2771 C CA . GLU B 1 142 ? -1.332 22.078 5.461 1 96.94 142 GLU B CA 1
ATOM 2772 C C . GLU B 1 142 ? -1.396 20.766 6.238 1 96.94 142 GLU B C 1
ATOM 2774 O O . GLU B 1 142 ? -1.243 19.688 5.66 1 96.94 142 GLU B O 1
ATOM 2779 N N . LYS B 1 143 ? -1.64 20.859 7.535 1 97.5 143 LYS B N 1
ATOM 2780 C CA . LYS B 1 143 ? -1.829 19.672 8.367 1 97.5 143 LYS B CA 1
ATOM 2781 C C . LYS B 1 143 ? -3.016 18.844 7.891 1 97.5 143 LYS B C 1
ATOM 2783 O O . LYS B 1 143 ? -2.92 17.625 7.781 1 97.5 143 LYS B O 1
ATOM 2788 N N . THR B 1 144 ? -4.043 19.484 7.586 1 97.38 144 THR B N 1
ATOM 2789 C CA . THR B 1 144 ? -5.246 18.812 7.105 1 97.38 144 THR B CA 1
ATOM 2790 C C . THR B 1 144 ? -4.973 18.094 5.789 1 97.38 144 THR B C 1
ATOM 2792 O O . THR B 1 144 ? -5.418 16.953 5.59 1 97.38 144 THR B O 1
ATOM 2795 N N . ARG B 1 145 ? -4.242 18.703 4.926 1 97.25 145 ARG B N 1
ATOM 2796 C CA . ARG B 1 145 ? -3.867 18.094 3.656 1 97.25 145 ARG B CA 1
ATOM 2797 C C . ARG B 1 145 ? -3.037 16.828 3.883 1 97.25 145 ARG B C 1
ATOM 2799 O O . ARG B 1 145 ? -3.24 15.82 3.209 1 97.25 145 ARG B O 1
ATOM 2806 N N . SER B 1 146 ? -2.148 16.922 4.777 1 97.56 146 SER B N 1
ATOM 2807 C CA . SER B 1 146 ? -1.344 15.758 5.117 1 97.56 146 SER B CA 1
ATOM 2808 C C . SER B 1 146 ? -2.211 14.625 5.664 1 97.56 146 SER B C 1
ATOM 2810 O O . SER B 1 146 ? -2.014 13.461 5.312 1 97.56 146 SER B O 1
ATOM 2812 N N . ASP B 1 147 ? -3.172 14.914 6.484 1 97.94 147 ASP B N 1
ATOM 2813 C CA . ASP B 1 147 ? -4.109 13.922 7.004 1 97.94 147 ASP B CA 1
ATOM 2814 C C . ASP B 1 147 ? -4.867 13.242 5.867 1 97.94 147 ASP B C 1
ATOM 2816 O O . ASP B 1 147 ? -5.023 12.023 5.859 1 97.94 147 ASP B O 1
ATOM 2820 N N . GLU B 1 148 ? -5.332 14.047 5.004 1 97.94 148 GLU B N 1
ATOM 2821 C CA . GLU B 1 148 ? -6.062 13.516 3.855 1 97.94 148 GLU B CA 1
ATOM 2822 C C . GLU B 1 148 ? -5.176 12.594 3.016 1 97.94 148 GLU B C 1
ATOM 2824 O O . GLU B 1 148 ? -5.625 11.547 2.549 1 97.94 148 GLU B O 1
ATOM 2829 N N . GLU B 1 149 ? -3.965 12.984 2.844 1 98.25 149 GLU B N 1
ATOM 2830 C CA . GLU B 1 149 ? -3.012 12.164 2.104 1 98.25 149 GLU B CA 1
ATOM 2831 C C . GLU B 1 149 ? -2.773 10.828 2.803 1 98.25 149 GLU B C 1
ATOM 2833 O O . GLU B 1 149 ? -2.758 9.781 2.158 1 98.25 149 GLU B O 1
ATOM 2838 N N . ILE B 1 150 ? -2.578 10.805 4.066 1 98.56 150 ILE B N 1
ATOM 2839 C CA . ILE B 1 150 ? -2.365 9.586 4.848 1 98.56 150 ILE B CA 1
ATOM 2840 C C . ILE B 1 150 ? -3.574 8.664 4.711 1 98.56 150 ILE B C 1
ATOM 2842 O O . ILE B 1 150 ? -3.424 7.465 4.477 1 98.56 150 ILE B O 1
ATOM 2846 N N . ASP B 1 151 ? -4.719 9.297 4.797 1 98.56 151 ASP B N 1
ATOM 2847 C CA . ASP B 1 151 ? -5.945 8.523 4.652 1 98.56 151 ASP B CA 1
ATOM 2848 C C . ASP B 1 151 ? -6.02 7.867 3.275 1 98.56 151 ASP B C 1
ATOM 2850 O O . ASP B 1 151 ? -6.406 6.699 3.158 1 98.56 151 ASP B O 1
ATOM 2854 N N . ALA B 1 152 ? -5.707 8.625 2.299 1 98.62 152 ALA B N 1
ATOM 2855 C CA . ALA B 1 152 ? -5.734 8.102 0.936 1 98.62 152 ALA B CA 1
ATOM 2856 C C . ALA B 1 152 ? -4.734 6.965 0.765 1 98.62 152 ALA B C 1
ATOM 2858 O O . ALA B 1 152 ? -5.043 5.945 0.144 1 98.62 152 ALA B O 1
ATOM 2859 N N . ILE B 1 153 ? -3.592 7.082 1.293 1 98.75 153 ILE B N 1
ATOM 2860 C CA . ILE B 1 153 ? -2.557 6.059 1.216 1 98.75 153 ILE B CA 1
ATOM 2861 C C . ILE B 1 153 ? -3.027 4.797 1.938 1 98.75 153 ILE B C 1
ATOM 2863 O O . ILE B 1 153 ? -2.875 3.686 1.422 1 98.75 153 ILE B O 1
ATOM 2867 N N . ASP B 1 154 ? -3.578 4.965 3.102 1 98.69 154 ASP B N 1
ATOM 2868 C CA . ASP B 1 154 ? -4.07 3.824 3.867 1 98.69 154 ASP B CA 1
ATOM 2869 C C . ASP B 1 154 ? -5.129 3.051 3.084 1 98.69 154 ASP B C 1
ATOM 2871 O O . ASP B 1 154 ? -5.145 1.818 3.102 1 98.69 154 ASP B O 1
ATOM 2875 N N . LYS B 1 155 ? -5.977 3.805 2.457 1 98.69 155 LYS B N 1
ATOM 2876 C CA . LYS B 1 155 ? -6.984 3.156 1.624 1 98.69 155 LYS B CA 1
ATOM 2877 C C . LYS B 1 155 ? -6.336 2.373 0.485 1 98.69 155 LYS B C 1
ATOM 2879 O O . LYS B 1 155 ? -6.734 1.243 0.196 1 98.69 155 LYS B O 1
ATOM 2884 N N . GLN B 1 156 ? -5.344 2.906 -0.141 1 98.75 156 GLN B N 1
ATOM 2885 C CA . GLN B 1 156 ? -4.637 2.238 -1.228 1 98.75 156 GLN B CA 1
ATOM 2886 C C . GLN B 1 156 ? -3.926 0.982 -0.73 1 98.75 156 GLN B C 1
ATOM 2888 O O . GLN B 1 156 ? -3.963 -0.06 -1.389 1 98.75 156 GLN B O 1
ATOM 2893 N N . ILE B 1 157 ? -3.297 1.091 0.395 1 98.81 157 ILE B N 1
ATOM 2894 C CA . ILE B 1 157 ? -2.584 -0.047 0.965 1 98.81 157 ILE B CA 1
ATOM 2895 C C . ILE B 1 157 ? -3.568 -1.176 1.262 1 98.81 157 ILE B C 1
ATOM 2897 O O . ILE B 1 157 ? -3.289 -2.344 0.976 1 98.81 157 ILE B O 1
ATOM 2901 N N . LYS B 1 158 ? -4.695 -0.81 1.766 1 98.62 158 LYS B N 1
ATOM 2902 C CA . LYS B 1 158 ? -5.715 -1.812 2.059 1 98.62 158 LYS B CA 1
ATOM 2903 C C . LYS B 1 158 ? -6.164 -2.529 0.789 1 98.62 158 LYS B C 1
ATOM 2905 O O . LYS B 1 158 ? -6.285 -3.756 0.773 1 98.62 158 LYS B O 1
ATOM 2910 N N . GLU B 1 159 ? -6.367 -1.776 -0.237 1 98.62 159 GLU B N 1
ATOM 2911 C CA . GLU B 1 159 ? -6.766 -2.357 -1.516 1 98.62 159 GLU B CA 1
ATOM 2912 C C . GLU B 1 159 ? -5.688 -3.293 -2.057 1 98.62 159 GLU B C 1
ATOM 2914 O O . GLU B 1 159 ? -5.996 -4.379 -2.551 1 98.62 159 GLU B O 1
ATOM 2919 N N . LEU B 1 160 ? -4.457 -2.924 -1.95 1 98.81 160 LEU B N 1
ATOM 2920 C CA . LEU B 1 160 ? -3.34 -3.74 -2.414 1 98.81 160 LEU B CA 1
ATOM 2921 C C . LEU B 1 160 ? -3.209 -5.008 -1.574 1 98.81 160 LEU B C 1
ATOM 2923 O O . LEU B 1 160 ? -2.906 -6.078 -2.104 1 98.81 160 LEU B O 1
ATOM 2927 N N . GLN B 1 161 ? -3.473 -4.828 -0.322 1 98.69 161 GLN B N 1
ATOM 2928 C CA . GLN B 1 161 ? -3.426 -5.996 0.551 1 98.69 161 GLN B CA 1
ATOM 2929 C C . GLN B 1 161 ? -4.5 -7.008 0.175 1 98.69 161 GLN B C 1
ATOM 2931 O O . GLN B 1 161 ? -4.273 -8.219 0.244 1 98.69 161 GLN B O 1
ATOM 2936 N N . GLU B 1 162 ? -5.676 -6.562 -0.199 1 98.5 162 GLU B N 1
ATOM 2937 C CA . GLU B 1 162 ? -6.734 -7.453 -0.662 1 98.5 162 GLU B CA 1
ATOM 2938 C C . GLU B 1 162 ? -6.34 -8.156 -1.958 1 98.5 162 GLU B C 1
ATOM 2940 O O . GLU B 1 162 ? -6.551 -9.359 -2.105 1 98.5 162 GLU B O 1
ATOM 2945 N N . LYS B 1 163 ? -5.738 -7.434 -2.846 1 98.44 163 LYS B N 1
ATOM 2946 C CA . LYS B 1 163 ? -5.246 -8.023 -4.086 1 98.44 163 LYS B CA 1
ATOM 2947 C C . LYS B 1 163 ? -4.148 -9.055 -3.811 1 98.44 163 LYS B C 1
ATOM 2949 O O . LYS B 1 163 ? -4.102 -10.102 -4.453 1 98.44 163 LYS B O 1
ATOM 2954 N N . ARG B 1 164 ? -3.295 -8.734 -2.869 1 98.56 164 ARG B N 1
ATOM 2955 C CA . ARG B 1 164 ? -2.227 -9.648 -2.463 1 98.56 164 ARG B CA 1
ATOM 2956 C C . ARG B 1 164 ? -2.795 -10.961 -1.939 1 98.56 164 ARG B C 1
ATOM 2958 O O . ARG B 1 164 ? -2.318 -12.039 -2.303 1 98.56 164 ARG B O 1
ATOM 2965 N N . ALA B 1 165 ? -3.76 -10.82 -1.122 1 98.44 165 ALA B N 1
ATOM 2966 C CA . ALA B 1 165 ? -4.391 -12 -0.541 1 98.44 165 ALA B CA 1
ATOM 2967 C C . ALA B 1 165 ? -5.012 -12.883 -1.623 1 98.44 165 ALA B C 1
ATOM 2969 O O . ALA B 1 165 ? -4.902 -14.109 -1.572 1 98.44 165 ALA B O 1
ATOM 2970 N N . LEU B 1 166 ? -5.645 -12.25 -2.6 1 98.12 166 LEU B N 1
ATOM 2971 C CA . LEU B 1 166 ? -6.238 -12.992 -3.707 1 98.12 166 LEU B CA 1
ATOM 2972 C C . LEU B 1 166 ? -5.164 -13.711 -4.52 1 98.12 166 LEU B C 1
ATOM 2974 O O . LEU B 1 166 ? -5.332 -14.875 -4.887 1 98.12 166 LEU B O 1
ATOM 2978 N N . ALA B 1 167 ? -4.105 -13.023 -4.758 1 98 167 ALA B N 1
ATOM 2979 C CA . ALA B 1 167 ? -3.002 -13.625 -5.504 1 98 167 ALA B CA 1
ATOM 2980 C C . ALA B 1 167 ? -2.404 -14.805 -4.746 1 98 167 ALA B C 1
ATOM 2982 O O . ALA B 1 167 ? -2.102 -15.844 -5.34 1 98 167 ALA B O 1
ATOM 2983 N N . ILE B 1 168 ? -2.27 -14.711 -3.469 1 98.19 168 ILE B N 1
ATOM 2984 C CA . ILE B 1 168 ? -1.75 -15.781 -2.633 1 98.19 168 ILE B CA 1
ATOM 2985 C C . ILE B 1 168 ? -2.695 -16.984 -2.691 1 98.19 168 ILE B C 1
ATOM 2987 O O . ILE B 1 168 ? -2.252 -18.125 -2.85 1 98.19 168 ILE B O 1
ATOM 2991 N N . SER B 1 169 ? -3.973 -16.672 -2.6 1 97.69 169 SER B N 1
ATOM 2992 C CA . SER B 1 169 ? -4.965 -17.734 -2.66 1 97.69 169 SER B CA 1
ATOM 2993 C C . SER B 1 169 ? -4.891 -18.484 -3.988 1 97.69 169 SER B C 1
ATOM 2995 O O . SER B 1 169 ? -4.949 -19.719 -4.02 1 97.69 169 SER B O 1
ATOM 2997 N N . THR B 1 170 ? -4.793 -17.75 -5.035 1 96.75 170 THR B N 1
ATOM 2998 C CA . THR B 1 170 ? -4.672 -18.344 -6.355 1 96.75 170 THR B CA 1
ATOM 2999 C C . THR B 1 170 ? -3.43 -19.234 -6.434 1 96.75 170 THR B C 1
ATOM 3001 O O . THR B 1 170 ? -3.484 -20.344 -6.961 1 96.75 170 THR B O 1
ATOM 3004 N N . LYS B 1 171 ? -2.328 -18.734 -5.898 1 97.38 171 LYS B N 1
ATOM 3005 C CA . LYS B 1 171 ? -1.077 -19.484 -5.871 1 97.38 171 LYS B CA 1
ATOM 3006 C C . LYS B 1 171 ? -1.241 -20.797 -5.121 1 97.38 171 LYS B C 1
ATOM 3008 O O . LYS B 1 171 ? -0.784 -21.844 -5.582 1 97.38 171 LYS B O 1
ATOM 3013 N N . VAL B 1 172 ? -1.925 -20.734 -4.023 1 97.31 172 VAL B N 1
ATOM 3014 C CA . VAL B 1 172 ? -2.131 -21.922 -3.191 1 97.31 172 VAL B CA 1
ATOM 3015 C C . VAL B 1 172 ? -2.967 -22.953 -3.951 1 97.31 172 VAL B C 1
ATOM 3017 O O . VAL B 1 172 ? -2.678 -24.141 -3.908 1 97.31 172 VAL B O 1
ATOM 3020 N N . ILE B 1 173 ? -3.967 -22.531 -4.688 1 97.19 173 ILE B N 1
ATOM 3021 C CA . ILE B 1 173 ? -4.82 -23.406 -5.477 1 97.19 173 ILE B CA 1
ATOM 3022 C C . ILE B 1 173 ? -3.99 -24.094 -6.57 1 97.19 173 ILE B C 1
ATOM 3024 O O . ILE B 1 173 ? -4.086 -25.297 -6.766 1 97.19 173 ILE B O 1
ATOM 3028 N N . LYS B 1 174 ? -3.154 -23.359 -7.254 1 97.25 174 LYS B N 1
ATOM 3029 C CA . LYS B 1 174 ? -2.309 -23.922 -8.305 1 97.25 174 LYS B CA 1
ATOM 3030 C C . LYS B 1 174 ? -1.329 -24.938 -7.738 1 97.25 174 LYS B C 1
ATOM 3032 O O . LYS B 1 174 ? -1.095 -25.984 -8.344 1 97.25 174 LYS B O 1
ATOM 3037 N N . ASP B 1 175 ? -0.808 -24.625 -6.566 1 97.56 175 ASP B N 1
ATOM 3038 C CA . ASP B 1 175 ? 0.087 -25.562 -5.906 1 97.56 175 ASP B CA 1
ATOM 3039 C C . ASP B 1 175 ? -0.609 -26.906 -5.66 1 97.56 175 ASP B C 1
ATOM 3041 O O . ASP B 1 175 ? -0.041 -27.969 -5.93 1 97.56 175 ASP B O 1
ATOM 3045 N N . SER B 1 176 ? -1.845 -26.797 -5.199 1 97.88 176 SER B N 1
ATOM 3046 C CA . SER B 1 176 ? -2.615 -28.016 -4.914 1 97.88 176 SER B CA 1
ATOM 3047 C C . SER B 1 176 ? -2.92 -28.781 -6.191 1 97.88 176 SER B C 1
ATOM 3049 O O . SER B 1 176 ? -2.83 -30.016 -6.211 1 97.88 176 SER B O 1
ATOM 3051 N N . GLN B 1 177 ? -3.256 -28.109 -7.227 1 97.88 177 GLN B N 1
ATOM 3052 C CA . GLN B 1 177 ? -3.533 -28.734 -8.508 1 97.88 177 GLN B CA 1
ATOM 3053 C C . GLN B 1 177 ? -2.289 -29.422 -9.07 1 97.88 177 GLN B C 1
ATOM 3055 O O . GLN B 1 177 ? -2.357 -30.562 -9.547 1 97.88 177 GLN B O 1
ATOM 3060 N N . ILE B 1 178 ? -1.172 -28.766 -9.016 1 98.38 178 ILE B N 1
ATOM 3061 C CA . ILE B 1 178 ? 0.093 -29.312 -9.484 1 98.38 178 ILE B CA 1
ATOM 3062 C C . ILE B 1 178 ? 0.422 -30.578 -8.695 1 98.38 178 ILE B C 1
ATOM 3064 O O . ILE B 1 178 ? 0.782 -31.609 -9.281 1 98.38 178 ILE B O 1
ATOM 3068 N N . ALA B 1 179 ? 0.219 -30.547 -7.402 1 98.19 179 ALA B N 1
ATOM 3069 C CA . ALA B 1 179 ? 0.494 -31.703 -6.551 1 98.19 179 ALA B CA 1
ATOM 3070 C C . ALA B 1 179 ? -0.384 -32.906 -6.941 1 98.19 179 ALA B C 1
ATOM 3072 O O . ALA B 1 179 ? 0.097 -34.031 -7.031 1 98.19 179 ALA B O 1
ATOM 3073 N N . SER B 1 180 ? -1.664 -32.656 -7.188 1 98.38 180 SER B N 1
ATOM 3074 C CA . SER B 1 180 ? -2.598 -33.688 -7.594 1 98.38 180 SER B CA 1
ATOM 3075 C C . SER B 1 180 ? -2.193 -34.312 -8.93 1 98.38 180 SER B C 1
ATOM 3077 O O . SER B 1 180 ? -2.17 -35.531 -9.07 1 98.38 180 SER B O 1
ATOM 3079 N N . LEU B 1 181 ? -1.845 -33.5 -9.875 1 98.56 181 LEU B N 1
ATOM 3080 C CA . LEU B 1 181 ? -1.446 -33.969 -11.203 1 98.56 181 LEU B CA 1
ATOM 3081 C C . LEU B 1 181 ? -0.148 -34.781 -11.133 1 98.56 181 LEU B C 1
ATOM 3083 O O . LEU B 1 181 ? 0.012 -35.781 -11.836 1 98.56 181 LEU B O 1
ATOM 3087 N N . GLN B 1 182 ? 0.774 -34.312 -10.242 1 98.25 182 GLN B N 1
ATOM 3088 C CA . GLN B 1 182 ? 2.018 -35.031 -10.055 1 98.25 182 GLN B CA 1
ATOM 3089 C C . GLN B 1 182 ? 1.748 -36.438 -9.523 1 98.25 182 GLN B C 1
ATOM 3091 O O . GLN B 1 182 ? 2.396 -37.406 -9.93 1 98.25 182 GLN B O 1
ATOM 3096 N N . SER B 1 183 ? 0.762 -36.531 -8.633 1 98.38 183 SER B N 1
ATOM 3097 C CA . SER B 1 183 ? 0.364 -37.844 -8.125 1 98.38 183 SER B CA 1
ATOM 3098 C C . SER B 1 183 ? -0.202 -38.719 -9.234 1 98.38 183 SER B C 1
ATOM 3100 O O . SER B 1 183 ? 0.127 -39.906 -9.32 1 98.38 183 SER B O 1
ATOM 3102 N N . ASP B 1 184 ? -0.944 -38.188 -10.078 1 98.38 184 ASP B N 1
ATOM 3103 C CA . ASP B 1 184 ? -1.521 -38.906 -11.203 1 98.38 184 ASP B CA 1
ATOM 3104 C C . ASP B 1 184 ? -0.432 -39.406 -12.156 1 98.38 184 ASP B C 1
ATOM 3106 O O . ASP B 1 184 ? -0.49 -40.531 -12.633 1 98.38 184 ASP B O 1
ATOM 3110 N N . VAL B 1 185 ? 0.51 -38.5 -12.43 1 98.19 185 VAL B N 1
ATOM 3111 C CA . VAL B 1 185 ? 1.628 -38.875 -13.289 1 98.19 185 VAL B CA 1
ATOM 3112 C C . VAL B 1 185 ? 2.369 -40.062 -12.68 1 98.19 185 VAL B C 1
ATOM 3114 O O . VAL B 1 185 ? 2.744 -41 -13.383 1 98.19 185 VAL B O 1
ATOM 3117 N N . CYS B 1 186 ? 2.533 -40.062 -11.398 1 97.56 186 CYS B N 1
ATOM 3118 C CA . CYS B 1 186 ? 3.199 -41.156 -10.711 1 97.56 186 CYS B CA 1
ATOM 3119 C C . CYS B 1 186 ? 2.422 -42.469 -10.875 1 97.56 186 CYS B C 1
ATOM 3121 O O . CYS B 1 186 ? 3.008 -43.5 -11.164 1 97.56 186 CYS B O 1
ATOM 3123 N N . ILE B 1 187 ? 1.113 -42.406 -10.797 1 98.06 187 ILE B N 1
ATOM 3124 C CA . ILE B 1 187 ? 0.25 -43.562 -10.93 1 98.06 187 ILE B CA 1
ATOM 3125 C C . ILE B 1 187 ? 0.358 -44.125 -12.352 1 98.06 187 ILE B C 1
ATOM 3127 O O . ILE B 1 187 ? 0.519 -45.344 -12.531 1 98.06 187 ILE B O 1
ATOM 3131 N N . ILE B 1 188 ? 0.317 -43.281 -13.32 1 98.38 188 ILE B N 1
ATOM 3132 C CA . ILE B 1 188 ? 0.368 -43.688 -14.719 1 98.38 188 ILE B CA 1
ATOM 3133 C C . ILE B 1 188 ? 1.738 -44.281 -15.031 1 98.38 188 ILE B C 1
ATOM 3135 O O . ILE B 1 188 ? 1.838 -45.281 -15.742 1 98.38 188 ILE B O 1
ATOM 3139 N N . ASN B 1 189 ? 2.773 -43.688 -14.461 1 97 189 ASN B N 1
ATOM 3140 C CA . ASN B 1 189 ? 4.117 -44.219 -14.695 1 97 189 ASN B CA 1
ATOM 3141 C C . ASN B 1 189 ? 4.281 -45.625 -14.109 1 97 189 ASN B C 1
ATOM 3143 O O . ASN B 1 189 ? 4.926 -46.469 -14.719 1 97 189 ASN B O 1
ATOM 3147 N N . LYS B 1 190 ? 3.668 -45.875 -12.961 1 97.62 190 LYS B N 1
ATOM 3148 C CA . LYS B 1 190 ? 3.678 -47.219 -12.398 1 97.62 190 LYS B CA 1
ATOM 3149 C C . LYS B 1 190 ? 2.918 -48.219 -13.289 1 97.62 190 LYS B C 1
ATOM 3151 O O . LYS B 1 190 ? 3.35 -49.344 -13.477 1 97.62 190 LYS B O 1
ATOM 3156 N N . ALA B 1 191 ? 1.838 -47.75 -13.867 1 98 191 ALA B N 1
ATOM 3157 C CA . ALA B 1 191 ? 1.06 -48.594 -14.789 1 98 191 ALA B CA 1
ATOM 3158 C C . ALA B 1 191 ? 1.863 -48.906 -16.047 1 98 191 ALA B C 1
ATOM 3160 O O . ALA B 1 191 ? 1.798 -50.031 -16.547 1 98 191 ALA B O 1
ATOM 3161 N N . ILE B 1 192 ? 2.615 -47.938 -16.516 1 97.06 192 ILE B N 1
ATOM 3162 C CA . ILE B 1 192 ? 3.455 -48.156 -17.688 1 97.06 192 ILE B CA 1
ATOM 3163 C C . ILE B 1 192 ? 4.504 -49.219 -17.406 1 97.06 192 ILE B C 1
ATOM 3165 O O . ILE B 1 192 ? 4.699 -50.125 -18.203 1 97.06 192 ILE B O 1
ATOM 3169 N N . GLU B 1 193 ? 5.09 -49.219 -16.281 1 96.25 193 GLU B N 1
ATOM 3170 C CA . GLU B 1 193 ? 6.082 -50.219 -15.883 1 96.25 193 GLU B CA 1
ATOM 3171 C C . GLU B 1 193 ? 5.449 -51.594 -15.734 1 96.25 193 GLU B C 1
ATOM 3173 O O . GLU B 1 193 ? 6.023 -52.594 -16.156 1 96.25 193 GLU B O 1
ATOM 3178 N N . SER B 1 194 ? 4.316 -51.594 -15.188 1 96.69 194 SER B N 1
ATOM 3179 C CA . SER B 1 194 ? 3.611 -52.875 -15.016 1 96.69 194 SER B CA 1
ATOM 3180 C C . SER B 1 194 ? 3.254 -53.469 -16.359 1 96.69 194 SER B C 1
ATOM 3182 O O . SER B 1 194 ? 3.355 -54.688 -16.531 1 96.69 194 SER B O 1
ATOM 3184 N N . THR B 1 195 ? 2.828 -52.625 -17.297 1 96.44 195 THR B N 1
ATOM 3185 C CA . THR B 1 195 ? 2.477 -53.094 -18.625 1 96.44 195 THR B CA 1
ATOM 3186 C C . THR B 1 195 ? 3.691 -53.719 -19.328 1 96.44 195 THR B C 1
ATOM 3188 O O . THR B 1 195 ? 3.572 -54.719 -20 1 96.44 195 THR B O 1
ATOM 3191 N N . LYS B 1 196 ? 4.84 -53.125 -19.141 1 95.69 196 LYS B N 1
ATOM 3192 C CA . LYS B 1 196 ? 6.074 -53.656 -19.688 1 95.69 196 LYS B CA 1
ATOM 3193 C C . LYS B 1 196 ? 6.379 -55.031 -19.109 1 95.69 196 LYS B C 1
ATOM 3195 O O . LYS B 1 196 ? 6.746 -55.969 -19.828 1 95.69 196 LYS B O 1
ATOM 3200 N N . LEU B 1 197 ? 6.156 -55.188 -17.875 1 96.44 197 LEU B N 1
ATOM 3201 C CA . LEU B 1 197 ? 6.379 -56.469 -17.203 1 96.44 197 LEU B CA 1
ATOM 3202 C C . LEU B 1 197 ? 5.395 -57.5 -17.703 1 96.44 197 LEU B C 1
ATOM 3204 O O . LEU B 1 197 ? 5.773 -58.656 -17.938 1 96.44 197 LEU B O 1
ATOM 3208 N N . ASP B 1 198 ? 4.168 -57.094 -17.891 1 96.69 198 ASP B N 1
ATOM 3209 C CA . ASP B 1 198 ? 3.154 -58 -18.422 1 96.69 198 ASP B CA 1
ATOM 3210 C C . ASP B 1 198 ? 3.555 -58.531 -19.797 1 96.69 198 ASP B C 1
ATOM 3212 O O . ASP B 1 198 ? 3.414 -59.719 -20.078 1 96.69 198 ASP B O 1
ATOM 3216 N N . PHE B 1 199 ? 4.031 -57.594 -20.609 1 97.44 199 PHE B N 1
ATOM 3217 C CA . PHE B 1 199 ? 4.48 -57.969 -21.938 1 97.44 199 PHE B CA 1
ATOM 3218 C C . PHE B 1 199 ? 5.602 -59 -21.859 1 97.44 199 PHE B C 1
ATOM 3220 O O . PHE B 1 199 ? 5.547 -60.062 -22.516 1 97.44 199 PHE B O 1
ATOM 3227 N N . GLN B 1 200 ? 6.594 -58.75 -21 1 96 200 GLN B N 1
ATOM 3228 C CA . GLN B 1 200 ? 7.766 -59.625 -20.875 1 96 200 GLN B CA 1
ATOM 3229 C C . GLN B 1 200 ? 7.379 -61 -20.344 1 96 200 GLN B C 1
ATOM 3231 O O . GLN B 1 200 ? 7.887 -62 -20.812 1 96 200 GLN B O 1
ATOM 3236 N N . GLU B 1 201 ? 6.5 -61 -19.406 1 95.44 201 GLU B N 1
ATOM 3237 C CA . GLU B 1 201 ? 6.047 -62.281 -18.859 1 95.44 201 GLU B CA 1
ATOM 3238 C C . GLU B 1 201 ? 5.316 -63.125 -19.906 1 95.44 201 GLU B C 1
ATOM 3240 O O . GLU B 1 201 ? 5.559 -64.312 -20.031 1 95.44 201 GLU B O 1
ATOM 3245 N N . LEU B 1 202 ? 4.445 -62.438 -20.641 1 95.38 202 LEU B N 1
ATOM 3246 C CA . LEU B 1 202 ? 3.697 -63.125 -21.688 1 95.38 202 LEU B CA 1
ATOM 3247 C C . LEU B 1 202 ? 4.625 -63.625 -22.797 1 95.38 202 LEU B C 1
ATOM 3249 O O . LEU B 1 202 ? 4.461 -64.688 -23.312 1 95.38 202 LEU B O 1
ATOM 3253 N N . ALA B 1 203 ? 5.602 -62.75 -23.125 1 93.56 203 ALA B N 1
ATOM 3254 C CA . ALA B 1 203 ? 6.539 -63.094 -24.188 1 93.56 203 ALA B CA 1
ATOM 3255 C C . ALA B 1 203 ? 7.484 -64.188 -23.766 1 93.56 203 ALA B C 1
ATOM 3257 O O . ALA B 1 203 ? 7.984 -65 -24.594 1 93.56 203 ALA B O 1
ATOM 3258 N N . ALA B 1 204 ? 7.699 -64.312 -22.516 1 91.75 204 ALA B N 1
ATOM 3259 C CA . ALA B 1 204 ? 8.664 -65.312 -22 1 91.75 204 ALA B CA 1
ATOM 3260 C C . ALA B 1 204 ? 8.016 -66.625 -21.781 1 91.75 204 ALA B C 1
ATOM 3262 O O . ALA B 1 204 ? 8.703 -67.625 -21.625 1 91.75 204 ALA B O 1
ATOM 3263 N N . ALA B 1 205 ? 6.711 -66.75 -21.719 1 90.94 205 ALA B N 1
ATOM 3264 C CA . ALA B 1 205 ? 6.023 -68 -21.531 1 90.94 205 ALA B CA 1
ATOM 3265 C C . ALA B 1 205 ? 6.273 -68.938 -22.703 1 90.94 205 ALA B C 1
ATOM 3267 O O . ALA B 1 205 ? 6.512 -68.5 -23.828 1 90.94 205 ALA B O 1
ATOM 3268 N N . PRO B 1 206 ? 6.246 -70.312 -22.469 1 88.56 206 PRO B N 1
ATOM 3269 C CA . PRO B 1 206 ? 6.473 -71.25 -23.562 1 88.56 206 PRO B CA 1
ATOM 3270 C C . PRO B 1 206 ? 5.449 -71.062 -24.688 1 88.56 206 PRO B C 1
ATOM 3272 O O . PRO B 1 206 ? 4.258 -70.938 -24.422 1 88.56 206 PRO B O 1
ATOM 3275 N N . TRP B 1 207 ? 5.926 -71 -25.812 1 86.94 207 TRP B N 1
ATOM 3276 C CA . TRP B 1 207 ? 5.09 -70.812 -26.984 1 86.94 207 TRP B CA 1
ATOM 3277 C C . TRP B 1 207 ? 4.445 -72.125 -27.453 1 86.94 207 TRP B C 1
ATOM 3279 O O . TRP B 1 207 ? 3.611 -72.125 -28.359 1 86.94 207 TRP B O 1
ATOM 3289 N N . TYR B 1 208 ? 4.852 -73.188 -26.953 1 77.12 208 TYR B N 1
ATOM 3290 C CA . TYR B 1 208 ? 4.266 -74.5 -27.297 1 77.12 208 TYR B CA 1
ATOM 3291 C C . TYR B 1 208 ? 4.043 -75.312 -26.047 1 77.12 208 TYR B C 1
ATOM 3293 O O . TYR B 1 208 ? 4.668 -75.125 -25.016 1 77.12 208 TYR B O 1
ATOM 3301 N N . VAL B 1 209 ? 2.738 -76 -25.984 1 62.31 209 VAL B N 1
ATOM 3302 C CA . VAL B 1 209 ? 2.457 -76.938 -24.891 1 62.31 209 VAL B CA 1
ATOM 3303 C C . VAL B 1 209 ? 3.373 -78.188 -25 1 62.31 209 VAL B C 1
ATOM 3305 O O . VAL B 1 209 ? 3.492 -78.75 -26.078 1 62.31 209 VAL B O 1
ATOM 3308 N N . ALA B 1 210 ? 4.422 -78.25 -24.047 1 51.88 210 ALA B N 1
ATOM 3309 C CA . ALA B 1 210 ? 5.094 -79.5 -23.938 1 51.88 210 ALA B CA 1
ATOM 3310 C C . ALA B 1 210 ? 4.094 -80.625 -23.656 1 51.88 210 ALA B C 1
ATOM 3312 O O . ALA B 1 210 ? 3.078 -80.438 -22.984 1 51.88 210 ALA B O 1
#

Secondary structure (DSSP, 8-state):
---------------TTTT-SS----THHHHHHTSHHHHHS------GGGGGS-HHHHHHHHHHHHHHHHHHHHHHHT--TTS-HHHHHHHHHHHHHHHHTT---HHHHHHHHHHHHHHHHHHHHHHHHHHHHHHHHHHHHHHHHHHHHHHHHHHHHHHHHHHHHHHHHHHHHHHHHHHHHHHHHHHHHHHHHHHHHHHHHHHHS-SS--/---------------TTTT-SS----THHHHHHTSHHHHHS------GGGGGS-HHHHHHHHHHHHHHHHHHHHHHHT--TTS-HHHHHHHHHHHHHHHHTT---HHHHHHHHHHHHHHHHHHHHHHHHHHHHHHHHHHHHHHHHHHHHHHHHHHHHHHHHHHHHHHHHHHHHHHHHHHHHHHHHHHHHHHHHHHHHHHHHHHHS-SS--

pLDDT: mean 89.91, std 17.67, range [27.84, 98.81]

Solvent-accessible surface area (backbone atoms only — not comparable to full-atom values): 23511 Å² total; per-residue (Å²): 137,84,82,76,82,79,81,80,78,77,75,73,70,82,65,80,70,76,73,49,69,53,72,91,74,62,76,58,52,59,59,58,60,62,33,66,62,39,67,58,48,73,70,72,55,41,39,60,68,45,58,82,49,58,74,88,49,29,47,58,52,50,52,48,51,53,52,47,50,50,50,51,53,54,51,58,66,65,59,53,88,86,51,58,71,64,57,58,51,50,53,48,52,54,45,54,58,41,38,68,27,40,39,83,44,62,69,55,47,54,51,51,52,52,48,50,52,44,50,52,50,39,52,51,44,52,52,52,39,52,52,45,53,51,50,42,52,53,41,49,52,52,33,51,50,31,51,53,49,41,52,52,47,52,52,51,45,52,53,46,51,52,54,38,52,51,34,51,51,51,32,53,51,35,51,52,52,40,52,52,46,53,52,49,42,50,53,45,53,52,50,42,54,51,42,53,49,51,41,49,54,62,51,66,45,77,84,54,77,129,136,84,78,74,84,70,77,77,76,76,79,72,68,82,63,80,71,74,74,49,71,51,73,92,74,62,75,59,53,61,59,59,61,64,33,66,62,39,67,58,46,72,69,72,54,40,39,59,70,46,60,81,50,59,74,89,49,29,49,60,52,51,51,46,50,54,50,47,51,51,52,52,53,54,51,57,65,66,57,52,87,87,50,57,72,64,57,59,51,51,53,49,52,52,44,54,58,42,37,67,28,40,39,83,44,64,71,56,47,53,50,50,51,52,47,50,51,44,50,54,49,41,52,51,44,51,52,50,40,52,52,46,54,51,50,41,51,55,42,48,53,53,32,50,51,30,52,54,48,41,52,52,45,53,53,52,45,51,54,47,49,52,51,39,53,52,35,50,51,51,34,52,52,35,52,53,51,39,52,52,46,52,50,49,41,52,54,44,53,52,50,42,53,48,42,52,50,51,42,51,53,62,52,64,46,78,84,52,78,126

InterPro domains:
  IPR007930 Protein of unknown function DUF724 [PF05266] (20-206)

Sequence (420 aa):
MYVDACNGNADIGSDANQGLPFVKTSPLWETIESMEVFQVMPQKPHFRPLGTYKKGSREGLAIGCMVTFSSIITKTSEVQFDDPRSTIEDILGTLLDLEAHGFDVKMVRDRLTSLLLIKDWQEHLQDQSKELESQIMVHGREKTRSDEEIDAIDKQIKELQEKRALAISTKVIKDSQIASLQSDVCIINKAIESTKLDFQELAAAPWYVAMYVDACNGNADIGSDANQGLPFVKTSPLWETIESMEVFQVMPQKPHFRPLGTYKKGSREGLAIGCMVTFSSIITKTSEVQFDDPRSTIEDILGTLLDLEAHGFDVKMVRDRLTSLLLIKDWQEHLQDQSKELESQIMVHGREKTRSDEEIDAIDKQIKELQEKRALAISTKVIKDSQIASLQSDVCIINKAIESTKLDFQELAAAPWYVA

Foldseek 3Di:
DDPPDDDPPPPPPPCPVPQALADPDDPCVVVLCPDPCCVVPPWDFRQVVLNVDDHVCSNVVVVVLSVLVVVLVVVLVVDDLPDDLVSLVVSLVSLVVSVVRVTPCVVSNVVSVVSSVVSVVVVVVVVVVVVVVVVVVVVVVVVVVVVVVVVVVVVVVVVVVVVVVVVVVVVVVVVVVVVVVVVVVVVVVVVVVVVVVVVVVVVVPDPDDD/DDDDPPVPPPPPPPCPVPQALADPDDPCVVVLCPDPCCVVPPWDFRQVVLNVDDHVCSNVVVVVLSVLVVVLVVQLVVDDLPDDLVSLVVSLVSVVVSVVRVTPCVVSNVVSVVSSVVSVVVVVVVVVVVVVVVVVVVVVVVVVVVVVVVVVVVVVVVVVVVVVVVVVVVVVVVVVVVVVVVVVVVVVVVVVVVVVVVVVVVVPPDPDDD